Protein AF-0000000084975239 (afdb_homodimer)

Sequence (608 aa):
MELRQLEYFLMLCEEMQFTRAAERLNIAQPTLSQQIKVLENEVNTPLFHRIGKKITLTEAGQILYRQAQTIFKTLHTTKIQMQQLASLEKGILRIGALPGELTNIVSDLVLKFMHKFPHIQVTVTSGEDIHTLLKNNKIDIGFSFSPLIENYDEQFVEIPLYTEQFCYVESKDSAAQHEPVQLRDILNEPLVLFPNAHLCRRILNAAAKSDKLSIEPKFETSSIPAIFQFVEQGLGGTIVAKTLFDLHVSDKLHAHIIQHPLLERETLLIYQKERLQSPAFKAFLDLLEPALTNYQLSFSANSLMELRQLEYFLMLCEEMQFTRAAERLNIAQPTLSQQIKVLENEVNTPLFHRIGKKITLTEAGQILYRQAQTIFKTLHTTKIQMQQLASLEKGILRIGALPGELTNIVSDLVLKFMHKFPHIQVTVTSGEDIHTLLKNNKIDIGFSFSPLIENYDEQFVEIPLYTEQFCYVESKDSAAQHEPVQLRDILNEPLVLFPNAHLCRRILNAAAKSDKLSIEPKFETSSIPAIFQFVEQGLGGTIVAKTLFDLHVSDKLHAHIIQHPLLERETLLIYQKERLQSPAFKAFLDLLEPALTNYQLSFSANSL

Solvent-accessible surface area (backbone atoms only — not comparable to full-atom values): 32674 Å² total; per-residue (Å²): 138,49,71,66,48,49,51,52,50,51,41,28,66,72,56,39,27,64,60,60,23,14,58,74,67,71,47,57,43,69,56,48,54,49,46,49,50,51,50,21,58,73,68,70,43,66,35,57,44,73,62,86,83,44,48,44,71,28,73,59,22,48,52,47,49,54,48,43,52,48,48,53,42,47,49,49,47,44,49,45,41,56,48,33,68,42,62,87,57,42,42,78,45,34,35,30,15,30,72,66,61,52,30,36,55,50,46,55,52,47,52,58,48,33,74,77,31,71,46,39,47,54,36,35,41,62,36,90,53,51,64,57,34,45,73,67,59,70,27,60,34,27,37,44,61,52,87,54,76,82,71,80,50,86,61,48,46,74,41,69,40,27,72,44,45,27,19,40,33,32,24,62,87,44,84,78,75,67,86,75,44,47,67,73,65,53,52,73,40,49,22,39,35,54,38,72,86,37,67,71,31,43,40,49,49,52,41,32,51,76,68,73,47,71,85,68,65,71,35,29,33,61,27,66,70,46,45,53,50,41,18,59,71,63,70,25,26,32,76,42,47,45,67,56,52,68,70,51,86,60,93,50,52,42,75,39,62,42,74,48,91,54,40,52,40,30,37,28,40,34,33,46,63,82,53,69,73,36,61,68,51,49,54,48,50,63,55,45,57,61,53,40,43,68,71,69,21,59,56,68,70,79,77,116,137,50,71,66,48,45,50,52,49,51,42,28,65,73,55,37,26,63,62,61,24,14,56,74,68,71,47,55,44,68,57,49,53,49,44,49,49,50,49,22,57,74,68,68,42,65,36,57,43,74,61,85,85,44,48,43,73,28,73,59,22,50,52,46,48,55,48,41,50,40,46,53,41,44,48,50,46,44,52,46,44,60,61,27,58,68,55,90,58,46,39,78,46,35,34,31,15,29,72,67,61,52,30,36,54,50,47,55,52,46,53,57,47,32,72,78,34,72,48,40,48,53,37,35,42,61,37,89,55,50,64,57,34,45,73,56,57,70,27,59,35,26,37,46,60,53,84,55,78,80,71,81,49,86,59,48,44,74,43,69,40,28,71,47,46,28,20,41,34,31,24,62,86,44,83,80,73,68,88,76,42,49,67,74,66,54,52,73,42,49,22,38,35,54,37,73,86,36,67,72,32,42,39,50,50,52,42,32,49,76,69,74,48,73,85,68,64,71,35,30,34,60,29,64,69,46,45,54,51,41,19,59,70,61,70,24,26,30,74,44,48,46,67,56,53,68,70,52,84,59,93,50,53,44,78,40,61,42,75,48,92,54,41,53,41,31,36,28,40,35,33,48,63,85,52,70,74,39,64,66,52,49,55,49,52,64,54,45,60,62,50,40,44,68,72,68,28,57,55,63,67,81,75,117

Organism: NCBI:txid1224748

Radius of gyration: 25.64 Å; Cα contacts (8 Å, |Δi|>4): 1020; chains: 2; bounding box: 66×68×72 Å

Structure (mmCIF, N/CA/C/O backbone):
data_AF-0000000084975239-model_v1
#
loop_
_entity.id
_entity.type
_entity.pdbx_description
1 polymer 'Cyn operon transcriptional activator'
#
loop_
_atom_site.group_PDB
_atom_site.id
_atom_site.type_symbol
_atom_site.label_atom_id
_atom_site.label_alt_id
_atom_site.label_comp_id
_atom_site.label_asym_id
_atom_site.label_entity_id
_atom_site.label_seq_id
_atom_site.pdbx_PDB_ins_code
_atom_site.Cartn_x
_atom_site.Cartn_y
_atom_site.Cartn_z
_atom_site.occupancy
_atom_site.B_iso_or_equiv
_atom_site.auth_seq_id
_atom_site.auth_comp_id
_atom_site.auth_asym_id
_atom_site.auth_atom_id
_atom_site.pdbx_PDB_model_num
ATOM 1 N N . MET A 1 1 ? -18.484 -11.305 -32.406 1 59.66 1 MET A N 1
ATOM 2 C CA . MET A 1 1 ? -17.625 -10.75 -31.359 1 59.66 1 MET A CA 1
ATOM 3 C C . MET A 1 1 ? -16.688 -11.82 -30.797 1 59.66 1 MET A C 1
ATOM 5 O O . MET A 1 1 ? -17.156 -12.898 -30.406 1 59.66 1 MET A O 1
ATOM 9 N N . GLU A 1 2 ? -15.469 -11.633 -31.062 1 68.88 2 GLU A N 1
ATOM 10 C CA . GLU A 1 2 ? -14.461 -12.602 -30.641 1 68.88 2 GLU A CA 1
ATOM 11 C C . GLU A 1 2 ? -13.773 -12.172 -29.359 1 68.88 2 GLU A C 1
ATOM 13 O O . GLU A 1 2 ? -13.688 -10.977 -29.062 1 68.88 2 GLU A O 1
ATOM 18 N N . LEU A 1 3 ? -13.422 -13.164 -28.594 1 71.19 3 LEU A N 1
ATOM 19 C CA . LEU A 1 3 ? -12.766 -12.914 -27.312 1 71.19 3 LEU A CA 1
ATOM 20 C C . LEU A 1 3 ? -11.57 -11.984 -27.484 1 71.19 3 LEU A C 1
ATOM 22 O O . LEU A 1 3 ? -11.328 -11.117 -26.641 1 71.19 3 LEU A O 1
ATOM 26 N N . ARG A 1 4 ? -10.938 -12.172 -28.578 1 74.25 4 ARG A N 1
ATOM 27 C CA . ARG A 1 4 ? -9.766 -11.344 -28.844 1 74.25 4 ARG A CA 1
ATOM 28 C C . ARG A 1 4 ? -10.156 -9.883 -29.016 1 74.25 4 ARG A C 1
ATOM 30 O O . ARG A 1 4 ? -9.438 -8.984 -28.562 1 74.25 4 ARG A O 1
ATOM 37 N N . GLN A 1 5 ? -11.258 -9.68 -29.688 1 78.25 5 GLN A N 1
ATOM 38 C CA . GLN A 1 5 ? -11.742 -8.312 -29.875 1 78.25 5 GLN A CA 1
ATOM 39 C C . GLN A 1 5 ? -12.109 -7.668 -28.547 1 78.25 5 GLN A C 1
ATOM 41 O O . GLN A 1 5 ? -11.836 -6.488 -28.328 1 78.25 5 GLN A O 1
ATOM 46 N N . LEU A 1 6 ? -12.719 -8.438 -27.703 1 80.25 6 LEU A N 1
ATOM 47 C CA . LEU A 1 6 ? -13.078 -7.93 -26.391 1 80.25 6 LEU A CA 1
ATOM 48 C C . LEU A 1 6 ? -11.836 -7.617 -25.562 1 80.25 6 LEU A C 1
ATOM 50 O O . LEU A 1 6 ? -11.82 -6.652 -24.797 1 80.25 6 LEU A O 1
ATOM 54 N N . GLU A 1 7 ? -10.867 -8.414 -25.719 1 81.12 7 GLU A N 1
ATOM 55 C CA . GLU A 1 7 ? -9.586 -8.141 -25.078 1 81.12 7 GLU A CA 1
ATOM 56 C C . GLU A 1 7 ? -9 -6.816 -25.547 1 81.12 7 GLU A C 1
ATOM 58 O O . GLU A 1 7 ? -8.516 -6.023 -24.734 1 81.12 7 GLU A O 1
ATOM 63 N N . TYR A 1 8 ? -9.031 -6.629 -26.875 1 84.06 8 TYR A N 1
ATOM 64 C CA . TYR A 1 8 ? -8.555 -5.383 -27.469 1 84.06 8 TYR A CA 1
ATOM 65 C C . TYR A 1 8 ? -9.328 -4.191 -26.906 1 84.06 8 TYR A C 1
ATOM 67 O O . TYR A 1 8 ? -8.734 -3.166 -26.562 1 84.06 8 TYR A O 1
ATOM 75 N N . PHE A 1 9 ? -10.648 -4.379 -26.812 1 86.69 9 PHE A N 1
ATOM 76 C CA . PHE A 1 9 ? -11.555 -3.355 -26.312 1 86.69 9 PHE A CA 1
ATOM 77 C C . PHE A 1 9 ? -11.219 -3 -24.875 1 86.69 9 PHE A C 1
ATOM 79 O O . PHE A 1 9 ? -11.102 -1.822 -24.516 1 86.69 9 PHE A O 1
ATOM 86 N N . LEU A 1 10 ? -11.008 -3.965 -24.094 1 84.94 10 LEU A N 1
ATOM 87 C CA . LEU A 1 10 ? -10.711 -3.738 -22.688 1 84.94 10 LEU A CA 1
ATOM 88 C C . LEU A 1 10 ? -9.383 -3.016 -22.516 1 84.94 10 LEU A C 1
ATOM 90 O O . LEU A 1 10 ? -9.266 -2.096 -21.703 1 84.94 10 LEU A O 1
ATOM 94 N N . MET A 1 11 ? -8.422 -3.438 -23.312 1 82.94 11 MET A N 1
ATOM 95 C CA . MET A 1 11 ? -7.109 -2.793 -23.266 1 82.94 11 MET A CA 1
ATOM 96 C C . MET A 1 11 ? -7.211 -1.33 -23.672 1 82.94 11 MET A C 1
ATOM 98 O O . MET A 1 11 ? -6.59 -0.46 -23.062 1 82.94 11 MET A O 1
ATOM 102 N N . LEU A 1 12 ? -7.977 -1.122 -24.609 1 87.12 12 LEU A N 1
ATOM 103 C CA . LEU A 1 12 ? -8.172 0.248 -25.078 1 87.12 12 LEU A CA 1
ATOM 104 C C . LEU A 1 12 ? -8.891 1.08 -24.016 1 87.12 12 LEU A C 1
ATOM 106 O O . LEU A 1 12 ? -8.578 2.26 -23.844 1 87.12 12 LEU A O 1
ATOM 110 N N . CYS A 1 13 ? -9.797 0.523 -23.312 1 84.06 13 CYS A N 1
ATOM 111 C CA . CYS A 1 13 ? -10.516 1.206 -22.234 1 84.06 13 CYS A CA 1
ATOM 112 C C . CYS A 1 13 ? -9.57 1.581 -21.109 1 84.06 13 CYS A C 1
ATOM 114 O O . CYS A 1 13 ? -9.75 2.613 -20.453 1 84.06 13 CYS A O 1
ATOM 116 N N . GLU A 1 14 ? -8.742 0.678 -20.938 1 79.06 14 GLU A N 1
ATOM 117 C CA . GLU A 1 14 ? -7.766 0.895 -19.875 1 79.06 14 GLU A CA 1
ATOM 118 C C . GLU A 1 14 ? -6.789 2.01 -20.234 1 79.06 14 GLU A C 1
ATOM 120 O O . GLU A 1 14 ? -6.477 2.863 -19.391 1 79.06 14 GLU A O 1
ATOM 125 N N . GLU A 1 15 ? -6.328 2.039 -21.469 1 77.75 15 GLU A N 1
ATOM 126 C CA . GLU A 1 15 ? -5.285 2.965 -21.906 1 77.75 15 GLU A CA 1
ATOM 127 C C . GLU A 1 15 ? -5.891 4.25 -22.453 1 77.75 15 GLU A C 1
ATOM 129 O O . GLU A 1 15 ? -5.238 5.297 -22.453 1 77.75 15 GLU A O 1
ATOM 134 N N . MET A 1 16 ? -7.023 4.211 -22.953 1 80.88 16 MET A N 1
ATOM 135 C CA . MET A 1 16 ? -7.781 5.297 -23.562 1 80.88 16 MET A CA 1
ATOM 136 C C . MET A 1 16 ? -6.977 5.945 -24.688 1 80.88 16 MET A C 1
ATOM 138 O O . MET A 1 16 ? -7.137 7.137 -24.969 1 80.88 16 MET A O 1
ATOM 142 N N . GLN A 1 17 ? -5.945 5.254 -25.172 1 84.81 17 GLN A N 1
ATOM 143 C CA . GLN A 1 17 ? -5.141 5.629 -26.344 1 84.81 17 GLN A CA 1
ATOM 144 C C . GLN A 1 17 ? -4.855 4.422 -27.219 1 84.81 17 GLN A C 1
ATOM 146 O O . GLN A 1 17 ? -4.375 3.393 -26.75 1 84.81 17 GLN A O 1
ATOM 151 N N . PHE A 1 18 ? -5.133 4.582 -28.516 1 87.06 18 PHE A N 1
ATOM 152 C CA . PHE A 1 18 ? -5.004 3.467 -29.438 1 87.06 18 PHE A CA 1
ATOM 153 C C . PHE A 1 18 ? -3.553 3.016 -29.547 1 87.06 18 PHE A C 1
ATOM 155 O O . PHE A 1 18 ? -3.268 1.816 -29.547 1 87.06 18 PHE A O 1
ATOM 162 N N . THR A 1 19 ? -2.697 4.004 -29.531 1 85.44 19 THR A N 1
ATOM 163 C CA . THR A 1 19 ? -1.289 3.672 -29.719 1 85.44 19 THR A CA 1
ATOM 164 C C . THR A 1 19 ? -0.748 2.928 -28.5 1 85.44 19 THR A C 1
ATOM 166 O O . THR A 1 19 ? -0.086 1.896 -28.641 1 85.44 19 THR A O 1
ATOM 169 N N . ARG A 1 20 ? -1.084 3.41 -27.438 1 83.56 20 ARG A N 1
ATOM 170 C CA . ARG A 1 20 ? -0.603 2.801 -26.203 1 83.56 20 ARG A CA 1
ATOM 171 C C . ARG A 1 20 ? -1.222 1.424 -25.984 1 83.56 20 ARG A C 1
ATOM 173 O O . ARG A 1 20 ? -0.542 0.49 -25.562 1 83.56 20 ARG A O 1
ATOM 180 N N . ALA A 1 21 ? -2.463 1.364 -26.266 1 86.5 21 ALA A N 1
ATOM 181 C CA . ALA A 1 21 ? -3.164 0.09 -26.125 1 86.5 21 ALA A CA 1
ATOM 182 C C . ALA A 1 21 ? -2.57 -0.96 -27.062 1 86.5 21 ALA A C 1
ATOM 184 O O . ALA A 1 21 ? -2.363 -2.109 -26.672 1 86.5 21 ALA A O 1
ATOM 185 N N . ALA A 1 22 ? -2.23 -0.562 -28.188 1 88.31 22 ALA A N 1
ATOM 186 C CA . ALA A 1 22 ? -1.658 -1.477 -29.172 1 88.31 22 ALA A CA 1
ATOM 187 C C . ALA A 1 22 ? -0.282 -1.966 -28.734 1 88.31 22 ALA A C 1
ATOM 189 O O . ALA A 1 22 ? 0.042 -3.146 -28.891 1 88.31 22 ALA A O 1
ATOM 190 N N . GLU A 1 23 ? 0.403 -1.067 -28.203 1 82.31 23 GLU A N 1
ATOM 191 C CA . GLU A 1 23 ? 1.731 -1.406 -27.688 1 82.31 23 GLU A CA 1
ATOM 192 C C . GLU A 1 23 ? 1.649 -2.436 -26.562 1 82.31 23 GLU A C 1
ATOM 194 O O . GLU A 1 23 ? 2.406 -3.408 -26.547 1 82.31 23 GLU A O 1
ATOM 199 N N . ARG A 1 24 ? 0.695 -2.234 -25.797 1 79.75 24 ARG A N 1
ATOM 200 C CA . ARG A 1 24 ? 0.52 -3.137 -24.672 1 79.75 24 ARG A CA 1
ATOM 201 C C . ARG A 1 24 ? 0.053 -4.512 -25.125 1 79.75 24 ARG A C 1
ATOM 203 O O . ARG A 1 24 ? 0.394 -5.527 -24.516 1 79.75 24 ARG A O 1
ATOM 210 N N . LEU A 1 25 ? -0.599 -4.516 -26.172 1 79.81 25 LEU A N 1
ATOM 211 C CA . LEU A 1 25 ? -1.146 -5.742 -26.75 1 79.81 25 LEU A CA 1
ATOM 212 C C . LEU A 1 25 ? -0.159 -6.383 -27.719 1 79.81 25 LEU A C 1
ATOM 214 O O . LEU A 1 25 ? -0.388 -7.492 -28.203 1 79.81 25 LEU A O 1
ATOM 218 N N . ASN A 1 26 ? 0.977 -5.605 -27.984 1 80.44 26 ASN A N 1
ATOM 219 C CA . ASN A 1 26 ? 1.991 -6.059 -28.922 1 80.44 26 ASN A CA 1
ATOM 220 C C . ASN A 1 26 ? 1.404 -6.273 -30.312 1 80.44 26 ASN A C 1
ATOM 222 O O . ASN A 1 26 ? 1.642 -7.309 -30.938 1 80.44 26 ASN A O 1
ATOM 226 N N . ILE A 1 27 ? 0.57 -5.387 -30.719 1 82.25 27 ILE A N 1
ATOM 227 C CA . ILE A 1 27 ? 0.016 -5.398 -32.062 1 82.25 27 ILE A CA 1
ATOM 228 C C . ILE A 1 27 ? 0.15 -4.012 -32.688 1 82.25 27 ILE A C 1
ATOM 230 O O . ILE A 1 27 ? 0.505 -3.047 -32.031 1 82.25 27 ILE A O 1
ATOM 234 N N . ALA A 1 28 ? 0.041 -3.979 -34.031 1 85.19 28 ALA A N 1
ATOM 235 C CA . ALA A 1 28 ? 0.084 -2.703 -34.75 1 85.19 28 ALA A CA 1
ATOM 236 C C . ALA A 1 28 ? -1.164 -1.873 -34.438 1 85.19 28 ALA A C 1
ATOM 238 O O . ALA A 1 28 ? -2.264 -2.416 -34.344 1 85.19 28 ALA A O 1
ATOM 239 N N . GLN A 1 29 ? -0.956 -0.574 -34.281 1 88.69 29 GLN A N 1
ATOM 240 C CA . GLN A 1 29 ? -2.049 0.341 -33.969 1 88.69 29 GLN A CA 1
ATOM 241 C C . GLN A 1 29 ? -3.156 0.25 -35.031 1 88.69 29 GLN A C 1
ATOM 243 O O . GLN A 1 29 ? -4.34 0.211 -34.688 1 88.69 29 GLN A O 1
ATOM 248 N N . PRO A 1 30 ? -2.84 0.157 -36.344 1 88.56 30 PRO A N 1
ATOM 249 C CA . PRO A 1 30 ? -3.938 0.037 -37.312 1 88.56 30 PRO A CA 1
ATOM 250 C C . PRO A 1 30 ? -4.758 -1.235 -37.125 1 88.56 30 PRO A C 1
ATOM 252 O O . PRO A 1 30 ? -5.969 -1.239 -37.375 1 88.56 30 PRO A O 1
ATOM 255 N N . THR A 1 31 ? -4.105 -2.248 -36.719 1 84.5 31 THR A N 1
ATOM 256 C CA . THR A 1 31 ? -4.789 -3.508 -36.438 1 84.5 31 THR A CA 1
ATOM 257 C C . THR A 1 31 ? -5.777 -3.34 -35.281 1 84.5 31 THR A C 1
ATOM 259 O O . THR A 1 31 ? -6.926 -3.787 -35.375 1 84.5 31 THR A O 1
ATOM 262 N N . LEU A 1 32 ? -5.32 -2.746 -34.281 1 89.69 32 LEU A N 1
ATOM 263 C CA . LEU A 1 32 ? -6.203 -2.486 -33.156 1 89.69 32 LEU A CA 1
ATOM 264 C C . LEU A 1 32 ? -7.391 -1.629 -33.562 1 89.69 32 LEU A C 1
ATOM 266 O O . LEU A 1 32 ? -8.531 -1.933 -33.219 1 89.69 32 LEU A O 1
ATOM 270 N N . SER A 1 33 ? -7.102 -0.547 -34.312 1 89.69 33 SER A N 1
ATOM 271 C CA . SER A 1 33 ? -8.148 0.358 -34.781 1 89.69 33 SER A CA 1
ATOM 272 C C . SER A 1 33 ? -9.18 -0.378 -35.625 1 89.69 33 SER A C 1
ATOM 274 O O . SER A 1 33 ? -10.391 -0.192 -35.438 1 89.69 33 SER A O 1
ATOM 276 N N . GLN A 1 34 ? -8.734 -1.206 -36.469 1 88.06 34 GLN A N 1
ATOM 277 C CA . GLN A 1 34 ? -9.617 -1.98 -37.344 1 88.06 34 GLN A CA 1
ATOM 278 C C . GLN A 1 34 ? -10.484 -2.938 -36.531 1 88.06 34 GLN A C 1
ATOM 280 O O . GLN A 1 34 ? -11.68 -3.07 -36.781 1 88.06 34 GLN A O 1
ATOM 285 N N . GLN A 1 35 ? -9.844 -3.578 -35.625 1 87 35 GLN A N 1
ATOM 286 C CA . GLN A 1 35 ? -10.57 -4.551 -34.812 1 87 35 GLN A CA 1
ATOM 287 C C . GLN A 1 35 ? -11.648 -3.867 -33.969 1 87 35 GLN A C 1
ATOM 289 O O . GLN A 1 35 ? -12.734 -4.414 -33.781 1 87 35 GLN A O 1
ATOM 294 N N . ILE A 1 36 ? -11.312 -2.703 -33.5 1 89.81 36 ILE A N 1
ATOM 295 C CA . ILE A 1 36 ? -12.289 -1.939 -32.719 1 89.81 36 ILE A CA 1
ATOM 296 C C . ILE A 1 36 ? -13.43 -1.501 -33.625 1 89.81 36 ILE A C 1
ATOM 298 O O . ILE A 1 36 ? -14.602 -1.55 -33.25 1 89.81 36 ILE A O 1
ATOM 302 N N . LYS A 1 37 ? -13.109 -1.097 -34.781 1 88.38 37 LYS A N 1
ATOM 303 C CA . LYS A 1 37 ? -14.125 -0.732 -35.781 1 88.38 37 LYS A CA 1
ATOM 304 C C . LYS A 1 37 ? -15.023 -1.92 -36.094 1 88.38 37 LYS A C 1
ATOM 306 O O . LYS A 1 37 ? -16.25 -1.768 -36.219 1 88.38 37 LYS A O 1
ATOM 311 N N . VAL A 1 38 ? -14.438 -3.018 -36.312 1 82.62 38 VAL A N 1
ATOM 312 C CA . VAL A 1 38 ? -15.188 -4.238 -36.562 1 82.62 38 VAL A CA 1
ATOM 313 C C . VAL A 1 38 ? -16.141 -4.52 -35.406 1 82.62 38 VAL A C 1
ATOM 315 O O . VAL A 1 38 ? -17.312 -4.863 -35.625 1 82.62 38 VAL A O 1
ATOM 318 N N . LEU A 1 39 ? -15.633 -4.398 -34.219 1 83.44 39 LEU A N 1
ATOM 319 C CA . LEU A 1 39 ? -16.438 -4.602 -33 1 83.44 39 LEU A CA 1
ATOM 320 C C . LEU A 1 39 ? -17.594 -3.611 -32.969 1 83.44 39 LEU A C 1
ATOM 322 O O . LEU A 1 39 ? -18.734 -3.99 -32.656 1 83.44 39 LEU A O 1
ATOM 326 N N . GLU A 1 40 ? -17.312 -2.355 -33.25 1 87.19 40 GLU A N 1
ATOM 327 C CA . GLU A 1 40 ? -18.344 -1.322 -33.281 1 87.19 40 GLU A CA 1
ATOM 328 C C . GLU A 1 40 ? -19.406 -1.621 -34.344 1 87.19 40 GLU A C 1
ATOM 330 O O . GLU A 1 40 ? -20.594 -1.421 -34.125 1 87.19 40 GLU A O 1
ATOM 335 N N . ASN A 1 41 ? -18.969 -2.092 -35.438 1 81.12 41 ASN A N 1
ATOM 336 C CA . ASN A 1 41 ? -19.875 -2.473 -36.5 1 81.12 41 ASN A CA 1
ATOM 337 C C . ASN A 1 41 ? -20.75 -3.65 -36.125 1 81.12 41 ASN A C 1
ATOM 339 O O . ASN A 1 41 ? -21.953 -3.678 -36.438 1 81.12 41 ASN A O 1
ATOM 343 N N . GLU A 1 42 ? -20.141 -4.555 -35.469 1 78.06 42 GLU A N 1
ATOM 344 C CA . GLU A 1 42 ? -20.891 -5.738 -35.062 1 78.06 42 GLU A CA 1
ATOM 345 C C . GLU A 1 42 ? -22 -5.367 -34.062 1 78.06 42 GLU A C 1
ATOM 347 O O . GLU A 1 42 ? -23.078 -5.949 -34.094 1 78.06 42 GLU A O 1
ATOM 352 N N . VAL A 1 43 ? -21.656 -4.387 -33.219 1 77.69 43 VAL A N 1
ATOM 353 C CA . VAL A 1 43 ? -22.641 -3.998 -32.188 1 77.69 43 VAL A CA 1
ATOM 354 C C . VAL A 1 43 ? -23.469 -2.826 -32.719 1 77.69 43 VAL A C 1
ATOM 356 O O . VAL A 1 43 ? -24.375 -2.344 -32.031 1 77.69 43 VAL A O 1
ATOM 359 N N . ASN A 1 44 ? -23.172 -2.424 -33.844 1 77.69 44 ASN A N 1
ATOM 360 C CA . ASN A 1 44 ? -23.875 -1.402 -34.625 1 77.69 44 ASN A CA 1
ATOM 361 C C . ASN A 1 44 ? -23.938 -0.075 -33.844 1 77.69 44 ASN A C 1
ATOM 363 O O . ASN A 1 44 ? -24.938 0.641 -33.906 1 77.69 44 ASN A O 1
ATOM 367 N N . THR A 1 45 ? -23.016 0.156 -33.031 1 79.56 45 THR A N 1
ATOM 368 C CA . THR A 1 45 ? -22.906 1.413 -32.281 1 79.56 45 THR A CA 1
ATOM 369 C C . THR A 1 45 ? -21.453 1.735 -31.969 1 79.56 45 THR A C 1
ATOM 371 O O . THR A 1 45 ? -20.656 0.834 -31.688 1 79.56 45 THR A O 1
ATOM 374 N N . PRO A 1 46 ? -21.141 3.014 -32 1 86.56 46 PRO A N 1
ATOM 375 C CA . PRO A 1 46 ? -19.797 3.379 -31.594 1 86.56 46 PRO A CA 1
ATOM 376 C C . PRO A 1 46 ? -19.547 3.127 -30.109 1 86.56 46 PRO A C 1
ATOM 378 O O . PRO A 1 46 ? -20.438 3.33 -29.281 1 86.56 46 PRO A O 1
ATOM 381 N N . LEU A 1 47 ? -18.391 2.607 -29.906 1 87.5 47 LEU A N 1
ATOM 382 C CA . LEU A 1 47 ? -18.047 2.289 -28.531 1 87.5 47 LEU A CA 1
ATOM 383 C C . LEU A 1 47 ? -17.203 3.4 -27.906 1 87.5 47 LEU A C 1
ATOM 385 O O . LEU A 1 47 ? -17.109 3.506 -26.688 1 87.5 47 LEU A O 1
ATOM 389 N N . PHE A 1 48 ? -16.547 4.172 -28.828 1 88.88 48 PHE A N 1
ATOM 390 C CA . PHE A 1 48 ? -15.695 5.258 -28.359 1 88.88 48 PHE A CA 1
ATOM 391 C C . PHE A 1 48 ? -16.062 6.566 -29.047 1 88.88 48 PHE A C 1
ATOM 393 O O . PHE A 1 48 ? -16.438 6.578 -30.219 1 88.88 48 PHE A O 1
ATOM 400 N N . HIS A 1 49 ? -16.125 7.656 -28.172 1 84.31 49 HIS A N 1
ATOM 401 C CA . HIS A 1 49 ? -16.078 8.992 -28.75 1 84.31 49 HIS A CA 1
ATOM 402 C C . HIS A 1 49 ? -14.656 9.406 -29.109 1 84.31 49 HIS A C 1
ATOM 404 O O . HIS A 1 49 ? -13.742 9.227 -28.297 1 84.31 49 HIS A O 1
ATOM 410 N N . ARG A 1 50 ? -14.477 9.648 -30.359 1 76.25 50 ARG A N 1
ATOM 411 C CA . ARG A 1 50 ? -13.148 10.078 -30.797 1 76.25 50 ARG A CA 1
ATOM 412 C C . ARG A 1 50 ? -13.094 11.594 -30.953 1 76.25 50 ARG A C 1
ATOM 414 O O . ARG A 1 50 ? -13.82 12.164 -31.766 1 76.25 50 ARG A O 1
ATOM 421 N N . ILE A 1 51 ? -12.695 12.273 -30.031 1 69.69 51 ILE A N 1
ATOM 422 C CA . ILE A 1 51 ? -12.492 13.711 -30.172 1 69.69 51 ILE A CA 1
ATOM 423 C C . ILE A 1 51 ? -11.008 14.008 -30.359 1 69.69 51 ILE A C 1
ATOM 425 O O . ILE A 1 51 ? -10.258 14.086 -29.375 1 69.69 51 ILE A O 1
ATOM 429 N N . GLY A 1 52 ? -10.484 14.141 -31.531 1 63.66 52 GLY A N 1
ATOM 430 C CA . GLY A 1 52 ? -9.07 14.312 -31.828 1 63.66 52 GLY A CA 1
ATOM 431 C C . GLY A 1 52 ? -8.242 13.078 -31.516 1 63.66 52 GLY A C 1
ATOM 432 O O . GLY A 1 52 ? -8.516 11.992 -32.031 1 63.66 52 GLY A O 1
ATOM 433 N N . LYS A 1 53 ? -7.27 13.219 -30.594 1 63.44 53 LYS A N 1
ATOM 434 C CA . LYS A 1 53 ? -6.383 12.117 -30.234 1 63.44 53 LYS A CA 1
ATOM 435 C C . LYS A 1 53 ? -6.859 11.422 -28.969 1 63.44 53 LYS A C 1
ATOM 437 O O . LYS A 1 53 ? -6.312 10.391 -28.562 1 63.44 53 LYS A O 1
ATOM 442 N N . LYS A 1 54 ? -7.816 11.898 -28.406 1 72.06 54 LYS A N 1
ATOM 443 C CA . LYS A 1 54 ? -8.305 11.32 -27.156 1 72.06 54 LYS A CA 1
ATOM 444 C C . LYS A 1 54 ? -9.586 10.523 -27.375 1 72.06 54 LYS A C 1
ATOM 446 O O . LYS A 1 54 ? -10.406 10.875 -28.234 1 72.06 54 LYS A O 1
ATOM 451 N N . ILE A 1 55 ? -9.672 9.305 -26.734 1 81.25 55 ILE A N 1
ATOM 452 C CA . ILE A 1 55 ? -10.883 8.492 -26.875 1 81.25 55 ILE A CA 1
ATOM 453 C C . ILE A 1 55 ? -11.555 8.336 -25.516 1 81.25 55 ILE A C 1
ATOM 455 O O . ILE A 1 55 ? -10.883 8.281 -24.484 1 81.25 55 ILE A O 1
ATOM 459 N N . THR A 1 56 ? -12.875 8.539 -25.531 1 81.75 56 THR A N 1
ATOM 460 C CA . THR A 1 56 ? -13.688 8.258 -24.359 1 81.75 56 THR A CA 1
ATOM 461 C C . THR A 1 56 ? -14.773 7.234 -24.688 1 81.75 56 THR A C 1
ATOM 463 O O . THR A 1 56 ? -15.172 7.098 -25.844 1 81.75 56 THR A O 1
ATOM 466 N N . LEU A 1 57 ? -15.242 6.594 -23.641 1 84.31 57 LEU A N 1
ATOM 467 C CA . LEU A 1 57 ? -16.25 5.559 -23.828 1 84.31 57 LEU A CA 1
ATOM 468 C C . LEU A 1 57 ? -17.625 6.176 -24.078 1 84.31 57 LEU A C 1
ATOM 470 O O . LEU A 1 57 ? -17.984 7.164 -23.438 1 84.31 57 LEU A O 1
ATOM 474 N N . THR A 1 58 ? -18.375 5.645 -25.094 1 79.81 58 THR A N 1
ATOM 475 C CA . THR A 1 58 ? -19.797 5.926 -25.234 1 79.81 58 THR A CA 1
ATOM 476 C C . THR A 1 58 ? -20.609 5.16 -24.203 1 79.81 58 THR A C 1
ATOM 478 O O . THR A 1 58 ? -20.047 4.383 -23.422 1 79.81 58 THR A O 1
ATOM 481 N N . GLU A 1 59 ? -21.891 5.422 -24.141 1 73.94 59 GLU A N 1
ATOM 482 C CA . GLU A 1 59 ? -22.766 4.637 -23.266 1 73.94 59 GLU A CA 1
ATOM 483 C C . GLU A 1 59 ? -22.688 3.152 -23.609 1 73.94 59 GLU A C 1
ATOM 485 O O . GLU A 1 59 ? -22.625 2.303 -22.719 1 73.94 59 GLU A O 1
ATOM 490 N N . ALA A 1 60 ? -22.719 2.984 -24.875 1 77.5 60 ALA A N 1
ATOM 491 C CA . ALA A 1 60 ? -22.594 1.609 -25.344 1 77.5 60 ALA A CA 1
ATOM 492 C C . ALA A 1 60 ? -21.234 1.019 -24.953 1 77.5 60 ALA A C 1
ATOM 494 O O . ALA A 1 60 ? -21.156 -0.154 -24.594 1 77.5 60 ALA A O 1
ATOM 495 N N . GLY A 1 61 ? -20.25 1.849 -25.047 1 81.5 61 GLY A N 1
ATOM 496 C CA . GLY A 1 61 ? -18.922 1.428 -24.641 1 81.5 61 GLY A CA 1
ATOM 497 C C . GLY A 1 61 ? -18.844 1.053 -23.172 1 81.5 61 GLY A C 1
ATOM 498 O O . GLY A 1 61 ? -18.203 0.064 -22.812 1 81.5 61 GLY A O 1
ATOM 499 N N . GLN A 1 62 ? -19.547 1.725 -22.422 1 77.62 62 GLN A N 1
ATOM 500 C CA . GLN A 1 62 ? -19.562 1.458 -20.984 1 77.62 62 GLN A CA 1
ATOM 501 C C . GLN A 1 62 ? -20.25 0.134 -20.672 1 77.62 62 GLN A C 1
ATOM 503 O O . GLN A 1 62 ? -19.797 -0.636 -19.828 1 77.62 62 GLN A O 1
ATOM 508 N N . ILE A 1 63 ? -21.328 -0.047 -21.344 1 72.19 63 ILE A N 1
ATOM 509 C CA . ILE A 1 63 ? -22.078 -1.294 -21.172 1 72.19 63 ILE A CA 1
ATOM 510 C C . ILE A 1 63 ? -21.203 -2.475 -21.578 1 72.19 63 ILE A C 1
ATOM 512 O O . ILE A 1 63 ? -21.078 -3.457 -20.844 1 72.19 63 ILE A O 1
ATOM 516 N N . LEU A 1 64 ? -20.562 -2.334 -22.719 1 78.5 64 LEU A N 1
ATOM 517 C CA . LEU A 1 64 ? -19.703 -3.418 -23.203 1 78.5 64 LEU A CA 1
ATOM 518 C C . LEU A 1 64 ? -18.531 -3.635 -22.266 1 78.5 64 LEU A C 1
ATOM 520 O O . LEU A 1 64 ? -18.094 -4.77 -22.047 1 78.5 64 LEU A O 1
ATOM 524 N N . TYR A 1 65 ? -18.078 -2.527 -21.812 1 81.06 65 TYR A N 1
ATOM 525 C CA . TYR A 1 65 ? -16.953 -2.617 -20.891 1 81.06 65 TYR A CA 1
ATOM 526 C C . TYR A 1 65 ? -17.312 -3.477 -19.672 1 81.06 65 TYR A C 1
ATOM 528 O O . TYR A 1 65 ? -16.562 -4.398 -19.328 1 81.06 65 TYR A O 1
ATOM 536 N N . ARG A 1 66 ? -18.422 -3.271 -19.141 1 70.25 66 ARG A N 1
ATOM 537 C CA . ARG A 1 66 ? -18.875 -4.035 -17.984 1 70.25 66 ARG A CA 1
ATOM 538 C C . ARG A 1 66 ? -19.094 -5.5 -18.359 1 70.25 66 ARG A C 1
ATOM 540 O O . ARG A 1 66 ? -18.688 -6.402 -17.625 1 70.25 66 ARG A O 1
ATOM 547 N N . GLN A 1 67 ? -19.734 -5.637 -19.469 1 68.44 67 GLN A N 1
ATOM 548 C CA . GLN A 1 67 ? -20.047 -6.992 -19.906 1 68.44 67 GLN A CA 1
ATOM 549 C C . GLN A 1 67 ? -18.781 -7.762 -20.266 1 68.44 67 GLN A C 1
ATOM 551 O O . GLN A 1 67 ? -18.656 -8.945 -19.953 1 68.44 67 GLN A O 1
ATOM 556 N N . ALA A 1 68 ? -17.875 -7.047 -20.953 1 75.44 68 ALA A N 1
ATOM 557 C CA . ALA A 1 68 ? -16.625 -7.684 -21.328 1 75.44 68 ALA A CA 1
ATOM 558 C C . ALA A 1 68 ? -15.812 -8.086 -20.109 1 75.44 68 ALA A C 1
ATOM 560 O O . ALA A 1 68 ? -15.234 -9.172 -20.062 1 75.44 68 ALA A O 1
ATOM 561 N N . GLN A 1 69 ? -15.852 -7.211 -19.219 1 71.25 69 GLN A N 1
ATOM 562 C CA . GLN A 1 69 ? -15.18 -7.539 -17.969 1 71.25 69 GLN A CA 1
ATOM 563 C C . GLN A 1 69 ? -15.758 -8.812 -17.359 1 71.25 69 GLN A C 1
ATOM 565 O O . GLN A 1 69 ? -15.016 -9.688 -16.906 1 71.25 69 GLN A O 1
ATOM 570 N N . THR A 1 70 ? -17.047 -8.883 -17.422 1 63.28 70 THR A N 1
ATOM 571 C CA . THR A 1 70 ? -17.734 -10.055 -16.891 1 63.28 70 THR A CA 1
ATOM 572 C C . THR A 1 70 ? -17.391 -11.305 -17.688 1 63.28 70 THR A C 1
ATOM 574 O O . THR A 1 70 ? -17.156 -12.367 -17.125 1 63.28 70 THR A O 1
ATOM 577 N N . ILE A 1 71 ? -17.359 -11.133 -18.969 1 62.81 71 ILE A N 1
ATOM 578 C CA . ILE A 1 71 ? -17.062 -12.258 -19.844 1 62.81 71 ILE A CA 1
ATOM 579 C C . ILE A 1 71 ? -15.664 -12.789 -19.562 1 62.81 71 ILE A C 1
ATOM 581 O O . ILE A 1 71 ? -15.469 -13.992 -19.391 1 62.81 71 ILE A O 1
ATOM 585 N N . PHE A 1 72 ? -14.805 -11.906 -19.547 1 63.94 72 PHE A N 1
ATOM 586 C CA . PHE A 1 72 ? -13.438 -12.383 -19.359 1 63.94 72 PHE A CA 1
ATOM 587 C C . PHE A 1 72 ? -13.25 -12.906 -17.938 1 63.94 72 PHE A C 1
ATOM 589 O O . PHE A 1 72 ? -12.5 -13.859 -17.719 1 63.94 72 PHE A O 1
ATOM 596 N N . LYS A 1 73 ? -14.062 -12.328 -17.203 1 59.59 73 LYS A N 1
ATOM 597 C CA . LYS A 1 73 ? -14.102 -12.852 -15.844 1 59.59 73 LYS A CA 1
ATOM 598 C C . LYS A 1 73 ? -14.625 -14.289 -15.828 1 59.59 73 LYS A C 1
ATOM 600 O O . LYS A 1 73 ? -14.062 -15.148 -15.148 1 59.59 73 LYS A O 1
ATOM 605 N N . THR A 1 74 ? -15.648 -14.406 -16.469 1 55.31 74 THR A N 1
ATOM 606 C CA . THR A 1 74 ? -16.266 -15.719 -16.547 1 55.31 74 THR A CA 1
ATOM 607 C C . THR A 1 74 ? -15.344 -16.703 -17.25 1 55.31 74 THR A C 1
ATOM 609 O O . THR A 1 74 ? -15.203 -17.859 -16.828 1 55.31 74 THR A O 1
ATOM 612 N N . LEU A 1 75 ? -14.773 -16.234 -18.266 1 57.06 75 LEU A N 1
ATOM 613 C CA . LEU A 1 75 ? -13.852 -17.109 -18.984 1 57.06 75 LEU A CA 1
ATOM 614 C C . LEU A 1 75 ? -12.68 -17.516 -18.094 1 57.06 75 LEU A C 1
ATOM 616 O O . LEU A 1 75 ? -12.289 -18.688 -18.078 1 57.06 75 LEU A O 1
ATOM 620 N N . HIS A 1 76 ? -12.227 -16.547 -17.5 1 56.84 76 HIS A N 1
ATOM 621 C CA . HIS A 1 76 ? -11.125 -16.812 -16.594 1 56.84 76 HIS A CA 1
ATOM 622 C C . HIS A 1 76 ? -11.547 -17.766 -15.477 1 56.84 76 HIS A C 1
ATOM 624 O O . HIS A 1 76 ? -10.844 -18.734 -15.188 1 56.84 76 HIS A O 1
ATOM 630 N N . THR A 1 77 ? -12.625 -17.406 -14.961 1 53.53 77 THR A N 1
ATOM 631 C CA . THR A 1 77 ? -13.164 -18.266 -13.914 1 53.53 77 THR A CA 1
ATOM 632 C C . THR A 1 77 ? -13.43 -19.672 -14.445 1 53.53 77 THR A C 1
ATOM 634 O O . THR A 1 77 ? -13.188 -20.672 -13.758 1 53.53 77 THR A O 1
ATOM 637 N N . THR A 1 78 ? -13.969 -19.688 -15.594 1 51.12 78 THR A N 1
ATOM 638 C CA . THR A 1 78 ? -14.25 -20.969 -16.203 1 51.12 78 THR A CA 1
ATOM 639 C C . THR A 1 78 ? -12.953 -21.75 -16.422 1 51.12 78 THR A C 1
ATOM 641 O O . THR A 1 78 ? -12.891 -22.953 -16.141 1 51.12 78 THR A O 1
ATOM 644 N N . LYS A 1 79 ? -12.102 -21.078 -16.969 1 51.72 79 LYS A N 1
ATOM 645 C CA . LYS A 1 79 ? -10.812 -21.734 -17.188 1 51.72 79 LYS A CA 1
ATOM 646 C C . LYS A 1 79 ? -10.242 -22.25 -15.859 1 51.72 79 LYS A C 1
ATOM 648 O O . LYS A 1 79 ? -9.758 -23.375 -15.789 1 51.72 79 LYS A O 1
ATOM 653 N N . ILE A 1 80 ? -10.375 -21.406 -14.984 1 49.78 80 ILE A N 1
ATOM 654 C CA . ILE A 1 80 ? -9.891 -21.781 -13.656 1 49.78 80 ILE A CA 1
ATOM 655 C C . ILE A 1 80 ? -10.703 -22.953 -13.117 1 49.78 80 ILE A C 1
ATOM 657 O O . ILE A 1 80 ? -10.141 -23.906 -12.57 1 49.78 80 ILE A O 1
ATOM 661 N N . GLN A 1 81 ? -11.945 -22.75 -13.25 1 48.53 81 GLN A N 1
ATOM 662 C CA . GLN A 1 81 ? -12.828 -23.828 -12.805 1 48.53 81 GLN A CA 1
ATOM 663 C C . GLN A 1 81 ? -12.539 -25.125 -13.555 1 48.53 81 GLN A C 1
ATOM 665 O O . GLN A 1 81 ? -12.547 -26.203 -12.969 1 48.53 81 GLN A O 1
ATOM 670 N N . MET A 1 82 ? -12.469 -24.969 -14.812 1 48.03 82 MET A N 1
ATOM 671 C CA . MET A 1 82 ? -12.164 -26.156 -15.594 1 48.03 82 MET A CA 1
ATOM 672 C C . MET A 1 82 ? -10.828 -26.766 -15.164 1 48.03 82 MET A C 1
ATOM 674 O O . MET A 1 82 ? -10.68 -27.984 -15.109 1 48.03 82 MET A O 1
ATOM 678 N N . GLN A 1 83 ? -9.969 -25.875 -14.977 1 48.19 83 GLN A N 1
ATOM 679 C CA . GLN A 1 83 ? -8.672 -26.344 -14.5 1 48.19 83 GLN A CA 1
ATOM 680 C C . GLN A 1 83 ? -8.773 -26.953 -13.102 1 48.19 83 GLN A C 1
ATOM 682 O O . GLN A 1 83 ? -8.047 -27.891 -12.766 1 48.19 83 GLN A O 1
ATOM 687 N N . GLN A 1 84 ? -9.641 -26.203 -12.414 1 46.53 84 GLN A N 1
ATOM 688 C CA . GLN A 1 84 ? -9.898 -26.672 -11.055 1 46.53 84 GLN A CA 1
ATOM 689 C C . GLN A 1 84 ? -10.656 -28 -11.062 1 46.53 84 GLN A C 1
ATOM 691 O O . GLN A 1 84 ? -10.578 -28.766 -10.102 1 46.53 84 GLN A O 1
ATOM 696 N N . LEU A 1 85 ? -11.617 -28.078 -11.914 1 45.06 85 LEU A N 1
ATOM 697 C CA . LEU A 1 85 ? -12.297 -29.359 -11.961 1 45.06 85 LEU A CA 1
ATOM 698 C C . LEU A 1 85 ? -11.289 -30.5 -11.969 1 45.06 85 LEU A C 1
ATOM 700 O O . LEU A 1 85 ? -11.617 -31.625 -11.578 1 45.06 85 LEU A O 1
ATOM 704 N N . ALA A 1 86 ? -10.258 -30.375 -12.633 1 44.81 86 ALA A N 1
ATOM 705 C CA . ALA A 1 86 ? -9.367 -31.484 -12.312 1 44.81 86 ALA A CA 1
ATOM 706 C C . ALA A 1 86 ? -8.969 -31.469 -10.844 1 44.81 86 ALA A C 1
ATOM 708 O O . ALA A 1 86 ? -9.031 -30.422 -10.188 1 44.81 86 ALA A O 1
ATOM 709 N N . SER A 1 87 ? -8.516 -32.531 -10.094 1 49.03 87 SER A N 1
ATOM 710 C CA . SER A 1 87 ? -8.047 -32.75 -8.727 1 49.03 87 SER A CA 1
ATOM 711 C C . SER A 1 87 ? -7.324 -31.531 -8.18 1 49.03 87 SER A C 1
ATOM 713 O O . SER A 1 87 ? -6.859 -30.688 -8.953 1 49.03 87 SER A O 1
ATOM 715 N N . LEU A 1 88 ? -7.629 -31.109 -6.699 1 55.81 88 LEU A N 1
ATOM 716 C CA . LEU A 1 88 ? -6.785 -30.203 -5.926 1 55.81 88 LEU A CA 1
ATOM 717 C C . LEU A 1 88 ? -5.352 -30.219 -6.445 1 55.81 88 LEU A C 1
ATOM 719 O O . LEU A 1 88 ? -4.445 -29.688 -5.797 1 55.81 88 LEU A O 1
ATOM 723 N N . GLU A 1 89 ? -5.152 -30.875 -7.598 1 55.84 89 GLU A N 1
ATOM 724 C CA . GLU A 1 89 ? -3.762 -31.078 -8 1 55.84 89 GLU A CA 1
ATOM 725 C C . GLU A 1 89 ? -3.182 -29.812 -8.633 1 55.84 89 GLU A C 1
ATOM 727 O O . GLU A 1 89 ? -1.985 -29.547 -8.508 1 55.84 89 GLU A O 1
ATOM 732 N N . LYS A 1 90 ? -4.039 -28.938 -9.461 1 62.66 90 LYS A N 1
ATOM 733 C CA . LYS A 1 90 ? -3.471 -27.719 -10.039 1 62.66 90 LYS A CA 1
ATOM 734 C C . LYS A 1 90 ? -4.461 -26.562 -9.969 1 62.66 90 LYS A C 1
ATOM 736 O O . LYS A 1 90 ? -5.672 -26.766 -10 1 62.66 90 LYS A O 1
ATOM 741 N N . GLY A 1 91 ? -4.215 -25.406 -9.383 1 72.81 91 GLY A N 1
ATOM 742 C CA . GLY A 1 91 ? -5.082 -24.234 -9.344 1 72.81 91 GLY A CA 1
ATOM 743 C C . GLY A 1 91 ? -4.344 -22.969 -8.984 1 72.81 91 GLY A C 1
ATOM 744 O O . GLY A 1 91 ? -3.15 -23 -8.68 1 72.81 91 GLY A O 1
ATOM 745 N N . ILE A 1 92 ? -5.109 -21.828 -9.352 1 77.19 92 ILE A N 1
ATOM 746 C CA . ILE A 1 92 ? -4.586 -20.516 -9.023 1 77.19 92 ILE A CA 1
ATOM 747 C C . ILE A 1 92 ? -5.508 -19.828 -8.016 1 77.19 92 ILE A C 1
ATOM 749 O O . ILE A 1 92 ? -6.73 -19.875 -8.148 1 77.19 92 ILE A O 1
ATOM 753 N N . LEU A 1 93 ? -4.969 -19.391 -7.004 1 84.56 93 LEU A N 1
ATOM 754 C CA . LEU A 1 93 ? -5.699 -18.641 -5.984 1 84.56 93 LEU A CA 1
ATOM 755 C C . LEU A 1 93 ? -5.07 -17.266 -5.762 1 84.56 93 LEU A C 1
ATOM 757 O O . LEU A 1 93 ? -3.896 -17.172 -5.395 1 84.56 93 LEU A O 1
ATOM 761 N N . ARG A 1 94 ? -5.805 -16.297 -6.07 1 91.62 94 ARG A N 1
ATOM 762 C CA . ARG A 1 94 ? -5.336 -14.922 -5.902 1 91.62 94 ARG A CA 1
ATOM 763 C C . ARG A 1 94 ? -5.961 -14.273 -4.668 1 91.62 94 ARG A C 1
ATOM 765 O O . ARG A 1 94 ? -7.18 -14.102 -4.605 1 91.62 94 ARG A O 1
ATOM 772 N N . ILE A 1 95 ? -5.105 -13.828 -3.742 1 92.44 95 ILE A N 1
ATOM 773 C CA . ILE A 1 95 ? -5.578 -13.281 -2.477 1 92.44 95 ILE A CA 1
ATOM 774 C C . ILE A 1 95 ? -5.156 -11.82 -2.355 1 92.44 95 ILE A C 1
ATOM 776 O O . ILE A 1 95 ? -4.023 -11.461 -2.684 1 92.44 95 ILE A O 1
ATOM 780 N N . GLY A 1 96 ? -6.105 -10.984 -1.99 1 94.25 96 GLY A N 1
ATOM 781 C CA . GLY A 1 96 ? -5.824 -9.586 -1.709 1 94.25 96 GLY A CA 1
ATOM 782 C C . GLY A 1 96 ? -5.996 -9.227 -0.246 1 94.25 96 GLY A C 1
ATOM 783 O O . GLY A 1 96 ? -6.895 -9.742 0.424 1 94.25 96 GLY A O 1
ATOM 784 N N . ALA A 1 97 ? -5.082 -8.352 0.204 1 92.94 97 ALA A N 1
ATOM 785 C CA . ALA A 1 97 ? -5.176 -7.871 1.58 1 92.94 97 ALA A CA 1
ATOM 786 C C . ALA A 1 97 ? -4.809 -6.395 1.673 1 92.94 97 ALA A C 1
ATOM 788 O O . ALA A 1 97 ? -4.027 -5.891 0.862 1 92.94 97 ALA A O 1
ATOM 789 N N . LEU A 1 98 ? -5.414 -5.754 2.629 1 89.5 98 LEU A N 1
ATOM 790 C CA . LEU A 1 98 ? -5.016 -4.375 2.893 1 89.5 98 LEU A CA 1
ATOM 791 C C . LEU A 1 98 ? -3.539 -4.293 3.254 1 89.5 98 LEU A C 1
ATOM 793 O O . LEU A 1 98 ? -3.002 -5.195 3.9 1 89.5 98 LEU A O 1
ATOM 797 N N . PRO A 1 99 ? -2.975 -3.166 2.854 1 84.94 99 PRO A N 1
ATOM 798 C CA . PRO A 1 99 ? -1.552 -3.025 3.174 1 84.94 99 PRO A CA 1
ATOM 799 C C . PRO A 1 99 ? -1.279 -3.059 4.676 1 84.94 99 PRO A C 1
ATOM 801 O O . PRO A 1 99 ? -2.096 -2.58 5.465 1 84.94 99 PRO A O 1
ATOM 804 N N . GLY A 1 100 ? -0.042 -3.572 4.949 1 84.25 100 GLY A N 1
ATOM 805 C CA . GLY A 1 100 ? 0.361 -3.625 6.348 1 84.25 100 GLY A CA 1
ATOM 806 C C . GLY A 1 100 ? 0.402 -5.035 6.902 1 84.25 100 GLY A C 1
ATOM 807 O O . GLY A 1 100 ? 0.933 -5.945 6.266 1 84.25 100 GLY A O 1
ATOM 808 N N . GLU A 1 101 ? -0.169 -5.195 8.094 1 85.19 101 GLU A N 1
ATOM 809 C CA . GLU A 1 101 ? -0.025 -6.461 8.805 1 85.19 101 GLU A CA 1
ATOM 810 C C . GLU A 1 101 ? -0.876 -7.555 8.164 1 85.19 101 GLU A C 1
ATOM 812 O O . GLU A 1 101 ? -0.526 -8.734 8.219 1 85.19 101 GLU A O 1
ATOM 817 N N . LEU A 1 102 ? -1.93 -7.172 7.555 1 88.62 102 LEU A N 1
ATOM 818 C CA . LEU A 1 102 ? -2.814 -8.18 6.988 1 88.62 102 LEU A CA 1
ATOM 819 C C . LEU A 1 102 ? -2.121 -8.938 5.859 1 88.62 102 LEU A C 1
ATOM 821 O O . LEU A 1 102 ? -2.295 -10.156 5.723 1 88.62 102 LEU A O 1
ATOM 825 N N . THR A 1 103 ? -1.459 -8.234 5.07 1 89.38 103 THR A N 1
ATOM 826 C CA . THR A 1 103 ? -0.739 -8.898 3.99 1 89.38 103 THR A CA 1
ATOM 827 C C . THR A 1 103 ? 0.29 -9.875 4.547 1 89.38 103 THR A C 1
ATOM 829 O O . THR A 1 103 ? 0.484 -10.961 3.994 1 89.38 103 THR A O 1
ATOM 832 N N . ASN A 1 104 ? 0.902 -9.547 5.621 1 87.12 104 ASN A N 1
ATOM 833 C CA . ASN A 1 104 ? 1.864 -10.43 6.27 1 87.12 104 ASN A CA 1
ATOM 834 C C . ASN A 1 104 ? 1.193 -11.695 6.805 1 87.12 104 ASN A C 1
ATOM 836 O O . ASN A 1 104 ? 1.646 -12.805 6.531 1 87.12 104 ASN A O 1
ATOM 840 N N . ILE A 1 105 ? 0.155 -11.477 7.484 1 86.56 105 ILE A N 1
ATOM 841 C CA . ILE A 1 105 ? -0.565 -12.578 8.125 1 86.56 105 ILE A CA 1
ATOM 842 C C . ILE A 1 105 ? -1.088 -13.539 7.062 1 86.56 105 ILE A C 1
ATOM 844 O O . ILE A 1 105 ? -0.931 -14.758 7.188 1 86.56 105 ILE A O 1
ATOM 848 N N . VAL A 1 106 ? -1.632 -12.953 6.047 1 90.56 106 VAL A N 1
ATOM 849 C CA . VAL A 1 106 ? -2.205 -13.766 4.984 1 90.56 106 VAL A CA 1
ATOM 850 C C . VAL A 1 106 ? -1.096 -14.531 4.262 1 90.56 106 VAL A C 1
ATOM 852 O O . VAL A 1 106 ? -1.269 -15.695 3.904 1 90.56 106 VAL A O 1
ATOM 855 N N . SER A 1 107 ? -0.002 -13.906 4.062 1 91.12 107 SER A N 1
ATOM 856 C CA . SER A 1 107 ? 1.123 -14.578 3.414 1 91.12 107 SER A CA 1
ATOM 857 C C . SER A 1 107 ? 1.587 -15.781 4.223 1 91.12 107 SER A C 1
ATOM 859 O O . SER A 1 107 ? 1.857 -16.844 3.658 1 91.12 107 SER A O 1
ATOM 861 N N . ASP A 1 108 ? 1.661 -15.641 5.492 1 86.88 108 ASP A N 1
ATOM 862 C CA . ASP A 1 108 ? 2.049 -16.75 6.363 1 86.88 108 ASP A CA 1
ATOM 863 C C . ASP A 1 108 ? 1.047 -17.891 6.27 1 86.88 108 ASP A C 1
ATOM 865 O O . ASP A 1 108 ? 1.437 -19.062 6.238 1 86.88 108 ASP A O 1
ATOM 869 N N . LEU A 1 109 ? -0.153 -17.516 6.242 1 84.94 109 LEU A N 1
ATOM 870 C CA . LEU A 1 109 ? -1.213 -18.516 6.133 1 84.94 109 LEU A CA 1
ATOM 871 C C . LEU A 1 109 ? -1.127 -19.25 4.805 1 84.94 109 LEU A C 1
ATOM 873 O O . LEU A 1 109 ? -1.33 -20.469 4.75 1 84.94 109 LEU A O 1
ATOM 877 N N . VAL A 1 110 ? -0.863 -18.5 3.793 1 88.62 110 VAL A N 1
ATOM 878 C CA . VAL A 1 110 ? -0.798 -19.062 2.449 1 88.62 110 VAL A CA 1
ATOM 879 C C . VAL A 1 110 ? 0.391 -20.016 2.348 1 88.62 110 VAL A C 1
ATOM 881 O O . VAL A 1 110 ? 0.314 -21.047 1.67 1 88.62 110 VAL A O 1
ATOM 884 N N . LEU A 1 111 ? 1.467 -19.656 3.016 1 87.06 111 LEU A N 1
ATOM 885 C CA . LEU A 1 111 ? 2.613 -20.562 3.01 1 87.06 111 LEU A CA 1
ATOM 886 C C . LEU A 1 111 ? 2.23 -21.938 3.559 1 87.06 111 LEU A C 1
ATOM 888 O O . LEU A 1 111 ? 2.592 -22.969 2.98 1 87.06 111 LEU A O 1
ATOM 892 N N . LYS A 1 112 ? 1.504 -21.938 4.613 1 83.06 112 LYS A N 1
ATOM 893 C CA . LYS A 1 112 ? 1.023 -23.188 5.203 1 83.06 112 LYS A CA 1
ATOM 894 C C . LYS A 1 112 ? 0.11 -23.938 4.234 1 83.06 112 LYS A C 1
ATOM 896 O O . LYS A 1 112 ? 0.173 -25.156 4.133 1 83.06 112 LYS A O 1
ATOM 901 N N . PHE A 1 113 ? -0.707 -23.203 3.559 1 84.06 113 PHE A N 1
ATOM 902 C CA . PHE A 1 113 ? -1.612 -23.766 2.562 1 84.06 113 PHE A CA 1
ATOM 903 C C . PHE A 1 113 ? -0.833 -24.438 1.434 1 84.06 113 PHE A C 1
ATOM 905 O O . PHE A 1 113 ? -1.183 -25.531 0.99 1 84.06 113 PHE A O 1
ATOM 912 N N . MET A 1 114 ? 0.183 -23.797 1.037 1 84.38 114 MET A N 1
ATOM 913 C CA . MET A 1 114 ? 0.968 -24.281 -0.093 1 84.38 114 MET A CA 1
ATOM 914 C C . MET A 1 114 ? 1.71 -25.562 0.274 1 84.38 114 MET A C 1
ATOM 916 O O . MET A 1 114 ? 1.996 -26.391 -0.593 1 84.38 114 MET A O 1
ATOM 920 N N . HIS A 1 115 ? 2.066 -25.719 1.483 1 83.25 115 HIS A N 1
ATOM 921 C CA . HIS A 1 115 ? 2.686 -26.953 1.941 1 83.25 115 HIS A CA 1
ATOM 922 C C . HIS A 1 115 ? 1.728 -28.141 1.804 1 83.25 115 HIS A C 1
ATOM 924 O O . HIS A 1 115 ? 2.146 -29.25 1.466 1 83.25 115 HIS A O 1
ATOM 930 N N . LYS A 1 116 ? 0.489 -27.875 2.033 1 80.5 116 LYS A N 1
ATOM 931 C CA . LYS A 1 116 ? -0.539 -28.922 1.944 1 80.5 116 LYS A CA 1
ATOM 932 C C . LYS A 1 116 ? -0.972 -29.141 0.499 1 80.5 116 LYS A C 1
ATOM 934 O O . LYS A 1 116 ? -1.289 -30.266 0.106 1 80.5 116 LYS A O 1
ATOM 939 N N . PHE A 1 117 ? -0.955 -28.047 -0.189 1 82.94 117 PHE A N 1
ATOM 940 C CA . PHE A 1 117 ? -1.366 -28.094 -1.587 1 82.94 117 PHE A CA 1
ATOM 941 C C . PHE A 1 117 ? -0.287 -27.516 -2.492 1 82.94 117 PHE A C 1
ATOM 943 O O . PHE A 1 117 ? -0.463 -26.438 -3.061 1 82.94 117 PHE A O 1
ATOM 950 N N . PRO A 1 118 ? 0.73 -28.219 -2.807 1 80.06 118 PRO A N 1
ATOM 951 C CA . PRO A 1 118 ? 1.919 -27.688 -3.482 1 80.06 118 PRO A CA 1
ATOM 952 C C . PRO A 1 118 ? 1.662 -27.344 -4.949 1 80.06 118 PRO A C 1
ATOM 954 O O . PRO A 1 118 ? 2.451 -26.625 -5.562 1 80.06 118 PRO A O 1
ATOM 957 N N . HIS A 1 119 ? 0.583 -27.828 -5.445 1 77.62 119 HIS A N 1
ATOM 958 C CA . HIS A 1 119 ? 0.361 -27.609 -6.871 1 77.62 119 HIS A CA 1
ATOM 959 C C . HIS A 1 119 ? -0.556 -26.422 -7.117 1 77.62 119 HIS A C 1
ATOM 961 O O . HIS A 1 119 ? -0.841 -26.078 -8.266 1 77.62 119 HIS A O 1
ATOM 967 N N . ILE A 1 120 ? -0.98 -25.812 -6.078 1 77.25 120 ILE A N 1
ATOM 968 C CA . ILE A 1 120 ? -1.784 -24.594 -6.207 1 77.25 120 ILE A CA 1
ATOM 969 C C . ILE A 1 120 ? -0.879 -23.375 -6.16 1 77.25 120 ILE A C 1
ATOM 971 O O . ILE A 1 120 ? -0.066 -23.219 -5.246 1 77.25 120 ILE A O 1
ATOM 975 N N . GLN A 1 121 ? -1 -22.578 -7.176 1 80.81 121 GLN A N 1
ATOM 976 C CA . GLN A 1 121 ? -0.263 -21.328 -7.195 1 80.81 121 GLN A CA 1
ATOM 977 C C . GLN A 1 121 ? -1.038 -20.219 -6.48 1 80.81 121 GLN A C 1
ATOM 979 O O . GLN A 1 121 ? -2.189 -19.938 -6.824 1 80.81 121 GLN A O 1
ATOM 984 N N . VAL A 1 122 ? -0.449 -19.656 -5.508 1 85.56 122 VAL A N 1
ATOM 985 C CA . VAL A 1 122 ? -1.134 -18.625 -4.738 1 85.56 122 VAL A CA 1
ATOM 986 C C . VAL A 1 122 ? -0.361 -17.312 -4.832 1 85.56 122 VAL A C 1
ATOM 988 O O . VAL A 1 122 ? 0.87 -17.312 -4.754 1 85.56 122 VAL A O 1
ATOM 991 N N . THR A 1 123 ? -1.059 -16.25 -5.059 1 90.81 123 THR A N 1
ATOM 992 C CA . THR A 1 123 ? -0.495 -14.898 -5.035 1 90.81 123 THR A CA 1
ATOM 993 C C . THR A 1 123 ? -1.177 -14.047 -3.971 1 90.81 123 THR A C 1
ATOM 995 O O . THR A 1 123 ? -2.398 -14.102 -3.807 1 90.81 123 THR A O 1
ATOM 998 N N . VAL A 1 124 ? -0.337 -13.336 -3.234 1 93.56 124 VAL A N 1
ATOM 999 C CA . VAL A 1 124 ? -0.858 -12.398 -2.246 1 93.56 124 VAL A CA 1
ATOM 1000 C C . VAL A 1 124 ? -0.512 -10.969 -2.658 1 93.56 124 VAL A C 1
ATOM 1002 O O . VAL A 1 124 ? 0.665 -10.609 -2.736 1 93.56 124 VAL A O 1
ATOM 1005 N N . THR A 1 125 ? -1.557 -10.188 -2.873 1 92.44 125 THR A N 1
ATOM 1006 C CA . THR A 1 125 ? -1.338 -8.812 -3.301 1 92.44 125 THR A CA 1
ATOM 1007 C C . THR A 1 125 ? -1.905 -7.828 -2.277 1 92.44 125 THR A C 1
ATOM 1009 O O . THR A 1 125 ? -2.934 -8.102 -1.654 1 92.44 125 THR A O 1
ATOM 1012 N N . SER A 1 126 ? -1.169 -6.738 -2.178 1 90.25 126 SER A N 1
ATOM 1013 C CA . SER A 1 126 ? -1.663 -5.656 -1.333 1 90.25 126 SER A CA 1
ATOM 1014 C C . SER A 1 126 ? -2.469 -4.648 -2.145 1 90.25 126 SER A C 1
ATOM 1016 O O . SER A 1 126 ? -2.1 -4.312 -3.271 1 90.25 126 SER A O 1
ATOM 1018 N N . GLY A 1 127 ? -3.611 -4.258 -1.552 1 85.62 127 GLY A N 1
ATOM 1019 C CA . GLY A 1 127 ? -4.438 -3.254 -2.203 1 85.62 127 GLY A CA 1
ATOM 1020 C C . GLY A 1 127 ? -5.289 -2.457 -1.23 1 85.62 127 GLY A C 1
ATOM 1021 O O . GLY A 1 127 ? -5.77 -2.998 -0.231 1 85.62 127 GLY A O 1
ATOM 1022 N N . GLU A 1 128 ? -5.461 -1.229 -1.636 1 78.62 128 GLU A N 1
ATOM 1023 C CA . GLU A 1 128 ? -6.227 -0.356 -0.753 1 78.62 128 GLU A CA 1
ATOM 1024 C C . GLU A 1 128 ? -7.727 -0.565 -0.938 1 78.62 128 GLU A C 1
ATOM 1026 O O . GLU A 1 128 ? -8.508 -0.357 -0.008 1 78.62 128 GLU A O 1
ATOM 1031 N N . ASP A 1 129 ? -8.117 -0.934 -2.08 1 82 129 ASP A N 1
ATOM 1032 C CA . ASP A 1 129 ? -9.531 -1.145 -2.373 1 82 129 ASP A CA 1
ATOM 1033 C C . ASP A 1 129 ? -9.805 -2.604 -2.73 1 82 129 ASP A C 1
ATOM 1035 O O . ASP A 1 129 ? -9.875 -2.957 -3.91 1 82 129 ASP A O 1
ATOM 1039 N N . ILE A 1 130 ? -10.07 -3.344 -1.766 1 87.88 130 ILE A N 1
ATOM 1040 C CA . ILE A 1 130 ? -10.242 -4.785 -1.899 1 87.88 130 ILE A CA 1
ATOM 1041 C C . ILE A 1 130 ? -11.516 -5.086 -2.691 1 87.88 130 ILE A C 1
ATOM 1043 O O . ILE A 1 130 ? -11.531 -5.992 -3.529 1 87.88 130 ILE A O 1
ATOM 1047 N N . HIS A 1 131 ? -12.5 -4.277 -2.512 1 85.62 131 HIS A N 1
ATOM 1048 C CA . HIS A 1 131 ? -13.758 -4.504 -3.215 1 85.62 131 HIS A CA 1
ATOM 1049 C C . HIS A 1 131 ? -13.594 -4.301 -4.719 1 85.62 131 HIS A C 1
ATOM 1051 O O . HIS A 1 131 ? -14.117 -5.082 -5.516 1 85.62 131 HIS A O 1
ATOM 1057 N N . THR A 1 132 ? -12.898 -3.33 -4.984 1 83.44 132 THR A N 1
ATOM 1058 C CA . THR A 1 132 ? -12.656 -3.057 -6.398 1 83.44 132 THR A CA 1
ATOM 1059 C C . THR A 1 132 ? -11.828 -4.172 -7.031 1 83.44 132 THR A C 1
ATOM 1061 O O . THR A 1 132 ? -12.094 -4.582 -8.164 1 83.44 132 THR A O 1
ATOM 1064 N N . LEU A 1 133 ? -10.914 -4.652 -6.32 1 86.62 133 LEU A N 1
ATOM 1065 C CA . LEU A 1 133 ? -10.094 -5.75 -6.824 1 86.62 133 LEU A CA 1
ATOM 1066 C C . LEU A 1 133 ? -10.938 -7.004 -7.043 1 86.62 133 LEU A C 1
ATOM 1068 O O . LEU A 1 133 ? -10.734 -7.727 -8.023 1 86.62 133 LEU A O 1
ATOM 1072 N N . LEU A 1 134 ? -11.836 -7.203 -6.203 1 86.81 134 LEU A N 1
ATOM 1073 C CA . LEU A 1 134 ? -12.742 -8.344 -6.328 1 86.81 134 LEU A CA 1
ATOM 1074 C C . LEU A 1 134 ? -13.695 -8.156 -7.5 1 86.81 134 LEU A C 1
ATOM 1076 O O . LEU A 1 134 ? -13.891 -9.07 -8.297 1 86.81 134 LEU A O 1
ATOM 1080 N N . LYS A 1 135 ? -14.18 -6.93 -7.574 1 81.56 135 LYS A N 1
ATOM 1081 C CA . LYS A 1 135 ? -15.133 -6.609 -8.641 1 81.56 135 LYS A CA 1
ATOM 1082 C C . LYS A 1 135 ? -14.5 -6.781 -10.016 1 81.56 135 LYS A C 1
ATOM 1084 O O . LYS A 1 135 ? -15.148 -7.242 -10.953 1 81.56 135 LYS A O 1
ATOM 1089 N N . ASN A 1 136 ? -13.281 -6.457 -10.016 1 79.31 136 ASN A N 1
ATOM 1090 C CA . ASN A 1 136 ? -12.555 -6.527 -11.281 1 79.31 136 ASN A CA 1
ATOM 1091 C C . ASN A 1 136 ? -11.883 -7.887 -11.469 1 79.31 136 ASN A C 1
ATOM 1093 O O . ASN A 1 136 ? -11.078 -8.062 -12.383 1 79.31 136 ASN A O 1
ATOM 1097 N N . ASN A 1 137 ? -12.102 -8.719 -10.578 1 79.31 137 ASN A N 1
ATOM 1098 C CA . ASN A 1 137 ? -11.609 -10.094 -10.625 1 79.31 137 ASN A CA 1
ATOM 1099 C C . ASN A 1 137 ? -10.086 -10.141 -10.617 1 79.31 137 ASN A C 1
ATOM 1101 O O . ASN A 1 137 ? -9.484 -10.977 -11.297 1 79.31 137 ASN A O 1
ATOM 1105 N N . LYS A 1 138 ? -9.57 -9.211 -10.008 1 85 138 LYS A N 1
ATOM 1106 C CA . LYS A 1 138 ? -8.117 -9.203 -9.867 1 85 138 LYS A CA 1
ATOM 1107 C C . LYS A 1 138 ? -7.676 -10.117 -8.727 1 85 138 LYS A C 1
ATOM 1109 O O . LYS A 1 138 ? -6.523 -10.562 -8.695 1 85 138 LYS A O 1
ATOM 1114 N N . ILE A 1 139 ? -8.602 -10.312 -7.836 1 89.44 139 ILE A N 1
ATOM 1115 C CA . ILE A 1 139 ? -8.375 -11.25 -6.742 1 89.44 139 ILE A CA 1
ATOM 1116 C C . ILE A 1 139 ? -9.609 -12.133 -6.559 1 89.44 139 ILE A C 1
ATOM 1118 O O . ILE A 1 139 ? -10.695 -11.805 -7.043 1 89.44 139 ILE A O 1
ATOM 1122 N N . ASP A 1 140 ? -9.359 -13.281 -5.875 1 87.38 140 ASP A N 1
ATOM 1123 C CA . ASP A 1 140 ? -10.43 -14.234 -5.613 1 87.38 140 ASP A CA 1
ATOM 1124 C C . ASP A 1 140 ? -10.969 -14.078 -4.191 1 87.38 140 ASP A C 1
ATOM 1126 O O . ASP A 1 140 ? -12.156 -14.305 -3.943 1 87.38 140 ASP A O 1
ATOM 1130 N N . ILE A 1 141 ? -10.062 -13.766 -3.314 1 90.19 141 ILE A N 1
ATOM 1131 C CA . ILE A 1 141 ? -10.367 -13.594 -1.898 1 90.19 141 ILE A CA 1
ATOM 1132 C C . ILE A 1 141 ? -9.727 -12.305 -1.387 1 90.19 141 ILE A C 1
ATOM 1134 O O . ILE A 1 141 ? -8.602 -11.969 -1.758 1 90.19 141 ILE A O 1
ATOM 1138 N N . GLY A 1 142 ? -10.508 -11.594 -0.635 1 92.44 142 GLY A N 1
ATOM 1139 C CA . GLY A 1 142 ? -9.992 -10.359 -0.055 1 92.44 142 GLY A CA 1
ATOM 1140 C C . GLY A 1 142 ? -10.039 -10.352 1.461 1 92.44 142 GLY A C 1
ATOM 1141 O O . GLY A 1 142 ? -10.953 -10.914 2.064 1 92.44 142 GLY A O 1
ATOM 1142 N N . PHE A 1 143 ? -9.031 -9.75 2.039 1 91.12 143 PHE A N 1
ATOM 1143 C CA . PHE A 1 143 ? -9 -9.492 3.473 1 91.12 143 PHE A CA 1
ATOM 1144 C C . PHE A 1 143 ? -9.016 -7.996 3.758 1 91.12 143 PHE A C 1
ATOM 1146 O O . PHE A 1 143 ? -8.227 -7.242 3.184 1 91.12 143 PHE A O 1
ATOM 1153 N N . SER A 1 144 ? -9.906 -7.629 4.559 1 90.31 144 SER A N 1
ATOM 1154 C CA . SER A 1 144 ? -10.055 -6.215 4.887 1 90.31 144 SER A CA 1
ATOM 1155 C C . SER A 1 144 ? -10.531 -6.031 6.324 1 90.31 144 SER A C 1
ATOM 1157 O O . SER A 1 144 ? -10.578 -6.988 7.098 1 90.31 144 SER A O 1
ATOM 1159 N N . PHE A 1 145 ? -10.719 -4.738 6.715 1 87.62 145 PHE A N 1
ATOM 1160 C CA . PHE A 1 145 ? -11.266 -4.402 8.023 1 87.62 145 PHE A CA 1
ATOM 1161 C C . PHE A 1 145 ? -12.664 -3.809 7.891 1 87.62 145 PHE A C 1
ATOM 1163 O O . PHE A 1 145 ? -12.977 -3.174 6.883 1 87.62 145 PHE A O 1
ATOM 1170 N N . SER A 1 146 ? -13.492 -4.129 8.922 1 76.19 146 SER A N 1
ATOM 1171 C CA . SER A 1 146 ? -14.773 -3.439 9.062 1 76.19 146 SER A CA 1
ATOM 1172 C C . SER A 1 146 ? -14.594 -2.061 9.688 1 76.19 146 SER A C 1
ATOM 1174 O O . SER A 1 146 ? -13.609 -1.814 10.391 1 76.19 146 SER A O 1
ATOM 1176 N N . PRO A 1 147 ? -15.836 -0.916 9.641 1 56.75 147 PRO A N 1
ATOM 1177 C CA . PRO A 1 147 ? -16.969 -0.894 8.703 1 56.75 147 PRO A CA 1
ATOM 1178 C C . PRO A 1 147 ? -16.562 -0.426 7.309 1 56.75 147 PRO A C 1
ATOM 1180 O O . PRO A 1 147 ? -15.844 0.564 7.168 1 56.75 147 PRO A O 1
ATOM 1183 N N . LEU A 1 148 ? -16.266 -1.313 6.441 1 52.59 148 LEU A N 1
ATOM 1184 C CA . LEU A 1 148 ? -16.266 -0.845 5.059 1 52.59 148 LEU A CA 1
ATOM 1185 C C . LEU A 1 148 ? -17.484 0.035 4.781 1 52.59 148 LEU A C 1
ATOM 1187 O O . LEU A 1 148 ? -18.5 -0.069 5.465 1 52.59 148 LEU A O 1
ATOM 1191 N N . ILE A 1 149 ? -17.312 1.09 4.109 1 47.66 149 ILE A N 1
ATOM 1192 C CA . ILE A 1 149 ? -18.484 1.858 3.709 1 47.66 149 ILE A CA 1
ATOM 1193 C C . ILE A 1 149 ? -19.656 0.917 3.475 1 47.66 149 ILE A C 1
ATOM 1195 O O . ILE A 1 149 ? -19.484 -0.225 3.045 1 47.66 149 ILE A O 1
ATOM 1199 N N . GLU A 1 150 ? -20.781 1.215 4.055 1 47.44 150 GLU A N 1
ATOM 1200 C CA . GLU A 1 150 ? -22.156 0.728 4.012 1 47.44 150 GLU A CA 1
ATOM 1201 C C . GLU A 1 150 ? -22.5 0.16 2.637 1 47.44 150 GLU A C 1
ATOM 1203 O O . GLU A 1 150 ? -23.656 -0.157 2.359 1 47.44 150 GLU A O 1
ATOM 1208 N N . ASN A 1 151 ? -21.672 0.25 1.686 1 51.41 151 ASN A N 1
ATOM 1209 C CA . ASN A 1 151 ? -22.344 -0.201 0.472 1 51.41 151 ASN A CA 1
ATOM 1210 C C . ASN A 1 151 ? -22.328 -1.723 0.356 1 51.41 151 ASN A C 1
ATOM 1212 O O . ASN A 1 151 ? -21.406 -2.299 -0.209 1 51.41 151 ASN A O 1
ATOM 1216 N N . TYR A 1 152 ? -23.234 -2.232 1.088 1 56.38 152 TYR A N 1
ATOM 1217 C CA . TYR A 1 152 ? -23.531 -3.654 0.934 1 56.38 152 TYR A CA 1
ATOM 1218 C C . TYR A 1 152 ? -23.766 -4.008 -0.528 1 56.38 152 TYR A C 1
ATOM 1220 O O . TYR A 1 152 ? -24.656 -3.434 -1.17 1 56.38 152 TYR A O 1
ATOM 1228 N N . ASP A 1 153 ? -22.781 -4.5 -1.139 1 67.44 153 ASP A N 1
ATOM 1229 C CA . ASP A 1 153 ? -22.969 -5.098 -2.457 1 67.44 153 ASP A CA 1
ATOM 1230 C C . ASP A 1 153 ? -23.297 -6.582 -2.348 1 67.44 153 ASP A C 1
ATOM 1232 O O . ASP A 1 153 ? -22.484 -7.371 -1.861 1 67.44 153 ASP A O 1
ATOM 1236 N N . GLU A 1 154 ? -24.5 -6.91 -2.66 1 73.12 154 GLU A N 1
ATOM 1237 C CA . GLU A 1 154 ? -25.047 -8.258 -2.523 1 73.12 154 GLU A CA 1
ATOM 1238 C C . GLU A 1 154 ? -24.188 -9.289 -3.24 1 73.12 154 GLU A C 1
ATOM 1240 O O . GLU A 1 154 ? -24.281 -10.484 -2.969 1 73.12 154 GLU A O 1
ATOM 1245 N N . GLN A 1 155 ? -23.375 -8.781 -4.008 1 81.31 155 GLN A N 1
ATOM 1246 C CA . GLN A 1 155 ? -22.562 -9.711 -4.781 1 81.31 155 GLN A CA 1
ATOM 1247 C C . GLN A 1 155 ? -21.422 -10.281 -3.934 1 81.31 155 GLN A C 1
ATOM 1249 O O . GLN A 1 155 ? -20.844 -11.305 -4.289 1 81.31 155 GLN A O 1
ATOM 1254 N N . PHE A 1 156 ? -21.25 -9.656 -2.811 1 84.94 156 PHE A N 1
ATOM 1255 C CA . PHE A 1 156 ? -20.094 -10.062 -2.008 1 84.94 156 PHE A CA 1
ATOM 1256 C C . PHE A 1 156 ? -20.547 -10.672 -0.687 1 84.94 156 PHE A C 1
ATOM 1258 O O . PHE A 1 156 ? -21.578 -10.266 -0.126 1 84.94 156 PHE A O 1
ATOM 1265 N N . VAL A 1 157 ? -19.844 -11.734 -0.328 1 83.38 157 VAL A N 1
ATOM 1266 C CA . VAL A 1 157 ? -20 -12.312 1.002 1 83.38 157 VAL A CA 1
ATOM 1267 C C . VAL A 1 157 ? -18.875 -11.828 1.911 1 83.38 157 VAL A C 1
ATOM 1269 O O . VAL A 1 157 ? -17.719 -11.828 1.513 1 83.38 157 VAL A O 1
ATOM 1272 N N . GLU A 1 158 ? -19.219 -11.352 3.012 1 84.81 158 GLU A N 1
ATOM 1273 C CA . GLU A 1 158 ? -18.25 -10.914 4.02 1 84.81 158 GLU A CA 1
ATOM 1274 C C . GLU A 1 158 ? -18.328 -11.797 5.266 1 84.81 158 GLU A C 1
ATOM 1276 O O . GLU A 1 158 ? -19.391 -11.938 5.871 1 84.81 158 GLU A O 1
ATOM 1281 N N . ILE A 1 159 ? -17.219 -12.375 5.652 1 81.94 159 ILE A N 1
ATOM 1282 C CA . ILE A 1 159 ? -17.141 -13.234 6.828 1 81.94 159 ILE A CA 1
ATOM 1283 C C . ILE A 1 159 ? -16.266 -12.578 7.887 1 81.94 159 ILE A C 1
ATOM 1285 O O . ILE A 1 159 ? -15.062 -12.375 7.668 1 81.94 159 ILE A O 1
ATOM 1289 N N . PRO A 1 160 ? -16.906 -12.242 8.992 1 83.88 160 PRO A N 1
ATOM 1290 C CA . PRO A 1 160 ? -16.062 -11.742 10.086 1 83.88 160 PRO A CA 1
ATOM 1291 C C . PRO A 1 160 ? -15.133 -12.812 10.641 1 83.88 160 PRO A C 1
ATOM 1293 O O . PRO A 1 160 ? -15.57 -13.938 10.914 1 83.88 160 PRO A O 1
ATOM 1296 N N . LEU A 1 161 ? -13.875 -12.438 10.75 1 83.94 161 LEU A N 1
ATOM 1297 C CA . LEU A 1 161 ? -12.891 -13.406 11.227 1 83.94 161 LEU A CA 1
ATOM 1298 C C . LEU A 1 161 ? -12.578 -13.172 12.703 1 83.94 161 LEU A C 1
ATOM 1300 O O . LEU A 1 161 ? -12.656 -14.102 13.508 1 83.94 161 LEU A O 1
ATOM 1304 N N . TYR A 1 162 ? -12.164 -12.016 13.07 1 81.25 162 TYR A N 1
ATOM 1305 C CA . TYR A 1 162 ? -11.875 -11.68 14.461 1 81.25 162 TYR A CA 1
ATOM 1306 C C . TYR A 1 162 ? -11.945 -10.172 14.688 1 81.25 162 TYR A C 1
ATOM 1308 O O . TYR A 1 162 ? -11.891 -9.391 13.734 1 81.25 162 TYR A O 1
ATOM 1316 N N . THR A 1 163 ? -12.164 -9.867 15.961 1 86.5 163 THR A N 1
ATOM 1317 C CA . THR A 1 163 ? -12.18 -8.477 16.391 1 86.5 163 THR A CA 1
ATOM 1318 C C . THR A 1 163 ? -10.969 -8.172 17.281 1 86.5 163 THR A C 1
ATOM 1320 O O . THR A 1 163 ? -10.539 -9.016 18.062 1 86.5 163 THR A O 1
ATOM 1323 N N . GLU A 1 164 ? -10.445 -7.023 17.047 1 88.5 164 GLU A N 1
ATOM 1324 C CA . GLU A 1 164 ? -9.32 -6.633 17.891 1 88.5 164 GLU A CA 1
ATOM 1325 C C . GLU A 1 164 ? -9.461 -5.188 18.359 1 88.5 164 GLU A C 1
ATOM 1327 O O . GLU A 1 164 ? -10.141 -4.383 17.719 1 88.5 164 GLU A O 1
ATOM 1332 N N . GLN A 1 165 ? -8.773 -4.957 19.484 1 91.69 165 GLN A N 1
ATOM 1333 C CA . GLN A 1 165 ? -8.758 -3.621 20.062 1 91.69 165 GLN A CA 1
ATOM 1334 C C . GLN A 1 165 ? -7.496 -2.859 19.672 1 91.69 165 GLN A C 1
ATOM 1336 O O . GLN A 1 165 ? -6.52 -3.459 19.219 1 91.69 165 GLN A O 1
ATOM 1341 N N . PHE A 1 166 ? -7.656 -1.559 19.812 1 94.38 166 PHE A N 1
ATOM 1342 C CA . PHE A 1 166 ? -6.477 -0.726 19.625 1 94.38 166 PHE A CA 1
ATOM 1343 C C . PHE A 1 166 ? -5.719 -0.55 20.938 1 94.38 166 PHE A C 1
ATOM 1345 O O . PHE A 1 166 ? -6.305 -0.651 22.016 1 94.38 166 PHE A O 1
ATOM 1352 N N . CYS A 1 167 ? -4.453 -0.313 20.844 1 94.12 167 CYS A N 1
ATOM 1353 C CA . CYS A 1 167 ? -3.609 -0.109 22.016 1 94.12 167 CYS A CA 1
ATOM 1354 C C . CYS A 1 167 ? -2.734 1.127 21.844 1 94.12 167 CYS A C 1
ATOM 1356 O O . CYS A 1 167 ? -2.457 1.551 20.719 1 94.12 167 CYS A O 1
ATOM 1358 N N . TYR A 1 168 ? -2.426 1.697 22.906 1 95.31 168 TYR A N 1
ATOM 1359 C CA . TYR A 1 168 ? -1.431 2.76 22.984 1 95.31 168 TYR A CA 1
ATOM 1360 C C . TYR A 1 168 ? -0.037 2.186 23.203 1 95.31 168 TYR A C 1
ATOM 1362 O O . TYR A 1 168 ? 0.19 1.436 24.156 1 95.31 168 TYR A O 1
ATOM 1370 N N . VAL A 1 169 ? 0.894 2.498 22.312 1 95.38 169 VAL A N 1
ATOM 1371 C CA . VAL A 1 169 ? 2.248 1.958 22.359 1 95.38 169 VAL A CA 1
ATOM 1372 C C . VAL A 1 169 ? 3.234 3.07 22.719 1 95.38 169 VAL A C 1
ATOM 1374 O O . VAL A 1 169 ? 3.209 4.145 22.109 1 95.38 169 VAL A O 1
ATOM 1377 N N . GLU A 1 170 ? 4.02 2.82 23.656 1 93.75 170 GLU A N 1
ATOM 1378 C CA . GLU A 1 170 ? 5.039 3.783 24.062 1 93.75 170 GLU A CA 1
ATOM 1379 C C . GLU A 1 170 ? 6.34 3.082 24.453 1 93.75 170 GLU A C 1
ATOM 1381 O O . GLU A 1 170 ? 6.363 1.863 24.625 1 93.75 170 GLU A O 1
ATOM 1386 N N . SER A 1 171 ? 7.375 3.869 24.484 1 93.81 171 SER A N 1
ATOM 1387 C CA . SER A 1 171 ? 8.664 3.338 24.906 1 93.81 171 SER A CA 1
ATOM 1388 C C . SER A 1 171 ? 8.633 2.951 26.391 1 93.81 171 SER A C 1
ATOM 1390 O O . SER A 1 171 ? 8.008 3.631 27.203 1 93.81 171 SER A O 1
ATOM 1392 N N . LYS A 1 172 ? 9.273 1.864 26.703 1 90.12 172 LYS A N 1
ATOM 1393 C CA . LYS A 1 172 ? 9.367 1.431 28.094 1 90.12 172 LYS A CA 1
ATOM 1394 C C . LYS A 1 172 ? 10.109 2.459 28.953 1 90.12 172 LYS A C 1
ATOM 1396 O O . LYS A 1 172 ? 9.984 2.471 30.172 1 90.12 172 LYS A O 1
ATOM 1401 N N . ASP A 1 173 ? 10.859 3.271 28.312 1 83.75 173 ASP A N 1
ATOM 1402 C CA . ASP A 1 173 ? 11.609 4.309 29.031 1 83.75 173 ASP A CA 1
ATOM 1403 C C . ASP A 1 173 ? 10.703 5.48 29.391 1 83.75 173 ASP A C 1
ATOM 1405 O O . ASP A 1 173 ? 11.086 6.34 30.188 1 83.75 173 ASP A O 1
ATOM 1409 N N . SER A 1 174 ? 9.602 5.469 28.766 1 75.94 174 SER A N 1
ATOM 1410 C CA . SER A 1 174 ? 8.664 6.547 29.047 1 75.94 174 SER A CA 1
ATOM 1411 C C . SER A 1 174 ? 7.871 6.273 30.328 1 75.94 174 SER A C 1
ATOM 1413 O O . SER A 1 174 ? 7.777 5.125 30.766 1 75.94 174 SER A O 1
ATOM 1415 N N . ALA A 1 175 ? 7.496 7.328 31.109 1 63.12 175 ALA A N 1
ATOM 1416 C CA . ALA A 1 175 ? 6.773 7.191 32.375 1 63.12 175 ALA A CA 1
ATOM 1417 C C . ALA A 1 175 ? 5.496 6.383 32.188 1 63.12 175 ALA A C 1
ATOM 1419 O O . ALA A 1 175 ? 4.77 6.574 31.203 1 63.12 175 ALA A O 1
ATOM 1420 N N . ALA A 1 176 ? 5.465 5.199 32.781 1 58.75 176 ALA A N 1
ATOM 1421 C CA . ALA A 1 176 ? 4.395 4.207 32.688 1 58.75 176 ALA A CA 1
ATOM 1422 C C . ALA A 1 176 ? 3.041 4.832 33.031 1 58.75 176 ALA A C 1
ATOM 1424 O O . ALA A 1 176 ? 2.9 5.539 34.031 1 58.75 176 ALA A O 1
ATOM 1425 N N . GLN A 1 177 ? 2.342 5.191 31.922 1 59.69 177 GLN A N 1
ATOM 1426 C CA . GLN A 1 177 ? 0.979 5.586 32.281 1 59.69 177 GLN A CA 1
ATOM 1427 C C . GLN A 1 177 ? 0.225 4.438 32.938 1 59.69 177 GLN A C 1
ATOM 1429 O O . GLN A 1 177 ? 0.529 3.268 32.688 1 59.69 177 GLN A O 1
ATOM 1434 N N . HIS A 1 178 ? -0.52 4.746 34 1 59.03 178 HIS A N 1
ATOM 1435 C CA . HIS A 1 178 ? -1.389 3.879 34.781 1 59.03 178 HIS A CA 1
ATOM 1436 C C . HIS A 1 178 ? -2.438 3.203 33.906 1 59.03 178 HIS A C 1
ATOM 1438 O O . HIS A 1 178 ? -2.916 3.793 32.938 1 59.03 178 HIS A O 1
ATOM 1444 N N . GLU A 1 179 ? -2.645 1.837 33.844 1 65.81 179 GLU A N 1
ATOM 1445 C CA . GLU A 1 179 ? -3.723 1.03 33.281 1 65.81 179 GLU A CA 1
ATOM 1446 C C . GLU A 1 179 ? -5.043 1.296 34 1 65.81 179 GLU A C 1
ATOM 1448 O O . GLU A 1 179 ? -5.062 1.504 35.219 1 65.81 179 GLU A O 1
ATOM 1453 N N . PRO A 1 180 ? -6.203 1.411 33.219 1 68.31 180 PRO A N 1
ATOM 1454 C CA . PRO A 1 180 ? -6.402 1.543 31.781 1 68.31 180 PRO A CA 1
ATOM 1455 C C . PRO A 1 180 ? -6.203 2.975 31.281 1 68.31 180 PRO A C 1
ATOM 1457 O O . PRO A 1 180 ? -6.492 3.928 32 1 68.31 180 PRO A O 1
ATOM 1460 N N . VAL A 1 181 ? -5.688 3.135 30.125 1 82.56 181 VAL A N 1
ATOM 1461 C CA . VAL A 1 181 ? -5.406 4.465 29.594 1 82.56 181 VAL A CA 1
ATOM 1462 C C . VAL A 1 181 ? -6.625 4.988 28.844 1 82.56 181 VAL A C 1
ATOM 1464 O O . VAL A 1 181 ? -7.277 4.242 28.109 1 82.56 181 VAL A O 1
ATOM 1467 N N . GLN A 1 182 ? -7.043 6.176 29.188 1 88.31 182 GLN A N 1
ATOM 1468 C CA . GLN A 1 182 ? -8.141 6.852 28.5 1 88.31 182 GLN A CA 1
ATOM 1469 C C . GLN A 1 182 ? -7.645 7.613 27.281 1 88.31 182 GLN A C 1
ATOM 1471 O O . GLN A 1 182 ? -6.551 8.172 27.297 1 88.31 182 GLN A O 1
ATOM 1476 N N . LEU A 1 183 ? -8.516 7.648 26.297 1 93.31 183 LEU A N 1
ATOM 1477 C CA . LEU A 1 183 ? -8.18 8.281 25.016 1 93.31 183 LEU A CA 1
ATOM 1478 C C . LEU A 1 183 ? -7.793 9.742 25.234 1 93.31 183 LEU A C 1
ATOM 1480 O O . LEU A 1 183 ? -6.84 10.234 24.609 1 93.31 183 LEU A O 1
ATOM 1484 N N . ARG A 1 184 ? -8.477 10.359 26.125 1 91.62 184 ARG A N 1
ATOM 1485 C CA . ARG A 1 184 ? -8.242 11.781 26.391 1 91.62 184 ARG A CA 1
ATOM 1486 C C . ARG A 1 184 ? -6.82 12.016 26.891 1 91.62 184 ARG A C 1
ATOM 1488 O O . ARG A 1 184 ? -6.184 13 26.516 1 91.62 184 ARG A O 1
ATOM 1495 N N . ASP A 1 185 ? -6.395 11.148 27.734 1 89.62 185 ASP A N 1
ATOM 1496 C CA . ASP A 1 185 ? -5.051 11.281 28.281 1 89.62 185 ASP A CA 1
ATOM 1497 C C . ASP A 1 185 ? -3.986 11.008 27.234 1 89.62 185 ASP A C 1
ATOM 1499 O O . ASP A 1 185 ? -2.955 11.688 27.188 1 89.62 185 ASP A O 1
ATOM 1503 N N . ILE A 1 186 ? -4.273 10.125 26.375 1 92.38 186 ILE A N 1
ATOM 1504 C CA . ILE A 1 186 ? -3.332 9.711 25.328 1 92.38 186 ILE A CA 1
ATOM 1505 C C . ILE A 1 186 ? -3.164 10.836 24.312 1 92.38 186 ILE A C 1
ATOM 1507 O O . ILE A 1 186 ? -2.049 11.125 23.875 1 92.38 186 ILE A O 1
ATOM 1511 N N . LEU A 1 187 ? -4.25 11.461 24 1 93.56 187 LEU A N 1
ATOM 1512 C CA . LEU A 1 187 ? -4.246 12.438 22.906 1 93.56 187 LEU A CA 1
ATOM 1513 C C . LEU A 1 187 ? -3.545 13.719 23.344 1 93.56 187 LEU A C 1
ATOM 1515 O O . LEU A 1 187 ? -3.252 14.578 22.5 1 93.56 187 LEU A O 1
ATOM 1519 N N . ASN A 1 188 ? -3.201 13.773 24.578 1 89.88 188 ASN A N 1
ATOM 1520 C CA . ASN A 1 188 ? -2.447 14.914 25.078 1 89.88 188 ASN A CA 1
ATOM 1521 C C . ASN A 1 188 ? -0.943 14.688 24.969 1 89.88 188 ASN A C 1
ATOM 1523 O O . ASN A 1 188 ? -0.154 15.609 25.172 1 89.88 188 ASN A O 1
ATOM 1527 N N . GLU A 1 189 ? -0.594 13.492 24.625 1 89.5 189 GLU A N 1
ATOM 1528 C CA . GLU A 1 189 ? 0.812 13.141 24.453 1 89.5 189 GLU A CA 1
ATOM 1529 C C . GLU A 1 189 ? 1.245 13.289 23 1 89.5 189 GLU A C 1
ATOM 1531 O O . GLU A 1 189 ? 0.412 13.242 22.094 1 89.5 189 GLU A O 1
ATOM 1536 N N . PRO A 1 190 ? 2.6 13.484 22.812 1 91.75 190 PRO A N 1
ATOM 1537 C CA . PRO A 1 190 ? 3.066 13.406 21.422 1 91.75 190 PRO A CA 1
ATOM 1538 C C . PRO A 1 190 ? 2.801 12.047 20.781 1 91.75 190 PRO A C 1
ATOM 1540 O O . PRO A 1 190 ? 3.018 11.008 21.422 1 91.75 190 PRO A O 1
ATOM 1543 N N . LEU A 1 191 ? 2.285 12.164 19.578 1 95.31 191 LEU A N 1
ATOM 1544 C CA . LEU A 1 191 ? 1.899 10.906 18.938 1 95.31 191 LEU A CA 1
ATOM 1545 C C . LEU A 1 191 ? 2.484 10.812 17.531 1 95.31 191 LEU A C 1
ATOM 1547 O O . LEU A 1 191 ? 2.516 11.805 16.797 1 95.31 191 LEU A O 1
ATOM 1551 N N . VAL A 1 192 ? 2.998 9.672 17.25 1 95.69 192 VAL A N 1
ATOM 1552 C CA . VAL A 1 192 ? 3.348 9.281 15.883 1 95.69 192 VAL A CA 1
ATOM 1553 C C . VAL A 1 192 ? 2.23 8.43 15.289 1 95.69 192 VAL A C 1
ATOM 1555 O O . VAL A 1 192 ? 1.997 7.305 15.727 1 95.69 192 VAL A O 1
ATOM 1558 N N . LEU A 1 193 ? 1.569 9.016 14.25 1 97.06 193 LEU A N 1
ATOM 1559 C CA . LEU A 1 193 ? 0.352 8.367 13.781 1 97.06 193 LEU A CA 1
ATOM 1560 C C . LEU A 1 193 ? 0.402 8.141 12.273 1 97.06 193 LEU A C 1
ATOM 1562 O O . LEU A 1 193 ? 1.251 8.703 11.586 1 97.06 193 LEU A O 1
ATOM 1566 N N . PHE A 1 194 ? -0.487 7.234 11.852 1 94.69 194 PHE A N 1
ATOM 1567 C CA . PHE A 1 194 ? -0.756 7.121 10.422 1 94.69 194 PHE A CA 1
ATOM 1568 C C . PHE A 1 194 ? -1.412 8.391 9.891 1 94.69 194 PHE A C 1
ATOM 1570 O O . PHE A 1 194 ? -2.086 9.102 10.641 1 94.69 194 PHE A O 1
ATOM 1577 N N . PRO A 1 195 ? -1.265 8.562 8.57 1 91.25 195 PRO A N 1
ATOM 1578 C CA . PRO A 1 195 ? -1.96 9.703 7.969 1 91.25 195 PRO A CA 1
ATOM 1579 C C . PRO A 1 195 ? -3.477 9.523 7.941 1 91.25 195 PRO A C 1
ATOM 1581 O O . PRO A 1 195 ? -3.971 8.406 8.109 1 91.25 195 PRO A O 1
ATOM 1584 N N . ASN A 1 196 ? -4.172 10.531 7.641 1 85.81 196 ASN A N 1
ATOM 1585 C CA . ASN A 1 196 ? -5.625 10.578 7.73 1 85.81 196 ASN A CA 1
ATOM 1586 C C . ASN A 1 196 ? -6.281 9.594 6.77 1 85.81 196 ASN A C 1
ATOM 1588 O O . ASN A 1 196 ? -7.348 9.055 7.059 1 85.81 196 ASN A O 1
ATOM 1592 N N . ALA A 1 197 ? -5.629 9.352 5.75 1 77.25 197 ALA A N 1
ATOM 1593 C CA . ALA A 1 197 ? -6.234 8.508 4.723 1 77.25 197 ALA A CA 1
ATOM 1594 C C . ALA A 1 197 ? -6.188 7.035 5.129 1 77.25 197 ALA A C 1
ATOM 1596 O O . ALA A 1 197 ? -6.906 6.207 4.562 1 77.25 197 ALA A O 1
ATOM 1597 N N . HIS A 1 198 ? -5.414 6.746 6.051 1 85.19 198 HIS A N 1
ATOM 1598 C CA . HIS A 1 198 ? -5.262 5.359 6.488 1 85.19 198 HIS A CA 1
ATOM 1599 C C . HIS A 1 198 ? -6.465 4.906 7.312 1 85.19 198 HIS A C 1
ATOM 1601 O O . HIS A 1 198 ? -6.984 5.668 8.133 1 85.19 198 HIS A O 1
ATOM 1607 N N . LEU A 1 199 ? -6.816 3.723 7.141 1 83.94 199 LEU A N 1
ATOM 1608 C CA . LEU A 1 199 ? -8.016 3.197 7.793 1 83.94 199 LEU A CA 1
ATOM 1609 C C . LEU A 1 199 ? -7.863 3.23 9.312 1 83.94 199 LEU A C 1
ATOM 1611 O O . LEU A 1 199 ? -8.797 3.611 10.023 1 83.94 199 LEU A O 1
ATOM 1615 N N . CYS A 1 200 ? -6.758 2.832 9.812 1 88 200 CYS A N 1
ATOM 1616 C CA . CYS A 1 200 ? -6.527 2.85 11.25 1 88 200 CYS A CA 1
ATOM 1617 C C . CYS A 1 200 ? -6.68 4.258 11.805 1 88 200 CYS A C 1
ATOM 1619 O O . CYS A 1 200 ? -7.219 4.445 12.898 1 88 200 CYS A O 1
ATOM 1621 N N . ARG A 1 201 ? -6.211 5.191 11.07 1 91.88 201 ARG A N 1
ATOM 1622 C CA . ARG A 1 201 ? -6.34 6.586 11.484 1 91.88 201 ARG A CA 1
ATOM 1623 C C . ARG A 1 201 ? -7.797 7.027 11.469 1 91.88 201 ARG A C 1
ATOM 1625 O O . ARG A 1 201 ? -8.227 7.777 12.352 1 91.88 201 ARG A O 1
ATOM 1632 N N . ARG A 1 202 ? -8.508 6.594 10.523 1 88.94 202 ARG A N 1
ATOM 1633 C CA . ARG A 1 202 ? -9.914 6.949 10.43 1 88.94 202 ARG A CA 1
ATOM 1634 C C . ARG A 1 202 ? -10.688 6.453 11.648 1 88.94 202 ARG A C 1
ATOM 1636 O O . ARG A 1 202 ? -11.578 7.145 12.156 1 88.94 202 ARG A O 1
ATOM 1643 N N . ILE A 1 203 ? -10.352 5.336 12.078 1 91.62 203 ILE A N 1
ATOM 1644 C CA . ILE A 1 203 ? -10.992 4.773 13.266 1 91.62 203 ILE A CA 1
ATOM 1645 C C . ILE A 1 203 ? -10.664 5.637 14.484 1 91.62 203 ILE A C 1
ATOM 1647 O O . ILE A 1 203 ? -11.547 5.961 15.281 1 91.62 203 ILE A O 1
ATOM 1651 N N . LEU A 1 204 ? -9.453 6.012 14.57 1 94.94 204 LEU A N 1
ATOM 1652 C CA . LEU A 1 204 ? -9.039 6.883 15.664 1 94.94 204 LEU A CA 1
ATOM 1653 C C . LEU A 1 204 ? -9.742 8.234 15.578 1 94.94 204 LEU A C 1
ATOM 1655 O O . LEU A 1 204 ? -10.18 8.773 16.594 1 94.94 204 LEU A O 1
ATOM 1659 N N . ASN A 1 205 ? -9.812 8.719 14.375 1 93.56 205 ASN A N 1
ATOM 1660 C CA . ASN A 1 205 ? -10.492 9.992 14.18 1 93.56 205 ASN A CA 1
ATOM 1661 C C . ASN A 1 205 ? -11.945 9.93 14.633 1 93.56 205 ASN A C 1
ATOM 1663 O O . ASN A 1 205 ? -12.445 10.859 15.273 1 93.56 205 ASN A O 1
ATOM 1667 N N . ALA A 1 206 ? -12.57 8.898 14.305 1 91.94 206 ALA A N 1
ATOM 1668 C CA . ALA A 1 206 ? -13.969 8.719 14.695 1 91.94 206 ALA A CA 1
ATOM 1669 C C . ALA A 1 206 ? -14.109 8.641 16.219 1 91.94 206 ALA A C 1
ATOM 1671 O O . ALA A 1 206 ? -15.023 9.234 16.797 1 91.94 206 ALA A O 1
ATOM 1672 N N . ALA A 1 207 ? -13.234 7.953 16.828 1 94.31 207 ALA A N 1
ATOM 1673 C CA . ALA A 1 207 ? -13.25 7.828 18.297 1 94.31 207 ALA A CA 1
ATOM 1674 C C . ALA A 1 207 ? -13.023 9.18 18.953 1 94.31 207 ALA A C 1
ATOM 1676 O O . ALA A 1 207 ? -13.734 9.547 19.891 1 94.31 207 ALA A O 1
ATOM 1677 N N . ALA A 1 208 ? -12.07 9.875 18.453 1 95.25 208 ALA A N 1
ATOM 1678 C CA . ALA A 1 208 ? -11.766 11.188 19 1 95.25 208 ALA A CA 1
ATOM 1679 C C . ALA A 1 208 ? -12.953 12.141 18.828 1 95.25 208 ALA A C 1
ATOM 1681 O O . ALA A 1 208 ? -13.297 12.883 19.75 1 95.25 208 ALA A O 1
ATOM 1682 N N . LYS A 1 209 ? -13.484 12.039 17.688 1 93 209 LYS A N 1
ATOM 1683 C CA . LYS A 1 209 ? -14.633 12.891 17.391 1 93 209 LYS A CA 1
ATOM 1684 C C . LYS A 1 209 ? -15.797 12.594 18.344 1 93 209 LYS A C 1
ATOM 1686 O O . LYS A 1 209 ? -16.453 13.516 18.828 1 93 209 LYS A O 1
ATOM 1691 N N . SER A 1 210 ? -16.031 11.406 18.562 1 93.31 210 SER A N 1
ATOM 1692 C CA . SER A 1 210 ? -17.109 11 19.469 1 93.31 210 SER A CA 1
ATOM 1693 C C . SER A 1 210 ? -16.906 11.562 20.859 1 93.31 210 SER A C 1
ATOM 1695 O O . SER A 1 210 ? -17.875 11.844 21.578 1 93.31 210 SER A O 1
ATOM 1697 N N . ASP A 1 211 ? -15.672 11.75 21.25 1 94.31 211 ASP A N 1
ATOM 1698 C CA . ASP A 1 211 ? -15.344 12.25 22.578 1 94.31 211 ASP A CA 1
ATOM 1699 C C . ASP A 1 211 ? -15.07 13.758 22.547 1 94.31 211 ASP A C 1
ATOM 1701 O O . ASP A 1 211 ? -14.641 14.336 23.547 1 94.31 211 ASP A O 1
ATOM 1705 N N . LYS A 1 212 ? -15.25 14.336 21.406 1 95.06 212 LYS A N 1
ATOM 1706 C CA . LYS A 1 212 ? -15.023 15.758 21.203 1 95.06 212 LYS A CA 1
ATOM 1707 C C . LYS A 1 212 ? -13.57 16.125 21.5 1 95.06 212 LYS A C 1
ATOM 1709 O O . LYS A 1 212 ? -13.305 17.125 22.188 1 95.06 212 LYS A O 1
ATOM 1714 N N . LEU A 1 213 ? -12.742 15.266 21.109 1 94.25 213 LEU A N 1
ATOM 1715 C CA . LEU A 1 213 ? -11.305 15.484 21.25 1 94.25 213 LEU A CA 1
ATOM 1716 C C . LEU A 1 213 ? -10.664 15.797 19.906 1 94.25 213 LEU A C 1
ATOM 1718 O O . LEU A 1 213 ? -11.219 15.461 18.859 1 94.25 213 LEU A O 1
ATOM 1722 N N . SER A 1 214 ? -9.539 16.422 19.969 1 93.38 214 SER A N 1
ATOM 1723 C CA . SER A 1 214 ? -8.75 16.719 18.766 1 93.38 214 SER A CA 1
ATOM 1724 C C . SER A 1 214 ? -7.465 15.898 18.734 1 93.38 214 SER A C 1
ATOM 1726 O O . SER A 1 214 ? -6.91 15.57 19.781 1 93.38 214 SER A O 1
ATOM 1728 N N . ILE A 1 215 ? -7.074 15.602 17.562 1 92.62 215 ILE A N 1
ATOM 1729 C CA . ILE A 1 215 ? -5.84 14.852 17.359 1 92.62 215 ILE A CA 1
ATOM 1730 C C . ILE A 1 215 ? -4.785 15.758 16.719 1 92.62 215 ILE A C 1
ATOM 1732 O O . ILE A 1 215 ? -5.008 16.312 15.641 1 92.62 215 ILE A O 1
ATOM 1736 N N . GLU A 1 216 ? -3.729 15.914 17.375 1 88.88 216 GLU A N 1
ATOM 1737 C CA . GLU A 1 216 ? -2.594 16.656 16.844 1 88.88 216 GLU A CA 1
ATOM 1738 C C . GLU A 1 216 ? -1.316 15.828 16.875 1 88.88 216 GLU A C 1
ATOM 1740 O O . GLU A 1 216 ? -0.531 15.93 17.828 1 88.88 216 GLU A O 1
ATOM 1745 N N . PRO A 1 217 ? -1.075 15.141 15.859 1 91.75 217 PRO A N 1
ATOM 1746 C CA . PRO A 1 217 ? 0.099 14.266 15.852 1 91.75 217 PRO A CA 1
ATOM 1747 C C . PRO A 1 217 ? 1.412 15.039 15.766 1 91.75 217 PRO A C 1
ATOM 1749 O O . PRO A 1 217 ? 1.473 16.094 15.125 1 91.75 217 PRO A O 1
ATOM 1752 N N . LYS A 1 218 ? 2.369 14.453 16.422 1 89.5 218 LYS A N 1
ATOM 1753 C CA . LYS A 1 218 ? 3.727 14.977 16.297 1 89.5 218 LYS A CA 1
ATOM 1754 C C . LYS A 1 218 ? 4.328 14.617 14.938 1 89.5 218 LYS A C 1
ATOM 1756 O O . LYS A 1 218 ? 5.102 15.398 14.375 1 89.5 218 LYS A O 1
ATOM 1761 N N . PHE A 1 219 ? 3.996 13.438 14.469 1 91.5 219 PHE A N 1
ATOM 1762 C CA . PHE A 1 219 ? 4.492 12.914 13.203 1 91.5 219 PHE A CA 1
ATOM 1763 C C . PHE A 1 219 ? 3.469 11.984 12.562 1 91.5 219 PHE A C 1
ATOM 1765 O O . PHE A 1 219 ? 2.812 11.203 13.25 1 91.5 219 PHE A O 1
ATOM 1772 N N . GLU A 1 220 ? 3.408 12.078 11.227 1 94.25 220 GLU A N 1
ATOM 1773 C CA . GLU A 1 220 ? 2.52 11.188 10.484 1 94.25 220 GLU A CA 1
ATOM 1774 C C . GLU A 1 220 ? 3.266 10.469 9.367 1 94.25 220 GLU A C 1
ATOM 1776 O O . GLU A 1 220 ? 3.965 11.102 8.57 1 94.25 220 GLU A O 1
ATOM 1781 N N . THR A 1 221 ? 3.111 9.164 9.375 1 94.06 221 THR A N 1
ATOM 1782 C CA . THR A 1 221 ? 3.744 8.375 8.328 1 94.06 221 THR A CA 1
ATOM 1783 C C . THR A 1 221 ? 2.984 7.07 8.094 1 94.06 221 THR A C 1
ATOM 1785 O O . THR A 1 221 ? 2.395 6.516 9.023 1 94.06 221 THR A O 1
ATOM 1788 N N . SER A 1 222 ? 3.068 6.637 6.852 1 92.5 222 SER A N 1
ATOM 1789 C CA . SER A 1 222 ? 2.453 5.355 6.523 1 92.5 222 SER A CA 1
ATOM 1790 C C . SER A 1 222 ? 3.426 4.199 6.742 1 92.5 222 SER A C 1
ATOM 1792 O O . SER A 1 222 ? 3.068 3.035 6.562 1 92.5 222 SER A O 1
ATOM 1794 N N . SER A 1 223 ? 4.598 4.492 7.137 1 91.06 223 SER A N 1
ATOM 1795 C CA . SER A 1 223 ? 5.609 3.465 7.371 1 91.06 223 SER A CA 1
ATOM 1796 C C . SER A 1 223 ? 5.461 2.855 8.758 1 91.06 223 SER A C 1
ATOM 1798 O O . SER A 1 223 ? 5.77 3.502 9.766 1 91.06 223 SER A O 1
ATOM 1800 N N . ILE A 1 224 ? 5.125 1.584 8.719 1 91.06 224 ILE A N 1
ATOM 1801 C CA . ILE A 1 224 ? 4.938 0.89 9.984 1 91.06 224 ILE A CA 1
ATOM 1802 C C . ILE A 1 224 ? 6.273 0.779 10.711 1 91.06 224 ILE A C 1
ATOM 1804 O O . ILE A 1 224 ? 6.379 1.144 11.891 1 91.06 224 ILE A O 1
ATOM 1808 N N . PRO A 1 225 ? 7.363 0.418 10.055 1 88.75 225 PRO A N 1
ATOM 1809 C CA . PRO A 1 225 ? 8.656 0.354 10.742 1 88.75 225 PRO A CA 1
ATOM 1810 C C . PRO A 1 225 ? 9.086 1.703 11.312 1 88.75 225 PRO A C 1
ATOM 1812 O O . PRO A 1 225 ? 9.617 1.765 12.43 1 88.75 225 PRO A O 1
ATOM 1815 N N . ALA A 1 226 ? 8.812 2.744 10.586 1 91.19 226 ALA A N 1
ATOM 1816 C CA . ALA A 1 226 ? 9.195 4.07 11.055 1 91.19 226 ALA A CA 1
ATOM 1817 C C . ALA A 1 226 ? 8.422 4.457 12.305 1 91.19 226 ALA A C 1
ATOM 1819 O O . ALA A 1 226 ? 8.984 5.027 13.242 1 91.19 226 ALA A O 1
ATOM 1820 N N . ILE A 1 227 ? 7.16 4.152 12.281 1 95 227 ILE A N 1
ATOM 1821 C CA . ILE A 1 227 ? 6.324 4.484 13.438 1 95 227 ILE A CA 1
ATOM 1822 C C . ILE A 1 227 ? 6.914 3.863 14.695 1 95 227 ILE A C 1
ATOM 1824 O O . ILE A 1 227 ? 7.168 4.562 15.68 1 95 227 ILE A O 1
ATOM 1828 N N . PHE A 1 228 ? 7.203 2.637 14.633 1 94.25 228 PHE A N 1
ATOM 1829 C CA . PHE A 1 228 ? 7.691 1.945 15.82 1 94.25 228 PHE A CA 1
ATOM 1830 C C . PHE A 1 228 ? 9.102 2.408 16.172 1 94.25 228 PHE A C 1
ATOM 1832 O O . PHE A 1 228 ? 9.43 2.555 17.359 1 94.25 228 PHE A O 1
ATOM 1839 N N . GLN A 1 229 ? 9.867 2.619 15.203 1 91.31 229 GLN A N 1
ATOM 1840 C CA . GLN A 1 229 ? 11.219 3.105 15.445 1 91.31 229 GLN A CA 1
ATOM 1841 C C . GLN A 1 229 ? 11.195 4.461 16.156 1 91.31 229 GLN A C 1
ATOM 1843 O O . GLN A 1 229 ? 11.953 4.684 17.094 1 91.31 229 GLN A O 1
ATOM 1848 N N . PHE A 1 230 ? 10.359 5.312 15.68 1 93.56 230 PHE A N 1
ATOM 1849 C CA . PHE A 1 230 ? 10.273 6.652 16.25 1 93.56 230 PHE A CA 1
ATOM 1850 C C . PHE A 1 230 ? 9.75 6.605 17.672 1 93.56 230 PHE A C 1
ATOM 1852 O O . PHE A 1 230 ? 10.203 7.359 18.531 1 93.56 230 PHE A O 1
ATOM 1859 N N . VAL A 1 231 ? 8.828 5.719 17.922 1 94.44 231 VAL A N 1
ATOM 1860 C CA . VAL A 1 231 ? 8.312 5.531 19.266 1 94.44 231 VAL A CA 1
ATOM 1861 C C . VAL A 1 231 ? 9.422 5.004 20.172 1 94.44 231 VAL A C 1
ATOM 1863 O O . VAL A 1 231 ? 9.594 5.48 21.297 1 94.44 231 VAL A O 1
ATOM 1866 N N . GLU A 1 232 ? 10.172 4.086 19.672 1 93.38 232 GLU A N 1
ATOM 1867 C CA . GLU A 1 232 ? 11.289 3.531 20.422 1 93.38 232 GLU A CA 1
ATOM 1868 C C . GLU A 1 232 ? 12.32 4.609 20.75 1 93.38 232 GLU A C 1
ATOM 1870 O O . GLU A 1 232 ? 12.945 4.566 21.812 1 93.38 232 GLU A O 1
ATOM 1875 N N . GLN A 1 233 ? 12.398 5.547 19.906 1 89.06 233 GLN A N 1
ATOM 1876 C CA . GLN A 1 233 ? 13.383 6.613 20.047 1 89.06 233 GLN A CA 1
ATOM 1877 C C . GLN A 1 233 ? 12.859 7.727 20.953 1 89.06 233 GLN A C 1
ATOM 1879 O O . GLN A 1 233 ? 13.547 8.727 21.172 1 89.06 233 GLN A O 1
ATOM 1884 N N . GLY A 1 234 ? 11.648 7.594 21.344 1 88.69 234 GLY A N 1
ATOM 1885 C CA . GLY A 1 234 ? 11.117 8.508 22.344 1 88.69 234 GLY A CA 1
ATOM 1886 C C . GLY A 1 234 ? 10.43 9.719 21.734 1 88.69 234 GLY A C 1
ATOM 1887 O O . GLY A 1 234 ? 10.211 10.727 22.422 1 88.69 234 GLY A O 1
ATOM 1888 N N . LEU A 1 235 ? 10.094 9.672 20.469 1 90.5 235 LEU A N 1
ATOM 1889 C CA . LEU A 1 235 ? 9.43 10.797 19.828 1 90.5 235 LEU A CA 1
ATOM 1890 C C . LEU A 1 235 ? 8.008 10.969 20.359 1 90.5 235 LEU A C 1
ATOM 1892 O O . LEU A 1 235 ? 7.438 12.055 20.281 1 90.5 235 LEU A O 1
ATOM 1896 N N . GLY A 1 236 ? 7.457 9.93 20.844 1 93.31 236 GLY A N 1
ATOM 1897 C CA . GLY A 1 236 ? 6.102 9.859 21.359 1 93.31 236 GLY A CA 1
ATOM 1898 C C . GLY A 1 236 ? 5.539 8.453 21.375 1 93.31 236 GLY A C 1
ATOM 1899 O O . GLY A 1 236 ? 6.285 7.477 21.281 1 93.31 236 GLY A O 1
ATOM 1900 N N . GLY A 1 237 ? 4.27 8.438 21.594 1 94.5 237 GLY A N 1
ATOM 1901 C CA . GLY A 1 237 ? 3.566 7.168 21.5 1 94.5 237 GLY A CA 1
ATOM 1902 C C . GLY A 1 237 ? 2.799 7.012 20.203 1 94.5 237 GLY A C 1
ATOM 1903 O O . GLY A 1 237 ? 2.846 7.891 19.344 1 94.5 237 GLY A O 1
ATOM 1904 N N . THR A 1 238 ? 2.207 5.859 20.031 1 96.62 238 THR A N 1
ATOM 1905 C CA . THR A 1 238 ? 1.343 5.629 18.891 1 96.62 238 THR A CA 1
ATOM 1906 C C . THR A 1 238 ? 0.117 4.812 19.281 1 96.62 238 THR A C 1
ATOM 1908 O O . THR A 1 238 ? 0.045 4.293 20.391 1 96.62 238 THR A O 1
ATOM 1911 N N . ILE A 1 239 ? -0.893 4.867 18.469 1 96.12 239 ILE A N 1
ATOM 1912 C CA . ILE A 1 239 ? -2.111 4.082 18.625 1 96.12 239 ILE A CA 1
ATOM 1913 C C . ILE A 1 239 ? -2.291 3.152 17.422 1 96.12 239 ILE A C 1
ATOM 1915 O O . ILE A 1 239 ? -2.463 3.613 16.297 1 96.12 239 ILE A O 1
ATOM 1919 N N . VAL A 1 240 ? -2.248 1.886 17.703 1 95.81 240 VAL A N 1
ATOM 1920 C CA . VAL A 1 240 ? -2.348 0.898 16.641 1 95.81 240 VAL A CA 1
ATOM 1921 C C . VAL A 1 240 ? -3.189 -0.287 17.109 1 95.81 240 VAL A C 1
ATOM 1923 O O . VAL A 1 240 ? -3.486 -0.416 18.297 1 95.81 240 VAL A O 1
ATOM 1926 N N . ALA A 1 241 ? -3.576 -1.108 16.125 1 92.81 241 ALA A N 1
ATOM 1927 C CA . ALA A 1 241 ? -4.246 -2.359 16.469 1 92.81 241 ALA A CA 1
ATOM 1928 C C . ALA A 1 241 ? -3.307 -3.299 17.219 1 92.81 241 ALA A C 1
ATOM 1930 O O . ALA A 1 241 ? -2.105 -3.342 16.938 1 92.81 241 ALA A O 1
ATOM 1931 N N . LYS A 1 242 ? -3.85 -4.043 18.109 1 91.5 242 LYS A N 1
ATOM 1932 C CA . LYS A 1 242 ? -3.066 -4.934 18.953 1 91.5 242 LYS A CA 1
ATOM 1933 C C . LYS A 1 242 ? -2.268 -5.934 18.125 1 91.5 242 LYS A C 1
ATOM 1935 O O . LYS A 1 242 ? -1.11 -6.223 18.438 1 91.5 242 LYS A O 1
ATOM 1940 N N . THR A 1 243 ? -2.848 -6.422 17.078 1 87.81 243 THR A N 1
ATOM 1941 C CA . THR A 1 243 ? -2.178 -7.398 16.219 1 87.81 243 THR A CA 1
ATOM 1942 C C . THR A 1 243 ? -0.924 -6.797 15.594 1 87.81 243 THR A C 1
ATOM 1944 O O . THR A 1 243 ? 0.099 -7.473 15.469 1 87.81 243 THR A O 1
ATOM 1947 N N . LEU A 1 244 ? -1.072 -5.594 15.164 1 90.19 244 LEU A N 1
ATOM 1948 C CA . LEU A 1 244 ? 0.083 -4.93 14.57 1 90.19 244 LEU A CA 1
ATOM 1949 C C . LEU A 1 244 ? 1.222 -4.816 15.578 1 90.19 244 LEU A C 1
ATOM 1951 O O . LEU A 1 244 ? 2.383 -5.059 15.234 1 90.19 244 LEU A O 1
ATOM 1955 N N . PHE A 1 245 ? 0.936 -4.465 16.797 1 91.88 245 PHE A N 1
ATOM 1956 C CA . PHE A 1 245 ? 1.936 -4.387 17.844 1 91.88 245 PHE A CA 1
ATOM 1957 C C . PHE A 1 245 ? 2.549 -5.758 18.109 1 91.88 245 PHE A C 1
ATOM 1959 O O . PHE A 1 245 ? 3.768 -5.883 18.25 1 91.88 245 PHE A O 1
ATOM 1966 N N . ASP A 1 246 ? 1.713 -6.766 18.172 1 87.81 246 ASP A N 1
ATOM 1967 C CA . ASP A 1 246 ? 2.166 -8.109 18.516 1 87.81 246 ASP A CA 1
ATOM 1968 C C . ASP A 1 246 ? 3.129 -8.648 17.453 1 87.81 246 ASP A C 1
ATOM 1970 O O . ASP A 1 246 ? 4.023 -9.438 17.781 1 87.81 246 ASP A O 1
ATOM 1974 N N . LEU A 1 247 ? 2.938 -8.211 16.281 1 83.56 247 LEU A N 1
ATOM 1975 C CA . LEU A 1 247 ? 3.793 -8.664 15.195 1 83.56 247 LEU A CA 1
ATOM 1976 C C . LEU A 1 247 ? 5.137 -7.945 15.219 1 83.56 247 LEU A C 1
ATOM 1978 O O . LEU A 1 247 ? 6.102 -8.406 14.609 1 83.56 247 LEU A O 1
ATOM 1982 N N . HIS A 1 248 ? 5.051 -6.809 15.797 1 84.62 248 HIS A N 1
ATOM 1983 C CA . HIS A 1 248 ? 6.305 -6.074 15.938 1 84.62 248 HIS A CA 1
ATOM 1984 C C . HIS A 1 248 ? 7.07 -6.52 17.172 1 84.62 248 HIS A C 1
ATOM 1986 O O . HIS A 1 248 ? 6.668 -6.211 18.297 1 84.62 248 HIS A O 1
ATOM 1992 N N . VAL A 1 249 ? 8.039 -7.254 17.062 1 75.88 249 VAL A N 1
ATOM 1993 C CA . VAL A 1 249 ? 8.812 -7.781 18.188 1 75.88 249 VAL A CA 1
ATOM 1994 C C . VAL A 1 249 ? 9.797 -6.723 18.672 1 75.88 249 VAL A C 1
ATOM 1996 O O . VAL A 1 249 ? 10.742 -6.367 17.969 1 75.88 249 VAL A O 1
ATOM 1999 N N . SER A 1 250 ? 9.469 -6.16 19.781 1 86.31 250 SER A N 1
ATOM 2000 C CA . SER A 1 250 ? 10.398 -5.219 20.375 1 86.31 250 SER A CA 1
ATOM 2001 C C . SER A 1 250 ? 10.383 -5.312 21.906 1 86.31 250 SER A C 1
ATOM 2003 O O . SER A 1 250 ? 9.312 -5.441 22.5 1 86.31 250 SER A O 1
ATOM 2005 N N . ASP A 1 251 ? 11.562 -5.277 22.484 1 88.31 251 ASP A N 1
ATOM 2006 C CA . ASP A 1 251 ? 11.672 -5.289 23.938 1 88.31 251 ASP A CA 1
ATOM 2007 C C . ASP A 1 251 ? 11.734 -3.869 24.5 1 88.31 251 ASP A C 1
ATOM 2009 O O . ASP A 1 251 ? 11.828 -3.676 25.719 1 88.31 251 ASP A O 1
ATOM 2013 N N . LYS A 1 252 ? 11.586 -2.943 23.688 1 93 252 LYS A N 1
ATOM 2014 C CA . LYS A 1 252 ? 11.734 -1.557 24.125 1 93 252 LYS A CA 1
ATOM 2015 C C . LYS A 1 252 ? 10.383 -0.853 24.188 1 93 252 LYS A C 1
ATOM 2017 O O . LYS A 1 252 ? 10.305 0.316 24.562 1 93 252 LYS A O 1
ATOM 2022 N N . LEU A 1 253 ? 9.359 -1.615 23.844 1 94.25 253 LEU A N 1
ATOM 2023 C CA . LEU A 1 253 ? 8.039 -1.002 23.766 1 94.25 253 LEU A CA 1
ATOM 2024 C C . LEU A 1 253 ? 7.051 -1.699 24.688 1 94.25 253 LEU A C 1
ATOM 2026 O O . LEU A 1 253 ? 7.223 -2.875 25.016 1 94.25 253 LEU A O 1
ATOM 2030 N N . HIS A 1 254 ? 6.086 -0.963 25.125 1 91.62 254 HIS A N 1
ATOM 2031 C CA . HIS A 1 254 ? 4.949 -1.476 25.875 1 91.62 254 HIS A CA 1
ATOM 2032 C C . HIS A 1 254 ? 3.627 -1.045 25.25 1 91.62 254 HIS A C 1
ATOM 2034 O O . HIS A 1 254 ? 3.533 0.041 24.688 1 91.62 254 HIS A O 1
ATOM 2040 N N . ALA A 1 255 ? 2.682 -1.938 25.359 1 92.75 255 ALA A N 1
ATOM 2041 C CA . ALA A 1 255 ? 1.354 -1.648 24.828 1 92.75 255 ALA A CA 1
ATOM 2042 C C . ALA A 1 255 ? 0.306 -1.635 25.938 1 92.75 255 ALA A C 1
ATOM 2044 O O . ALA A 1 255 ? 0.346 -2.467 26.844 1 92.75 255 ALA A O 1
ATOM 2045 N N . HIS A 1 256 ? -0.567 -0.632 25.844 1 92.31 256 HIS A N 1
ATOM 2046 C CA . HIS A 1 256 ? -1.712 -0.516 26.75 1 92.31 256 HIS A CA 1
ATOM 2047 C C . HIS A 1 256 ? -3.023 -0.544 25.969 1 92.31 256 HIS A C 1
ATOM 2049 O O . HIS A 1 256 ? -3.246 0.286 25.078 1 92.31 256 HIS A O 1
ATOM 2055 N N . ILE A 1 257 ? -3.875 -1.433 26.422 1 91.75 257 ILE A N 1
ATOM 2056 C CA . ILE A 1 257 ? -5.172 -1.504 25.75 1 91.75 257 ILE A CA 1
ATOM 2057 C C . ILE A 1 257 ? -5.973 -0.237 26.047 1 91.75 257 ILE A C 1
ATOM 2059 O O . ILE A 1 257 ? -6.016 0.226 27.188 1 91.75 257 ILE A O 1
ATOM 2063 N N . ILE A 1 258 ? -6.504 0.346 24.984 1 93.25 258 ILE A N 1
ATOM 2064 C CA . ILE A 1 258 ? -7.34 1.529 25.172 1 93.25 258 ILE A CA 1
ATOM 2065 C C . ILE A 1 258 ? -8.797 1.108 25.359 1 93.25 258 ILE A C 1
ATOM 2067 O O . ILE A 1 258 ? -9.359 0.398 24.516 1 93.25 258 ILE A O 1
ATOM 2071 N N . GLN A 1 259 ? -9.297 1.546 26.359 1 89.44 259 GLN A N 1
ATOM 2072 C CA . GLN A 1 259 ? -10.711 1.253 26.594 1 89.44 259 GLN A CA 1
ATOM 2073 C C . GLN A 1 259 ? -11.609 2.279 25.906 1 89.44 259 GLN A C 1
ATOM 2075 O O . GLN A 1 259 ? -11.859 3.355 26.453 1 89.44 259 GLN A O 1
ATOM 2080 N N . HIS A 1 260 ? -12.078 1.928 24.812 1 92.88 260 HIS A N 1
ATOM 2081 C CA . HIS A 1 260 ? -12.977 2.773 24.031 1 92.88 260 HIS A CA 1
ATOM 2082 C C . HIS A 1 260 ? -13.82 1.942 23.078 1 92.88 260 HIS A C 1
ATOM 2084 O O . HIS A 1 260 ? -13.281 1.134 22.312 1 92.88 260 HIS A O 1
ATOM 2090 N N . PRO A 1 261 ? -15.055 2.131 23.047 1 90.25 261 PRO A N 1
ATOM 2091 C CA . PRO A 1 261 ? -15.945 1.278 22.266 1 90.25 261 PRO A CA 1
ATOM 2092 C C . PRO A 1 261 ? -15.695 1.396 20.75 1 90.25 261 PRO A C 1
ATOM 2094 O O . PRO A 1 261 ? -15.961 0.454 20 1 90.25 261 PRO A O 1
ATOM 2097 N N . LEU A 1 262 ? -15.156 2.529 20.312 1 92.62 262 LEU A N 1
ATOM 2098 C CA . LEU A 1 262 ? -14.984 2.738 18.875 1 92.62 262 LEU A CA 1
ATOM 2099 C C . LEU A 1 262 ? -13.578 2.352 18.438 1 92.62 262 LEU A C 1
ATOM 2101 O O . LEU A 1 262 ? -13.281 2.312 17.234 1 92.62 262 LEU A O 1
ATOM 2105 N N . LEU A 1 263 ? -12.734 2.062 19.359 1 93.25 263 LEU A N 1
ATOM 2106 C CA . LEU A 1 263 ? -11.367 1.699 19.016 1 93.25 263 LEU A CA 1
ATOM 2107 C C . LEU A 1 263 ? -11.211 0.185 18.922 1 93.25 263 LEU A C 1
ATOM 2109 O O . LEU A 1 263 ? -10.406 -0.407 19.641 1 93.25 263 LEU A O 1
ATOM 2113 N N . GLU A 1 264 ? -11.977 -0.306 18.016 1 91 264 GLU A N 1
ATOM 2114 C CA . GLU A 1 264 ? -11.984 -1.721 17.656 1 91 264 GLU A CA 1
ATOM 2115 C C . GLU A 1 264 ? -12.188 -1.909 16.156 1 91 264 GLU A C 1
ATOM 2117 O O . GLU A 1 264 ? -12.758 -1.04 15.492 1 91 264 GLU A O 1
ATOM 2122 N N . ARG A 1 265 ? -11.633 -2.945 15.672 1 89.25 265 ARG A N 1
ATOM 2123 C CA . ARG A 1 265 ? -11.875 -3.264 14.273 1 89.25 265 ARG A CA 1
ATOM 2124 C C . ARG A 1 265 ? -12.055 -4.766 14.07 1 89.25 265 ARG A C 1
ATOM 2126 O O . ARG A 1 265 ? -11.609 -5.562 14.898 1 89.25 265 ARG A O 1
ATOM 2133 N N . GLU A 1 266 ? -12.75 -5.031 13.047 1 88.56 266 GLU A N 1
ATOM 2134 C CA . GLU A 1 266 ? -13.016 -6.418 12.688 1 88.56 266 GLU A CA 1
ATOM 2135 C C . GLU A 1 266 ? -12.367 -6.773 11.352 1 88.56 266 GLU A C 1
ATOM 2137 O O . GLU A 1 266 ? -12.492 -6.031 10.375 1 88.56 266 GLU A O 1
ATOM 2142 N N . THR A 1 267 ? -11.633 -7.82 11.406 1 89.06 267 THR A N 1
ATOM 2143 C CA . THR A 1 267 ? -11.055 -8.336 10.164 1 89.06 267 THR A CA 1
ATOM 2144 C C . THR A 1 267 ? -12.086 -9.164 9.398 1 89.06 267 THR A C 1
ATOM 2146 O O . THR A 1 267 ? -12.766 -10.008 9.977 1 89.06 267 THR A O 1
ATOM 2149 N N . LEU A 1 268 ? -12.133 -8.898 8.094 1 88.25 268 LEU A N 1
ATOM 2150 C CA . LEU A 1 268 ? -13.117 -9.562 7.254 1 88.25 268 LEU A CA 1
ATOM 2151 C C . LEU A 1 268 ? -12.445 -10.336 6.133 1 88.25 268 LEU A C 1
ATOM 2153 O O . LEU A 1 268 ? -11.438 -9.891 5.574 1 88.25 268 LEU A O 1
ATOM 2157 N N . LEU A 1 269 ? -13.023 -11.438 5.883 1 89.19 269 LEU A N 1
ATOM 2158 C CA . LEU A 1 269 ? -12.797 -12.148 4.633 1 89.19 269 LEU A CA 1
ATOM 2159 C C . LEU A 1 269 ? -13.914 -11.875 3.637 1 89.19 269 LEU A C 1
ATOM 2161 O O . LEU A 1 269 ? -15.094 -12 3.977 1 89.19 269 LEU A O 1
ATOM 2165 N N . ILE A 1 270 ? -13.539 -11.461 2.471 1 89.38 270 ILE A N 1
ATOM 2166 C CA . ILE A 1 270 ? -14.523 -11.07 1.47 1 89.38 270 ILE A CA 1
ATOM 2167 C C . ILE A 1 270 ? -14.32 -11.883 0.195 1 89.38 270 ILE A C 1
ATOM 2169 O O . ILE A 1 270 ? -13.18 -12.086 -0.244 1 89.38 270 ILE A O 1
ATOM 2173 N N . TYR A 1 271 ? -15.383 -12.344 -0.344 1 86.75 271 TYR A N 1
ATOM 2174 C CA . TYR A 1 271 ? -15.312 -13.031 -1.629 1 86.75 271 TYR A CA 1
ATOM 2175 C C . TYR A 1 271 ? -16.625 -12.883 -2.398 1 86.75 271 TYR A C 1
ATOM 2177 O O . TYR A 1 271 ? -17.641 -12.484 -1.829 1 86.75 271 TYR A O 1
ATOM 2185 N N . GLN A 1 272 ? -16.469 -13.094 -3.672 1 84.31 272 GLN A N 1
ATOM 2186 C CA . GLN A 1 272 ? -17.672 -13.07 -4.504 1 84.31 272 GLN A CA 1
ATOM 2187 C C . GLN A 1 272 ? -18.453 -14.375 -4.371 1 84.31 272 GLN A C 1
ATOM 2189 O O . GLN A 1 272 ? -17.859 -15.461 -4.32 1 84.31 272 GLN A O 1
ATOM 2194 N N . LYS A 1 273 ? -19.75 -14.312 -4.375 1 78.56 273 LYS A N 1
ATOM 2195 C CA . LYS A 1 273 ? -20.625 -15.461 -4.172 1 78.56 273 LYS A CA 1
ATOM 2196 C C . LYS A 1 273 ? -20.391 -16.531 -5.23 1 78.56 273 LYS A C 1
ATOM 2198 O O . LYS A 1 273 ? -20.422 -17.719 -4.934 1 78.56 273 LYS A O 1
ATOM 2203 N N . GLU A 1 274 ? -20.078 -16.109 -6.387 1 70.44 274 GLU A N 1
ATOM 2204 C CA . GLU A 1 274 ? -19.906 -17.031 -7.496 1 70.44 274 GLU A CA 1
ATOM 2205 C C . GLU A 1 274 ? -18.641 -17.859 -7.328 1 70.44 274 GLU A C 1
ATOM 2207 O O . GLU A 1 274 ? -18.516 -18.938 -7.934 1 70.44 274 GLU A O 1
ATOM 2212 N N . ARG A 1 275 ? -17.75 -17.438 -6.488 1 65.81 275 ARG A N 1
ATOM 2213 C CA . ARG A 1 275 ? -16.453 -18.094 -6.363 1 65.81 275 ARG A CA 1
ATOM 2214 C C . ARG A 1 275 ? -16.531 -19.266 -5.402 1 65.81 275 ARG A C 1
ATOM 2216 O O . ARG A 1 275 ? -15.617 -20.109 -5.367 1 65.81 275 ARG A O 1
ATOM 2223 N N . LEU A 1 276 ? -17.516 -19.406 -4.695 1 62.84 276 LEU A N 1
ATOM 2224 C CA . LEU A 1 276 ? -17.641 -20.453 -3.689 1 62.84 276 LEU A CA 1
ATOM 2225 C C . LEU A 1 276 ? -17.484 -21.828 -4.316 1 62.84 276 LEU A C 1
ATOM 2227 O O . LEU A 1 276 ? -17.141 -22.797 -3.631 1 62.84 276 LEU A O 1
ATOM 2231 N N . GLN A 1 277 ? -17.391 -21.859 -5.492 1 62.25 277 GLN A N 1
ATOM 2232 C CA . GLN A 1 277 ? -17.406 -23.172 -6.137 1 62.25 277 GLN A CA 1
ATOM 2233 C C . GLN A 1 277 ? -15.984 -23.625 -6.473 1 62.25 277 GLN A C 1
ATOM 2235 O O . GLN A 1 277 ? -15.773 -24.781 -6.828 1 62.25 277 GLN A O 1
ATOM 2240 N N . SER A 1 278 ? -14.984 -22.875 -6.238 1 69.25 278 SER A N 1
ATOM 2241 C CA . SER A 1 278 ? -13.617 -23.266 -6.566 1 69.25 278 SER A CA 1
ATOM 2242 C C . SER A 1 278 ? -13.023 -24.172 -5.488 1 69.25 278 SER A C 1
ATOM 2244 O O . SER A 1 278 ? -13.086 -23.844 -4.301 1 69.25 278 SER A O 1
ATOM 2246 N N . PRO A 1 279 ? -12.562 -25.406 -5.84 1 71.81 279 PRO A N 1
ATOM 2247 C CA . PRO A 1 279 ? -11.953 -26.312 -4.859 1 71.81 279 PRO A CA 1
ATOM 2248 C C . PRO A 1 279 ? -10.789 -25.672 -4.109 1 71.81 279 PRO A C 1
ATOM 2250 O O . PRO A 1 279 ? -10.641 -25.859 -2.9 1 71.81 279 PRO A O 1
ATOM 2253 N N . ALA A 1 280 ? -10 -24.938 -4.82 1 74.62 280 ALA A N 1
ATOM 2254 C CA . ALA A 1 280 ? -8.875 -24.266 -4.172 1 74.62 280 ALA A CA 1
ATOM 2255 C C . ALA A 1 280 ? -9.375 -23.266 -3.127 1 74.62 280 ALA A C 1
ATOM 2257 O O . ALA A 1 280 ? -8.781 -23.141 -2.047 1 74.62 280 ALA A O 1
ATOM 2258 N N . PHE A 1 281 ? -10.438 -22.672 -3.475 1 77.38 281 PHE A N 1
ATOM 2259 C CA . PHE A 1 281 ? -11.039 -21.719 -2.561 1 77.38 281 PHE A CA 1
ATOM 2260 C C . PHE A 1 281 ? -11.562 -22.406 -1.307 1 77.38 281 PHE A C 1
ATOM 2262 O O . PHE A 1 281 ? -11.289 -21.969 -0.189 1 77.38 281 PHE A O 1
ATOM 2269 N N . LYS A 1 282 ? -12.273 -23.422 -1.497 1 75.81 282 LYS A N 1
ATOM 2270 C CA . LYS A 1 282 ? -12.836 -24.172 -0.373 1 75.81 282 LYS A CA 1
ATOM 2271 C C . LYS A 1 282 ? -11.734 -24.719 0.525 1 75.81 282 LYS A C 1
ATOM 2273 O O . LYS A 1 282 ? -11.844 -24.688 1.752 1 75.81 282 LYS A O 1
ATOM 2278 N N . ALA A 1 283 ? -10.742 -25.234 -0.113 1 77.88 283 ALA A N 1
ATOM 2279 C CA . ALA A 1 283 ? -9.609 -25.766 0.644 1 77.88 283 ALA A CA 1
ATOM 2280 C C . ALA A 1 283 ? -8.945 -24.672 1.479 1 77.88 283 ALA A C 1
ATOM 2282 O O . ALA A 1 283 ? -8.539 -24.922 2.619 1 77.88 283 ALA A O 1
ATOM 2283 N N . PHE A 1 284 ? -8.844 -23.547 0.835 1 82.88 284 PHE A N 1
ATOM 2284 C CA . PHE A 1 284 ? -8.234 -22.438 1.556 1 82.88 284 PHE A CA 1
ATOM 2285 C C . PHE A 1 284 ? -9.094 -22.031 2.748 1 82.88 284 PHE A C 1
ATOM 2287 O O . PHE A 1 284 ? -8.57 -21.766 3.836 1 82.88 284 PHE A O 1
ATOM 2294 N N . LEU A 1 285 ? -10.344 -22.016 2.57 1 78.75 285 LEU A N 1
ATOM 2295 C CA . LEU A 1 285 ? -11.258 -21.641 3.641 1 78.75 285 LEU A CA 1
ATOM 2296 C C . LEU A 1 285 ? -11.188 -22.641 4.793 1 78.75 285 LEU A C 1
ATOM 2298 O O . LEU A 1 285 ? -11.25 -22.25 5.961 1 78.75 285 LEU A O 1
ATOM 2302 N N . ASP A 1 286 ? -11.07 -23.812 4.473 1 75.75 286 ASP A N 1
ATOM 2303 C CA . ASP A 1 286 ? -11 -24.875 5.484 1 75.75 286 ASP A CA 1
ATOM 2304 C C . ASP A 1 286 ? -9.75 -24.719 6.348 1 75.75 286 ASP A C 1
ATOM 2306 O O . ASP A 1 286 ? -9.773 -25.031 7.539 1 75.75 286 ASP A O 1
ATOM 2310 N N . LEU A 1 287 ? -8.664 -24.25 5.742 1 75.44 287 LEU A N 1
ATOM 2311 C CA . LEU A 1 287 ? -7.422 -24.062 6.48 1 75.44 287 LEU A CA 1
ATOM 2312 C C . LEU A 1 287 ? -7.477 -22.797 7.328 1 75.44 287 LEU A C 1
ATOM 2314 O O . LEU A 1 287 ? -6.812 -22.719 8.359 1 75.44 287 LEU A O 1
ATOM 2318 N N . LEU A 1 288 ? -8.156 -21.844 6.805 1 76.19 288 LEU A N 1
ATOM 2319 C CA . LEU A 1 288 ? -8.227 -20.547 7.48 1 76.19 288 LEU A CA 1
ATOM 2320 C C . LEU A 1 288 ? -8.945 -20.672 8.82 1 76.19 288 LEU A C 1
ATOM 2322 O O . LEU A 1 288 ? -8.555 -20.047 9.797 1 76.19 288 LEU A O 1
ATOM 2326 N N . GLU A 1 289 ? -9.93 -21.5 8.852 1 65.94 289 GLU A N 1
ATOM 2327 C CA . GLU A 1 289 ? -10.805 -21.578 10.016 1 65.94 289 GLU A CA 1
ATOM 2328 C C . GLU A 1 289 ? -10.023 -21.953 11.266 1 65.94 289 GLU A C 1
ATOM 2330 O O . GLU A 1 289 ? -10.078 -21.25 12.273 1 65.94 289 GLU A O 1
ATOM 2335 N N . PRO A 1 290 ? -9.188 -22.922 11.227 1 63.03 290 PRO A N 1
ATOM 2336 C CA . PRO A 1 290 ? -8.414 -23.266 12.422 1 63.03 290 PRO A CA 1
ATOM 2337 C C . PRO A 1 290 ? -7.316 -22.25 12.719 1 63.03 290 PRO A C 1
ATOM 2339 O O . PRO A 1 290 ? -6.992 -22 13.891 1 63.03 290 PRO A O 1
ATOM 2342 N N . ALA A 1 291 ? -6.719 -21.656 11.711 1 64.06 291 ALA A N 1
ATOM 2343 C CA . ALA A 1 291 ? -5.598 -20.734 11.883 1 64.06 291 ALA A CA 1
ATOM 2344 C C . ALA A 1 291 ? -6.051 -19.438 12.547 1 64.06 291 ALA A C 1
ATOM 2346 O O . ALA A 1 291 ? -5.309 -18.844 13.328 1 64.06 291 ALA A O 1
ATOM 2347 N N . LEU A 1 292 ? -7.148 -19.109 12.141 1 60.88 292 LEU A N 1
ATOM 2348 C CA . LEU A 1 292 ? -7.672 -17.875 12.695 1 60.88 292 LEU A CA 1
ATOM 2349 C C . LEU A 1 292 ? -8.047 -18.047 14.164 1 60.88 292 LEU A C 1
ATOM 2351 O O . LEU A 1 292 ? -7.953 -17.109 14.953 1 60.88 292 LEU A O 1
ATOM 2355 N N . THR A 1 293 ? -8.547 -19.25 14.523 1 54.53 293 THR A N 1
ATOM 2356 C CA 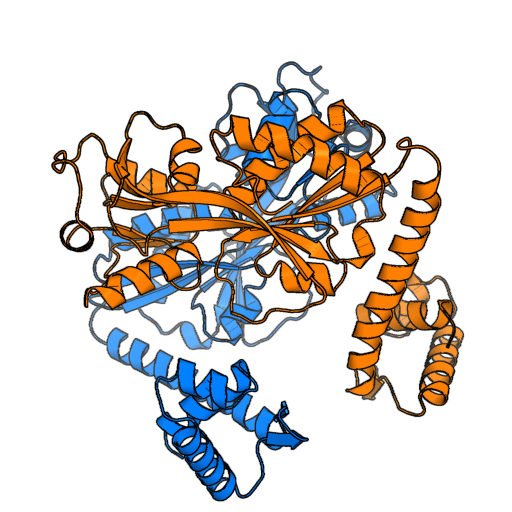. THR A 1 293 ? -8.797 -19.547 15.93 1 54.53 293 THR A CA 1
ATOM 2357 C C . THR A 1 293 ? -7.516 -19.422 16.75 1 54.53 293 THR A C 1
ATOM 2359 O O . THR A 1 293 ? -7.539 -18.969 17.891 1 54.53 293 THR A O 1
ATOM 2362 N N . ASN A 1 294 ? -6.5 -19.922 16.188 1 50.84 294 ASN A N 1
ATOM 2363 C CA . ASN A 1 294 ? -5.234 -19.891 16.906 1 50.84 294 ASN A CA 1
ATOM 2364 C C . ASN A 1 294 ? -4.758 -18.469 17.156 1 50.84 294 ASN A C 1
ATOM 2366 O O . ASN A 1 294 ? -4.055 -18.203 18.125 1 50.84 294 ASN A O 1
ATOM 2370 N N . TYR A 1 295 ? -4.891 -17.766 16.125 1 49.34 295 TYR A N 1
ATOM 2371 C CA . TYR A 1 295 ? -4.52 -16.391 16.406 1 49.34 295 TYR A CA 1
ATOM 2372 C C . TYR A 1 295 ? -5.477 -15.758 17.422 1 49.34 295 TYR A C 1
ATOM 2374 O O . TYR A 1 295 ? -5.43 -14.547 17.656 1 49.34 295 TYR A O 1
ATOM 2382 N N . GLN A 1 296 ? -6.188 -16.703 18.344 1 47.12 296 GLN A N 1
ATOM 2383 C CA . GLN A 1 296 ? -7.152 -16.25 19.328 1 47.12 296 GLN A CA 1
ATOM 2384 C C . GLN A 1 296 ? -8.203 -15.336 18.703 1 47.12 296 GLN A C 1
ATOM 2386 O O . GLN A 1 296 ? -8.727 -14.438 19.375 1 47.12 296 GLN A O 1
ATOM 2391 N N . LEU A 1 297 ? -8.289 -15.344 17.469 1 45.88 297 LEU A N 1
ATOM 2392 C CA . LEU A 1 297 ? -9.281 -14.562 16.734 1 45.88 297 LEU A CA 1
ATOM 2393 C C . LEU A 1 297 ? -10.633 -15.266 16.75 1 45.88 297 LEU A C 1
ATOM 2395 O O . LEU A 1 297 ? -10.734 -16.438 16.406 1 45.88 297 LEU A O 1
ATOM 2399 N N . SER A 1 298 ? -11.414 -15.234 17.75 1 36.88 298 SER A N 1
ATOM 2400 C CA . SER A 1 298 ? -12.695 -15.906 17.938 1 36.88 298 SER A CA 1
ATOM 2401 C C . SER A 1 298 ? -13.586 -15.758 16.703 1 36.88 298 SER A C 1
ATOM 2403 O O . SER A 1 298 ? -13.773 -14.648 16.203 1 36.88 298 SER A O 1
ATOM 2405 N N . PHE A 1 299 ? -13.602 -16.734 15.93 1 37.56 299 PHE A N 1
ATOM 2406 C CA . PHE A 1 299 ? -14.633 -16.812 14.898 1 37.56 299 PHE A CA 1
ATOM 2407 C C . PHE A 1 299 ? -16.016 -16.594 15.492 1 37.56 299 PHE A C 1
ATOM 2409 O O . PHE A 1 299 ? -16.328 -17.125 16.562 1 37.56 299 PHE A O 1
ATOM 2416 N N . SER A 1 300 ? -16.672 -15.547 15.312 1 33.25 300 SER A N 1
ATOM 2417 C CA . SER A 1 300 ? -18.078 -15.609 15.672 1 33.25 300 SER A CA 1
ATOM 2418 C C . SER A 1 300 ? -18.812 -16.688 14.875 1 33.25 300 SER A C 1
ATOM 2420 O O . SER A 1 300 ? -18.781 -16.688 13.648 1 33.25 300 SER A O 1
ATOM 2422 N N . ALA A 1 301 ? -18.953 -17.891 15.344 1 29.88 301 ALA A N 1
ATOM 2423 C CA . ALA A 1 301 ? -19.562 -19.141 14.898 1 29.88 301 ALA A CA 1
ATOM 2424 C C . ALA A 1 301 ? -20.906 -18.891 14.234 1 29.88 301 ALA A C 1
ATOM 2426 O O . ALA A 1 301 ? -21.484 -19.797 13.633 1 29.88 301 ALA A O 1
ATOM 2427 N N . ASN A 1 302 ? -21.625 -17.922 14.586 1 29.08 302 ASN A N 1
ATOM 2428 C CA . ASN A 1 302 ? -23.031 -18.141 14.234 1 29.08 302 ASN A CA 1
ATOM 2429 C C . ASN A 1 302 ? -23.266 -18.016 12.734 1 29.08 302 ASN A C 1
ATOM 2431 O O . ASN A 1 302 ? -24.391 -18.141 12.266 1 29.08 302 ASN A O 1
ATOM 2435 N N . SER A 1 303 ? -22.438 -17.219 12.031 1 27.12 303 SER A N 1
ATOM 2436 C CA . SER A 1 303 ? -23.047 -16.891 10.75 1 27.12 303 SER A CA 1
ATOM 2437 C C . SER A 1 303 ? -22.625 -17.875 9.664 1 27.12 303 SER A C 1
ATOM 2439 O O . SER A 1 303 ? -22.875 -17.656 8.484 1 27.12 303 SER A O 1
ATOM 2441 N N . LEU A 1 304 ? -21.594 -18.703 9.734 1 24.52 304 LEU A N 1
ATOM 2442 C CA . LEU A 1 304 ? -21.594 -19.688 8.656 1 24.52 304 LEU A CA 1
ATOM 2443 C C . LEU A 1 304 ? -22.734 -20.672 8.836 1 24.52 304 LEU A C 1
ATOM 2445 O O . LEU A 1 304 ? -23.031 -21.094 9.961 1 24.52 304 LEU A O 1
ATOM 2449 N N . MET B 1 1 ? -19.094 31.828 -9.5 1 59.44 1 MET B N 1
ATOM 2450 C CA . MET B 1 1 ? -18.812 30.672 -8.664 1 59.44 1 MET B CA 1
ATOM 2451 C C . MET B 1 1 ? -17.953 31.047 -7.465 1 59.44 1 MET B C 1
ATOM 2453 O O . MET B 1 1 ? -16.922 31.703 -7.621 1 59.44 1 MET B O 1
ATOM 2457 N N . GLU B 1 2 ? -18.547 30.938 -6.316 1 68.81 2 GLU B N 1
ATOM 2458 C CA . GLU B 1 2 ? -17.891 31.328 -5.074 1 68.81 2 GLU B CA 1
ATOM 2459 C C . GLU B 1 2 ? -17.297 30.109 -4.352 1 68.81 2 GLU B C 1
ATOM 2461 O O . GLU B 1 2 ? -17.797 29 -4.504 1 68.81 2 GLU B O 1
ATOM 2466 N N . LEU B 1 3 ? -16.234 30.359 -3.641 1 72.06 3 LEU B N 1
ATOM 2467 C CA . LEU B 1 3 ? -15.547 29.312 -2.902 1 72.06 3 LEU B CA 1
ATOM 2468 C C . LEU B 1 3 ? -16.516 28.578 -1.983 1 72.06 3 LEU B C 1
ATOM 2470 O O . LEU B 1 3 ? -16.422 27.359 -1.832 1 72.06 3 LEU B O 1
ATOM 2474 N N . ARG B 1 4 ? -17.375 29.344 -1.426 1 74.25 4 ARG B N 1
ATOM 2475 C CA . ARG B 1 4 ? -18.359 28.75 -0.519 1 74.25 4 ARG B CA 1
ATOM 2476 C C . ARG B 1 4 ? -19.25 27.75 -1.251 1 74.25 4 ARG B C 1
ATOM 2478 O O . ARG B 1 4 ? -19.578 26.703 -0.712 1 74.25 4 ARG B O 1
ATOM 2485 N N . GLN B 1 5 ? -19.609 28.141 -2.447 1 78.94 5 GLN B N 1
ATOM 2486 C CA . GLN B 1 5 ? -20.438 27.25 -3.254 1 78.94 5 GLN B CA 1
ATOM 2487 C C . GLN B 1 5 ? -19.703 25.953 -3.598 1 78.94 5 GLN B C 1
ATOM 2489 O O . GLN B 1 5 ? -20.281 24.875 -3.582 1 78.94 5 GLN B O 1
ATOM 2494 N N . LEU B 1 6 ? -18.453 26.125 -3.922 1 80.31 6 LEU B N 1
ATOM 2495 C CA . LEU B 1 6 ? -17.656 24.953 -4.223 1 80.31 6 LEU B CA 1
ATOM 2496 C C . LEU B 1 6 ? -17.484 24.062 -2.988 1 80.31 6 LEU B C 1
ATOM 2498 O O . LEU B 1 6 ? -17.469 22.844 -3.098 1 80.31 6 LEU B O 1
ATOM 2502 N N . GLU B 1 7 ? -17.375 24.641 -1.871 1 81.19 7 GLU B N 1
ATOM 2503 C CA . GLU B 1 7 ? -17.328 23.891 -0.613 1 81.19 7 GLU B CA 1
ATOM 2504 C C . GLU B 1 7 ? -18.609 23.094 -0.401 1 81.19 7 GLU B C 1
ATOM 2506 O O . GLU B 1 7 ? -18.562 21.938 -0.006 1 81.19 7 GLU B O 1
ATOM 2511 N N . TYR B 1 8 ? -19.719 23.797 -0.627 1 84.75 8 TYR B N 1
ATOM 2512 C CA . TYR B 1 8 ? -21.016 23.141 -0.517 1 84.75 8 TYR B CA 1
ATOM 2513 C C . TYR B 1 8 ? -21.109 21.953 -1.466 1 84.75 8 TYR B C 1
ATOM 2515 O O . TYR B 1 8 ? -21.578 20.875 -1.079 1 84.75 8 TYR B O 1
ATOM 2523 N N . PHE B 1 9 ? -20.625 22.172 -2.643 1 87.81 9 PHE B N 1
ATOM 2524 C CA . PHE B 1 9 ? -20.625 21.156 -3.686 1 87.81 9 PHE B CA 1
ATOM 2525 C C . PHE B 1 9 ? -19.781 19.953 -3.27 1 87.81 9 PHE B C 1
ATOM 2527 O O . PHE B 1 9 ? -20.234 18.812 -3.379 1 87.81 9 PHE B O 1
ATOM 2534 N N . LEU B 1 10 ? -18.688 20.234 -2.83 1 84.56 10 LEU B N 1
ATOM 2535 C CA . LEU B 1 10 ? -17.797 19.156 -2.416 1 84.56 10 LEU B CA 1
ATOM 2536 C C . LEU B 1 10 ? -18.406 18.359 -1.269 1 84.56 10 LEU B C 1
ATOM 2538 O O . LEU B 1 10 ? -18.328 17.125 -1.256 1 84.56 10 LEU B O 1
ATOM 2542 N N . MET B 1 11 ? -19 19.031 -0.294 1 83.38 11 MET B N 1
ATOM 2543 C CA . MET B 1 11 ? -19.641 18.359 0.835 1 83.38 11 MET B CA 1
ATOM 2544 C C . MET B 1 11 ? -20.812 17.5 0.365 1 83.38 11 MET B C 1
ATOM 2546 O O . MET B 1 11 ? -21 16.375 0.852 1 83.38 11 MET B O 1
ATOM 2550 N N . LEU B 1 12 ? -21.453 18 -0.581 1 87.69 12 LEU B N 1
ATOM 2551 C CA . LEU B 1 12 ? -22.578 17.234 -1.127 1 87.69 12 LEU B CA 1
ATOM 2552 C C . LEU B 1 12 ? -22.078 16 -1.871 1 87.69 12 LEU B C 1
ATOM 2554 O O . LEU B 1 12 ? -22.703 14.945 -1.809 1 87.69 12 LEU B O 1
ATOM 2558 N N . CYS B 1 13 ? -21.016 16.172 -2.537 1 83.12 13 CYS B N 1
ATOM 2559 C CA . CYS B 1 13 ? -20.422 15.039 -3.242 1 83.12 13 CYS B CA 1
ATOM 2560 C C . CYS B 1 13 ? -19.984 13.953 -2.264 1 83.12 13 CYS B C 1
ATOM 2562 O O . CYS B 1 13 ? -20.047 12.766 -2.582 1 83.12 13 CYS B O 1
ATOM 2564 N N . GLU B 1 14 ? -19.562 14.422 -1.205 1 78.81 14 GLU B N 1
ATOM 2565 C CA . GLU B 1 14 ? -19.078 13.5 -0.174 1 78.81 14 GLU B CA 1
ATOM 2566 C C . GLU B 1 14 ? -20.25 12.758 0.479 1 78.81 14 GLU B C 1
ATOM 2568 O O . GLU B 1 14 ? -20.172 11.555 0.711 1 78.81 14 GLU B O 1
ATOM 2573 N N . GLU B 1 15 ? -21.312 13.469 0.747 1 78.5 15 GLU B N 1
ATOM 2574 C CA . GLU B 1 15 ? -22.438 12.914 1.501 1 78.5 15 GLU B CA 1
ATOM 2575 C C . GLU B 1 15 ? -23.5 12.328 0.57 1 78.5 15 GLU B C 1
ATOM 2577 O O . GLU B 1 15 ? -24.281 11.461 0.977 1 78.5 15 GLU B O 1
ATOM 2582 N N . MET B 1 16 ? -23.547 12.789 -0.572 1 81.38 16 MET B N 1
ATOM 2583 C CA . MET B 1 16 ? -24.484 12.398 -1.615 1 81.38 16 MET B CA 1
ATOM 2584 C C . MET B 1 16 ? -25.922 12.508 -1.117 1 81.38 16 MET B C 1
ATOM 2586 O O . MET B 1 16 ? -26.797 11.766 -1.567 1 81.38 16 MET B O 1
ATOM 2590 N N . GLN B 1 17 ? -26.109 13.227 -0.057 1 85.88 17 GLN B N 1
ATOM 2591 C CA . GLN B 1 17 ? -27.422 13.57 0.5 1 85.88 17 GLN B CA 1
ATOM 2592 C C . GLN B 1 17 ? -27.469 15.031 0.927 1 85.88 17 GLN B C 1
ATOM 2594 O O . GLN B 1 17 ? -26.609 15.492 1.694 1 85.88 17 GLN B O 1
ATOM 2599 N N . PHE B 1 18 ? -28.469 15.727 0.484 1 87.5 18 PHE B N 1
ATOM 2600 C CA . PHE B 1 18 ? -28.562 17.156 0.734 1 87.5 18 PHE B CA 1
ATOM 2601 C C . PHE B 1 18 ? -28.734 17.438 2.223 1 87.5 18 PHE B C 1
ATOM 2603 O O . PHE B 1 18 ? -28.078 18.344 2.764 1 87.5 18 PHE B O 1
ATOM 2610 N N . THR B 1 19 ? -29.547 16.609 2.852 1 87.06 19 THR B N 1
ATOM 2611 C CA . THR B 1 19 ? -29.812 16.844 4.266 1 87.06 19 THR B CA 1
ATOM 2612 C C . THR B 1 19 ? -28.547 16.625 5.102 1 87.06 19 THR B C 1
ATOM 2614 O O . THR B 1 19 ? -28.203 17.453 5.945 1 87.06 19 THR B O 1
ATOM 2617 N N . ARG B 1 20 ? -27.938 15.602 4.832 1 85.69 20 ARG B N 1
ATOM 2618 C CA . ARG B 1 20 ? -26.734 15.266 5.59 1 85.69 20 ARG B CA 1
ATOM 2619 C C . ARG B 1 20 ? -25.609 16.266 5.305 1 85.69 20 ARG B C 1
ATOM 2621 O O . ARG B 1 20 ? -24.891 16.672 6.219 1 85.69 20 ARG B O 1
ATOM 2628 N N . ALA B 1 21 ? -25.5 16.594 4.098 1 87.19 21 ALA B N 1
ATOM 2629 C CA . ALA B 1 21 ? -24.484 17.578 3.711 1 87.19 21 ALA B CA 1
ATOM 2630 C C . ALA B 1 21 ? -24.734 18.922 4.391 1 87.19 21 ALA B C 1
ATOM 2632 O O . ALA B 1 21 ? -23.797 19.547 4.895 1 87.19 21 ALA B O 1
ATOM 2633 N N . ALA B 1 22 ? -25.922 19.297 4.477 1 88.94 22 ALA B N 1
ATOM 2634 C CA . ALA B 1 22 ? -26.281 20.562 5.102 1 88.94 22 ALA B CA 1
ATOM 2635 C C . ALA B 1 22 ? -25.969 20.547 6.598 1 88.94 22 ALA B C 1
ATOM 2637 O O . ALA B 1 22 ? -25.469 21.531 7.145 1 88.94 22 ALA B O 1
ATOM 2638 N N . GLU B 1 23 ? -26.266 19.469 7.164 1 84 23 GLU B N 1
ATOM 2639 C CA . GLU B 1 23 ? -25.984 19.312 8.586 1 84 23 GLU B CA 1
ATOM 2640 C C . GLU B 1 23 ? -24.484 19.422 8.867 1 84 23 GLU B C 1
ATOM 2642 O O . GLU B 1 23 ? -24.078 20.109 9.805 1 84 23 GLU B O 1
ATOM 2647 N N . ARG B 1 24 ? -23.781 18.875 8.016 1 80.62 24 ARG B N 1
ATOM 2648 C CA . ARG B 1 24 ? -22.328 18.891 8.188 1 80.62 24 ARG B CA 1
ATOM 2649 C C . ARG B 1 24 ? -21.766 20.297 7.965 1 80.62 24 ARG B C 1
ATOM 2651 O O . ARG B 1 24 ? -20.781 20.688 8.594 1 80.62 24 ARG B O 1
ATOM 2658 N N . LEU B 1 25 ? -22.406 20.984 7.184 1 81 25 LEU B N 1
ATOM 2659 C CA . LEU B 1 25 ? -22 22.359 6.852 1 81 25 LEU B CA 1
ATOM 2660 C C . LEU B 1 25 ? -22.609 23.359 7.82 1 81 25 LEU B C 1
ATOM 2662 O O . LEU B 1 25 ? -22.281 24.547 7.785 1 81 25 LEU B O 1
ATOM 2666 N N . ASN B 1 26 ? -23.531 22.797 8.688 1 82.94 26 ASN B N 1
ATOM 2667 C CA . ASN B 1 26 ? -24.234 23.641 9.648 1 82.94 26 ASN B CA 1
ATOM 2668 C C . ASN B 1 26 ? -25.047 24.719 8.953 1 82.94 26 ASN B C 1
ATOM 2670 O O . ASN B 1 26 ? -24.984 25.891 9.328 1 82.94 26 ASN B O 1
ATOM 2674 N N . ILE B 1 27 ? -25.672 24.344 7.902 1 83.69 27 ILE B N 1
ATOM 2675 C CA . ILE B 1 27 ? -26.578 25.25 7.203 1 83.69 27 ILE B CA 1
ATOM 2676 C C . ILE B 1 27 ? -27.922 24.547 6.949 1 83.69 27 ILE B C 1
ATOM 2678 O O . ILE B 1 27 ? -28.031 23.328 7.16 1 83.69 27 ILE B O 1
ATOM 2682 N N . ALA B 1 28 ? -28.922 25.344 6.633 1 85.69 28 ALA B N 1
ATOM 2683 C CA . ALA B 1 28 ? -30.234 24.781 6.309 1 85.69 28 ALA B CA 1
ATOM 2684 C C . ALA B 1 28 ? -30.219 24.094 4.949 1 85.69 28 ALA B C 1
ATOM 2686 O O . ALA B 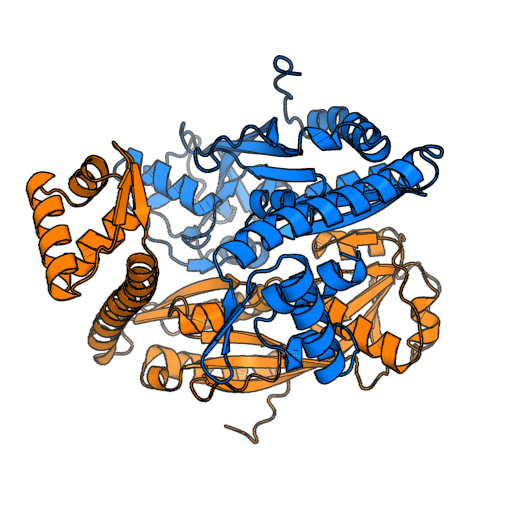1 28 ? -29.547 24.547 4.02 1 85.69 28 ALA B O 1
ATOM 2687 N N . GLN B 1 29 ? -30.891 22.984 4.891 1 89.56 29 GLN B N 1
ATOM 2688 C CA . GLN B 1 29 ? -30.938 22.188 3.676 1 89.56 29 GLN B CA 1
ATOM 2689 C C . GLN B 1 29 ? -31.422 23 2.486 1 89.56 29 GLN B C 1
ATOM 2691 O O . GLN B 1 29 ? -30.859 22.922 1.396 1 89.56 29 GLN B O 1
ATOM 2696 N N . PRO B 1 30 ? -32.438 23.844 2.635 1 88.94 30 PRO B N 1
ATOM 2697 C CA . PRO B 1 30 ? -32.844 24.641 1.476 1 88.94 30 PRO B CA 1
ATOM 2698 C C . PRO B 1 30 ? -31.766 25.578 0.982 1 88.94 30 PRO B C 1
ATOM 2700 O O . PRO B 1 30 ? -31.672 25.859 -0.219 1 88.94 30 PRO B O 1
ATOM 2703 N N . THR B 1 31 ? -31 26.047 1.9 1 84.44 31 THR B N 1
ATOM 2704 C CA . THR B 1 31 ? -29.891 26.922 1.552 1 84.44 31 THR B CA 1
ATOM 2705 C C . THR B 1 31 ? -28.875 26.172 0.692 1 84.44 31 THR B C 1
ATOM 2707 O O . THR B 1 31 ? -28.422 26.688 -0.329 1 84.44 31 THR B O 1
ATOM 2710 N N . LEU B 1 32 ? -28.547 25.047 1.133 1 90.38 32 LEU B N 1
ATOM 2711 C CA . LEU B 1 32 ? -27.609 24.219 0.362 1 90.38 32 LEU B CA 1
ATOM 2712 C C . LEU B 1 32 ? -28.172 23.938 -1.028 1 90.38 32 LEU B C 1
ATOM 2714 O O . LEU B 1 32 ? -27.453 24.078 -2.025 1 90.38 32 LEU B O 1
ATOM 2718 N N . SER B 1 33 ? -29.438 23.531 -1.082 1 90 33 SER B N 1
ATOM 2719 C CA . SER B 1 33 ? -30.078 23.219 -2.35 1 90 33 SER B CA 1
ATOM 2720 C C . SER B 1 33 ? -30.062 24.406 -3.301 1 90 33 SER B C 1
ATOM 2722 O O . SER B 1 33 ? -29.75 24.25 -4.484 1 90 33 SER B O 1
ATOM 2724 N N . GLN B 1 34 ? -30.344 25.531 -2.779 1 88.25 34 GLN B N 1
ATOM 2725 C CA . GLN B 1 34 ? -30.344 26.75 -3.57 1 88.25 34 GLN B CA 1
ATOM 2726 C C . GLN B 1 34 ? -28.953 27.078 -4.105 1 88.25 34 GLN B C 1
ATOM 2728 O O . GLN B 1 34 ? -28.812 27.453 -5.27 1 88.25 34 GLN B O 1
ATOM 2733 N N . GLN B 1 35 ? -28.047 26.969 -3.217 1 87.75 35 GLN B N 1
ATOM 2734 C CA . GLN B 1 35 ? -26.672 27.281 -3.609 1 87.75 35 GLN B CA 1
ATOM 2735 C C . GLN B 1 35 ? -26.172 26.344 -4.699 1 87.75 35 GLN B C 1
ATOM 2737 O O . GLN B 1 35 ? -25.453 26.766 -5.609 1 87.75 35 GLN B O 1
ATOM 2742 N N . ILE B 1 36 ? -26.562 25.109 -4.594 1 90.25 36 ILE B N 1
ATOM 2743 C CA . ILE B 1 36 ? -26.188 24.125 -5.605 1 90.25 36 ILE B CA 1
ATOM 2744 C C . ILE B 1 36 ? -26.875 24.469 -6.926 1 90.25 36 ILE B C 1
ATOM 2746 O O . ILE B 1 36 ? -26.266 24.375 -7.996 1 90.25 36 ILE B O 1
ATOM 2750 N N . LYS B 1 37 ? -28.094 24.859 -6.859 1 88.44 37 LYS B N 1
ATOM 2751 C CA . LYS B 1 37 ? -28.828 25.281 -8.047 1 88.44 37 LYS B CA 1
ATOM 2752 C C . LYS B 1 37 ? -28.172 26.5 -8.695 1 88.44 37 LYS B C 1
ATOM 2754 O O . LYS B 1 37 ? -28.078 26.578 -9.922 1 88.44 37 LYS B O 1
ATOM 2759 N N . VAL B 1 38 ? -27.828 27.422 -7.891 1 82.56 38 VAL B N 1
ATOM 2760 C CA . VAL B 1 38 ? -27.141 28.609 -8.383 1 82.56 38 VAL B CA 1
ATOM 2761 C C . VAL B 1 38 ? -25.844 28.203 -9.102 1 82.56 38 VAL B C 1
ATOM 2763 O O . VAL B 1 38 ? -25.547 28.719 -10.18 1 82.56 38 VAL B O 1
ATOM 2766 N N . LEU B 1 39 ? -25.094 27.328 -8.484 1 83.5 39 LEU B N 1
ATOM 2767 C CA . LEU B 1 39 ? -23.859 26.828 -9.07 1 83.5 39 LEU B CA 1
ATOM 2768 C C . LEU B 1 39 ? -24.141 26.156 -10.406 1 83.5 39 LEU B C 1
ATOM 2770 O O . LEU B 1 39 ? -23.406 26.359 -11.375 1 83.5 39 LEU B O 1
ATOM 2774 N N . GLU B 1 40 ? -25.172 25.328 -10.461 1 87.12 40 GLU B N 1
ATOM 2775 C CA . GLU B 1 40 ? -25.562 24.641 -11.688 1 87.12 40 GLU B CA 1
ATOM 2776 C C . GLU B 1 40 ? -25.953 25.641 -12.773 1 87.12 40 GLU B C 1
ATOM 2778 O O . GLU B 1 40 ? -25.625 25.453 -13.945 1 87.12 40 GLU B O 1
ATOM 2783 N N . ASN B 1 41 ? -26.641 26.641 -12.398 1 81 41 ASN B N 1
ATOM 2784 C CA . ASN B 1 41 ? -27.031 27.703 -13.328 1 81 41 ASN B CA 1
ATOM 2785 C C . ASN B 1 41 ? -25.812 28.453 -13.867 1 81 41 ASN B C 1
ATOM 2787 O O . ASN B 1 41 ? -25.766 28.781 -15.047 1 81 41 ASN B O 1
ATOM 2791 N N . GLU B 1 42 ? -24.969 28.703 -12.969 1 78.19 42 GLU B N 1
ATOM 2792 C CA . GLU B 1 42 ? -23.766 29.422 -13.367 1 78.19 42 GLU B CA 1
ATOM 2793 C C . GLU B 1 42 ? -22.969 28.641 -14.406 1 78.19 42 GLU B C 1
ATOM 2795 O O . GLU B 1 42 ? -22.391 29.219 -15.328 1 78.19 42 GLU B O 1
ATOM 2800 N N . VAL B 1 43 ? -22.938 27.328 -14.188 1 77.31 43 VAL B N 1
ATOM 2801 C CA . VAL B 1 43 ? -22.156 26.5 -15.102 1 77.31 43 VAL B CA 1
ATOM 2802 C C . VAL B 1 43 ? -23.062 25.984 -16.219 1 77.31 43 VAL B C 1
ATOM 2804 O O . VAL B 1 43 ? -22.594 25.266 -17.125 1 77.31 43 VAL B O 1
ATOM 2807 N N . ASN B 1 44 ? -24.25 26.328 -16.156 1 77.56 44 ASN B N 1
ATOM 2808 C CA . ASN B 1 44 ? -25.266 26.078 -17.156 1 77.56 44 ASN B CA 1
ATOM 2809 C C . ASN B 1 44 ? -25.453 24.578 -17.422 1 77.56 44 ASN B C 1
ATOM 2811 O O . ASN B 1 44 ? -25.672 24.172 -18.547 1 77.56 44 ASN B O 1
ATOM 2815 N N . THR B 1 45 ? -25.188 23.797 -16.469 1 79.12 45 THR B N 1
ATOM 2816 C CA . THR B 1 45 ? -25.375 22.344 -16.562 1 79.12 45 THR B CA 1
ATOM 2817 C C . THR B 1 45 ? -25.656 21.75 -15.18 1 79.12 45 THR B C 1
ATOM 2819 O O . THR B 1 45 ? -25.109 22.188 -14.18 1 79.12 45 THR B O 1
ATOM 2822 N N . PRO B 1 46 ? -26.5 20.734 -15.18 1 86.5 46 PRO B N 1
ATOM 2823 C CA . PRO B 1 46 ? -26.703 20.047 -13.906 1 86.5 46 PRO B CA 1
ATOM 2824 C C . PRO B 1 46 ? -25.453 19.297 -13.43 1 86.5 46 PRO B C 1
ATOM 2826 O O . PRO B 1 46 ? -24.734 18.719 -14.25 1 86.5 46 PRO B O 1
ATOM 2829 N N . LEU B 1 47 ? -25.266 19.469 -12.172 1 87.25 47 LEU B N 1
ATOM 2830 C CA . LEU B 1 47 ? -24.094 18.812 -11.594 1 87.25 47 LEU B CA 1
ATOM 2831 C C . LEU B 1 47 ? -24.469 17.484 -10.961 1 87.25 47 LEU B C 1
ATOM 2833 O O . LEU B 1 47 ? -23.609 16.625 -10.758 1 87.25 47 LEU B O 1
ATOM 2837 N N . PHE B 1 48 ? -25.781 17.344 -10.602 1 88.75 48 PHE B N 1
ATOM 2838 C CA . PHE B 1 48 ? -26.25 16.125 -9.961 1 88.75 48 PHE B CA 1
ATOM 2839 C C . PHE B 1 48 ? -27.469 15.578 -10.688 1 88.75 48 PHE B C 1
ATOM 2841 O O . PHE B 1 48 ? -28.312 16.344 -11.18 1 88.75 48 PHE B O 1
ATOM 2848 N N . HIS B 1 49 ? -27.438 14.188 -10.852 1 83.94 49 HIS B N 1
ATOM 2849 C CA . HIS B 1 49 ? -28.688 13.5 -11.172 1 83.94 49 HIS B CA 1
ATOM 2850 C C . HIS B 1 49 ? -29.516 13.242 -9.914 1 83.94 49 HIS B C 1
ATOM 2852 O O . HIS B 1 49 ? -28.984 12.773 -8.898 1 83.94 49 HIS B O 1
ATOM 2858 N N . ARG B 1 50 ? -30.688 13.758 -9.961 1 76.06 50 ARG B N 1
ATOM 2859 C CA . ARG B 1 50 ? -31.578 13.547 -8.828 1 76.06 50 ARG B CA 1
ATOM 2860 C C . ARG B 1 50 ? -32.594 12.453 -9.125 1 76.06 50 ARG B C 1
ATOM 2862 O O . ARG B 1 50 ? -33.406 12.594 -10.047 1 76.06 50 ARG B O 1
ATOM 2869 N N . ILE B 1 51 ? -32.375 11.305 -8.734 1 70.62 51 ILE B N 1
ATOM 2870 C CA . ILE B 1 51 ? -33.344 10.242 -8.852 1 70.62 51 ILE B CA 1
ATOM 2871 C C . ILE B 1 51 ? -34 9.977 -7.492 1 70.62 51 ILE B C 1
ATOM 2873 O O . ILE B 1 51 ? -33.406 9.258 -6.668 1 70.62 51 ILE B O 1
ATOM 2877 N N . GLY B 1 52 ? -35.094 10.484 -7.219 1 64.81 52 GLY B N 1
ATOM 2878 C CA . GLY B 1 52 ? -35.75 10.375 -5.918 1 64.81 52 GLY B CA 1
ATOM 2879 C C . GLY B 1 52 ? -34.969 11.07 -4.809 1 64.81 52 GLY B C 1
ATOM 2880 O O . GLY B 1 52 ? -34.688 12.266 -4.898 1 64.81 52 GLY B O 1
ATOM 2881 N N . LYS B 1 53 ? -34.562 10.328 -3.793 1 64.81 53 LYS B N 1
ATOM 2882 C CA . LYS B 1 53 ? -33.844 10.875 -2.648 1 64.81 53 LYS B CA 1
ATOM 2883 C C . LYS B 1 53 ? -32.344 10.703 -2.82 1 64.81 53 LYS B C 1
ATOM 2885 O O . LYS B 1 53 ? -31.547 11.211 -2.018 1 64.81 53 LYS B O 1
ATOM 2890 N N . LYS B 1 54 ? -32 10.109 -3.812 1 72.69 54 LYS B N 1
ATOM 2891 C CA . LYS B 1 54 ? -30.578 9.844 -4.008 1 72.69 54 LYS B CA 1
ATOM 2892 C C . LYS B 1 54 ? -30 10.734 -5.105 1 72.69 54 LYS B C 1
ATOM 2894 O O . LYS B 1 54 ? -30.688 11.07 -6.07 1 72.69 54 LYS B O 1
ATOM 2899 N N . ILE B 1 55 ? -28.781 11.328 -4.828 1 81.44 55 ILE B N 1
ATOM 2900 C CA . ILE B 1 55 ? -28.141 12.156 -5.844 1 81.44 55 ILE B CA 1
ATOM 2901 C C . ILE B 1 55 ? -26.844 11.516 -6.297 1 81.44 55 ILE B C 1
ATOM 2903 O O . ILE B 1 55 ? -26.156 10.852 -5.508 1 81.44 55 ILE B O 1
ATOM 2907 N N . THR B 1 56 ? -26.672 11.531 -7.617 1 81.19 56 THR B N 1
ATOM 2908 C CA . THR B 1 56 ? -25.406 11.109 -8.203 1 81.19 56 THR B CA 1
ATOM 2909 C C . THR B 1 56 ? -24.812 12.211 -9.062 1 81.19 56 THR B C 1
ATOM 2911 O O . THR B 1 56 ? -25.531 13.078 -9.562 1 81.19 56 THR B O 1
ATOM 2914 N N . LEU B 1 57 ? -23.516 12.141 -9.195 1 82.62 57 LEU B N 1
ATOM 2915 C CA . LEU B 1 57 ? -22.828 13.172 -9.961 1 82.62 57 LEU B CA 1
ATOM 2916 C C . LEU B 1 57 ? -23.062 12.992 -11.461 1 82.62 57 LEU B C 1
ATOM 2918 O O . LEU B 1 57 ? -23.078 11.859 -11.961 1 82.62 57 LEU B O 1
ATOM 2922 N N . THR B 1 58 ? -23.359 14.141 -12.18 1 78.75 58 THR B N 1
ATOM 2923 C CA . THR B 1 58 ? -23.297 14.164 -13.641 1 78.75 58 THR B CA 1
ATOM 2924 C C . THR B 1 58 ? -21.859 14.203 -14.133 1 78.75 58 THR B C 1
ATOM 2926 O O . THR B 1 58 ? -20.922 14.273 -13.328 1 78.75 58 THR B O 1
ATOM 2929 N N . GLU B 1 59 ? -21.703 14.094 -15.414 1 72.06 59 GLU B N 1
ATOM 2930 C CA . GLU B 1 59 ? -20.359 14.25 -15.969 1 72.06 59 GLU B CA 1
ATOM 2931 C C . GLU B 1 59 ? -19.766 15.609 -15.617 1 72.06 59 GLU B C 1
ATOM 2933 O O . GLU B 1 59 ? -18.594 15.711 -15.258 1 72.06 59 GLU B O 1
ATOM 2938 N N . ALA B 1 60 ? -20.641 16.516 -15.773 1 76.12 60 ALA B N 1
ATOM 2939 C CA . ALA B 1 60 ? -20.219 17.875 -15.391 1 76.12 60 ALA B CA 1
ATOM 2940 C C . ALA B 1 60 ? -19.891 17.938 -13.906 1 76.12 60 ALA B C 1
ATOM 2942 O O . ALA B 1 60 ? -18.938 18.609 -13.508 1 76.12 60 ALA B O 1
ATOM 2943 N N . GLY B 1 61 ? -20.672 17.266 -13.141 1 81 61 GLY B N 1
ATOM 2944 C CA . GLY B 1 61 ? -20.422 17.188 -11.711 1 81 61 GLY B CA 1
ATOM 2945 C C . GLY B 1 61 ? -19.078 16.562 -11.375 1 81 61 GLY B C 1
ATOM 2946 O O . GLY B 1 61 ? -18.359 17.047 -10.492 1 81 61 GLY B O 1
ATOM 2947 N N . GLN B 1 62 ? -18.75 15.633 -12.109 1 75.94 62 GLN B N 1
ATOM 2948 C CA . GLN B 1 62 ? -17.484 14.953 -11.898 1 75.94 62 GLN B CA 1
ATOM 2949 C C . GLN B 1 62 ? -16.312 15.867 -12.234 1 75.94 62 GLN B C 1
ATOM 2951 O O . GLN B 1 62 ? -15.312 15.898 -11.508 1 75.94 62 GLN B O 1
ATOM 2956 N N . ILE B 1 63 ? -16.484 16.562 -13.289 1 69.56 63 ILE B N 1
ATOM 2957 C CA . ILE B 1 63 ? -15.453 17.5 -13.703 1 69.56 63 ILE B CA 1
ATOM 2958 C C . ILE B 1 63 ? -15.281 18.578 -12.633 1 69.56 63 ILE B C 1
ATOM 2960 O O . ILE B 1 63 ? -14.164 18.875 -12.211 1 69.56 63 ILE B O 1
ATOM 2964 N N . LEU B 1 64 ? -16.391 19.109 -12.188 1 77.88 64 LEU B N 1
ATOM 2965 C CA . LEU B 1 64 ? -16.328 20.156 -11.18 1 77.88 64 LEU B CA 1
ATOM 2966 C C . LEU B 1 64 ? -15.75 19.609 -9.875 1 77.88 64 LEU B C 1
ATOM 2968 O O . LEU B 1 64 ? -15.008 20.312 -9.18 1 77.88 64 LEU B O 1
ATOM 2972 N N . TYR B 1 65 ? -16.156 18.422 -9.625 1 80.62 65 TYR B N 1
ATOM 2973 C CA . TYR B 1 65 ? -15.656 17.797 -8.406 1 80.62 65 TYR B CA 1
ATOM 2974 C C . TYR B 1 65 ? -14.133 17.75 -8.406 1 80.62 65 TYR B C 1
ATOM 2976 O O . TYR B 1 65 ? -13.484 18.172 -7.445 1 80.62 65 TYR B O 1
ATOM 2984 N N . ARG B 1 66 ? -13.609 17.391 -9.445 1 67.94 66 ARG B N 1
ATOM 2985 C CA . ARG B 1 66 ? -12.164 17.312 -9.57 1 67.94 66 ARG B CA 1
ATOM 2986 C C . ARG B 1 66 ? -11.531 18.688 -9.508 1 67.94 66 ARG B C 1
ATOM 2988 O O . ARG B 1 66 ? -10.531 18.891 -8.82 1 67.94 66 ARG B O 1
ATOM 2995 N N . GLN B 1 67 ? -12.156 19.562 -10.188 1 66.62 67 GLN B N 1
ATOM 2996 C CA . GLN B 1 67 ? -11.633 20.922 -10.234 1 66.62 67 GLN B CA 1
ATOM 2997 C C . GLN B 1 67 ? -11.766 21.594 -8.875 1 66.62 67 GLN B C 1
ATOM 2999 O O . GLN B 1 67 ? -10.852 22.312 -8.445 1 66.62 67 GLN B O 1
ATOM 3004 N N . ALA B 1 68 ? -12.93 21.391 -8.25 1 75.19 68 ALA B N 1
ATOM 3005 C CA . ALA B 1 68 ? -13.156 21.984 -6.934 1 75.19 68 ALA B CA 1
ATOM 3006 C C . ALA B 1 68 ? -12.156 21.438 -5.91 1 75.19 68 ALA B C 1
ATOM 3008 O O . ALA B 1 68 ? -11.633 22.203 -5.09 1 75.19 68 ALA B O 1
ATOM 3009 N N . GLN B 1 69 ? -11.992 20.203 -6.07 1 69.19 69 GLN B N 1
ATOM 3010 C CA . GLN B 1 69 ? -10.977 19.625 -5.195 1 69.19 69 GLN B CA 1
ATOM 3011 C C . GLN B 1 69 ? -9.625 20.297 -5.387 1 69.19 69 GLN B C 1
ATOM 3013 O O . GLN B 1 69 ? -8.953 20.625 -4.414 1 69.19 69 GLN B O 1
ATOM 3018 N N . THR B 1 70 ? -9.367 20.531 -6.559 1 61.06 70 THR B N 1
ATOM 3019 C CA . THR B 1 70 ? -8.109 21.188 -6.902 1 61.06 70 THR B CA 1
ATOM 3020 C C . THR B 1 70 ? -8.086 22.625 -6.371 1 61.06 70 THR B C 1
ATOM 3022 O O . THR B 1 70 ? -7.078 23.062 -5.828 1 61.06 70 THR B O 1
ATOM 3025 N N . ILE B 1 71 ? -9.172 23.234 -6.527 1 61.38 71 ILE B N 1
ATOM 3026 C CA . ILE B 1 71 ? -9.281 24.625 -6.098 1 61.38 71 ILE B CA 1
ATOM 3027 C C . ILE B 1 71 ? -9.086 24.719 -4.586 1 61.38 71 ILE B C 1
ATOM 3029 O O . ILE B 1 71 ? -8.305 25.531 -4.102 1 61.38 71 ILE B O 1
ATOM 3033 N N . PHE B 1 72 ? -9.789 23.953 -3.891 1 63.97 72 PHE B N 1
ATOM 3034 C CA . PHE B 1 72 ? -9.695 24.062 -2.439 1 63.97 72 PHE B CA 1
ATOM 3035 C C . PHE B 1 72 ? -8.336 23.594 -1.947 1 63.97 72 PHE B C 1
ATOM 3037 O O . PHE B 1 72 ? -7.789 24.141 -0.989 1 63.97 72 PHE B O 1
ATOM 3044 N N . LYS B 1 73 ? -7.945 22.719 -2.676 1 58.28 73 LYS B N 1
ATOM 3045 C CA . LYS B 1 73 ? -6.578 22.297 -2.385 1 58.28 73 LYS B CA 1
ATOM 3046 C C . LYS B 1 73 ? -5.59 23.438 -2.619 1 58.28 73 LYS B C 1
ATOM 3048 O O . LYS B 1 73 ? -4.703 23.672 -1.797 1 58.28 73 LYS B O 1
ATOM 3053 N N . THR B 1 74 ? -5.789 24.031 -3.699 1 54 74 THR B N 1
ATOM 3054 C CA . THR B 1 74 ? -4.949 25.172 -4.035 1 54 74 THR B CA 1
ATOM 3055 C C . THR B 1 74 ? -5.137 26.297 -3.018 1 54 74 THR B C 1
ATOM 3057 O O . THR B 1 74 ? -4.16 26.922 -2.588 1 54 74 THR B O 1
ATOM 3060 N N . LEU B 1 75 ? -6.336 26.547 -2.738 1 55 75 LEU B N 1
ATOM 3061 C CA . LEU B 1 75 ? -6.613 27.578 -1.744 1 55 75 LEU B CA 1
ATOM 3062 C C . LEU B 1 75 ? -5.957 27.234 -0.41 1 55 75 LEU B C 1
ATOM 3064 O O . LEU B 1 75 ? -5.352 28.109 0.227 1 55 75 LEU B O 1
ATOM 3068 N N . HIS B 1 76 ? -6.145 26.062 -0.065 1 55.03 76 HIS B N 1
ATOM 3069 C CA . HIS B 1 76 ? -5.527 25.625 1.179 1 55.03 76 HIS B CA 1
ATOM 3070 C C . HIS B 1 76 ? -4.008 25.734 1.113 1 55.03 76 HIS B C 1
ATOM 3072 O O . HIS B 1 76 ? -3.383 26.266 2.039 1 55.03 76 HIS B O 1
ATOM 3078 N N . THR B 1 77 ? -3.596 25.297 0.054 1 51 77 THR B N 1
ATOM 3079 C CA . THR B 1 77 ? -2.152 25.359 -0.152 1 51 77 THR B CA 1
ATOM 3080 C C . THR B 1 77 ? -1.684 26.812 -0.183 1 51 77 THR B C 1
ATOM 3082 O O . THR B 1 77 ? -0.625 27.141 0.36 1 51 77 THR B O 1
ATOM 3085 N N . THR B 1 78 ? -2.438 27.578 -0.849 1 48.88 78 THR B N 1
ATOM 3086 C CA . THR B 1 78 ? -2.111 29 -0.914 1 48.88 78 THR B CA 1
ATOM 3087 C C . THR B 1 78 ? -2.119 29.625 0.48 1 48.88 78 THR B C 1
ATOM 3089 O O . THR B 1 78 ? -1.22 30.391 0.828 1 48.88 78 THR B O 1
ATOM 3092 N N . LYS B 1 79 ? -3.172 29.359 1.144 1 49.72 79 LYS B N 1
ATOM 3093 C CA . LYS B 1 79 ? -3.236 29.875 2.51 1 49.72 79 LYS B CA 1
ATOM 3094 C C . LYS B 1 79 ? -2.027 29.422 3.322 1 49.72 79 LYS B C 1
ATOM 3096 O O . LYS B 1 79 ? -1.428 30.219 4.051 1 49.72 79 LYS B O 1
ATOM 3101 N N . ILE B 1 80 ? -1.754 28.234 3.117 1 48.72 80 ILE B N 1
ATOM 3102 C CA . ILE B 1 80 ? -0.603 27.672 3.824 1 48.72 80 ILE B CA 1
ATOM 3103 C C . ILE B 1 80 ? 0.675 28.359 3.338 1 48.72 80 ILE B C 1
ATOM 3105 O O . ILE B 1 80 ? 1.531 28.734 4.141 1 48.72 80 ILE B O 1
ATOM 3109 N N . GLN B 1 81 ? 0.682 28.438 2.07 1 45.88 81 GLN B N 1
ATOM 3110 C CA . GLN B 1 81 ? 1.833 29.109 1.472 1 45.88 81 GLN B CA 1
ATOM 3111 C C . GLN B 1 81 ? 1.945 30.547 1.954 1 45.88 81 GLN B C 1
ATOM 3113 O O . GLN B 1 81 ? 3.045 31.031 2.23 1 45.88 81 GLN B O 1
ATOM 3118 N N . MET B 1 82 ? 0.858 31.203 1.855 1 45.81 82 MET B N 1
ATOM 3119 C CA . MET B 1 82 ? 0.866 32.594 2.324 1 45.81 82 MET B CA 1
ATOM 3120 C C . MET B 1 82 ? 1.295 32.656 3.785 1 45.81 82 MET B C 1
ATOM 3122 O O . MET B 1 82 ? 2.016 33.594 4.176 1 45.81 82 MET B O 1
ATOM 3126 N N . GLN B 1 83 ? 0.799 31.781 4.492 1 46.38 83 GLN B N 1
ATOM 3127 C CA . GLN B 1 83 ? 1.187 31.75 5.898 1 46.38 83 GLN B CA 1
ATOM 3128 C C . GLN B 1 83 ? 2.662 31.391 6.055 1 46.38 83 GLN B C 1
ATOM 3130 O O . GLN B 1 83 ? 3.322 31.844 6.988 1 46.38 83 GLN B O 1
ATOM 3135 N N . GLN B 1 84 ? 2.988 30.516 5.121 1 45.25 84 GLN B N 1
ATOM 3136 C CA . GLN B 1 84 ? 4.375 30.062 5.141 1 45.25 84 GLN B CA 1
ATOM 3137 C C . GLN B 1 84 ? 5.316 31.156 4.645 1 45.25 84 GLN B C 1
ATOM 3139 O O . GLN B 1 84 ? 6.527 31.094 4.867 1 45.25 84 GLN B O 1
ATOM 3144 N N . LEU B 1 85 ? 4.883 31.891 3.762 1 43.44 85 LEU B N 1
ATOM 3145 C CA . LEU B 1 85 ? 5.781 32.938 3.312 1 43.44 85 LEU B CA 1
ATOM 3146 C C . LEU B 1 85 ? 6.457 33.625 4.5 1 43.44 85 LEU B C 1
ATOM 3148 O O . LEU B 1 85 ? 7.535 34.219 4.355 1 43.44 85 LEU B O 1
ATOM 3152 N N . ALA B 1 86 ? 5.773 34.062 5.52 1 44.34 86 ALA B N 1
ATOM 3153 C CA . ALA B 1 86 ? 6.719 34.781 6.359 1 44.34 86 ALA B CA 1
ATOM 3154 C C . ALA B 1 86 ? 7.891 33.875 6.766 1 44.34 86 ALA B C 1
ATOM 3156 O O . ALA B 1 86 ? 9.047 34.219 6.496 1 44.34 86 ALA B O 1
ATOM 3157 N N . SER B 1 87 ? 8.297 33.594 8.047 1 49.25 87 SER B N 1
ATOM 3158 C CA . SER B 1 87 ? 9.445 32.938 8.664 1 49.25 87 SER B CA 1
ATOM 3159 C C . SER B 1 87 ? 9.273 31.422 8.68 1 49.25 87 SER B C 1
ATOM 3161 O O . SER B 1 87 ? 8.156 30.922 8.625 1 49.25 87 SER B O 1
ATOM 3163 N N . LEU B 1 88 ? 10.391 30.469 8.062 1 54.91 88 LEU B N 1
ATOM 3164 C CA . LEU B 1 88 ? 10.562 29.047 8.328 1 54.91 88 LEU B CA 1
ATOM 3165 C C . LEU B 1 88 ? 9.898 28.656 9.641 1 54.91 88 LEU B C 1
ATOM 3167 O O . LEU B 1 88 ? 10.094 27.531 10.125 1 54.91 88 LEU B O 1
ATOM 3171 N N . GLU B 1 89 ? 9.148 29.547 10.266 1 56.22 89 GLU B N 1
ATOM 3172 C CA . GLU B 1 89 ? 8.695 29.234 11.625 1 56.22 89 GLU B CA 1
ATOM 3173 C C . GLU B 1 89 ? 7.488 28.312 11.602 1 56.22 89 GLU B C 1
ATOM 3175 O O . GLU B 1 89 ? 7.305 27.5 12.516 1 56.22 89 GLU B O 1
ATOM 3180 N N . LYS B 1 90 ? 6.523 28.375 10.523 1 62.44 90 LYS B N 1
ATOM 3181 C CA . LYS B 1 90 ? 5.371 27.484 10.516 1 62.44 90 LYS B CA 1
ATOM 3182 C C . LYS B 1 90 ? 5.051 27.016 9.094 1 62.44 90 LYS B C 1
ATOM 3184 O O . LYS B 1 90 ? 5.289 27.734 8.125 1 62.44 90 LYS B O 1
ATOM 3189 N N . GLY B 1 91 ? 5.055 25.703 8.742 1 72.25 91 GLY B N 1
ATOM 3190 C CA . GLY B 1 91 ? 4.688 25.203 7.426 1 72.25 91 GLY B CA 1
ATOM 3191 C C . GLY B 1 91 ? 4.293 23.734 7.434 1 72.25 91 GLY B C 1
ATOM 3192 O O . GLY B 1 91 ? 4.387 23.062 8.469 1 72.25 91 GLY B O 1
ATOM 3193 N N . ILE B 1 92 ? 3.541 23.391 6.285 1 77.25 92 ILE B N 1
ATOM 3194 C CA . ILE B 1 92 ? 3.133 22.016 6.086 1 77.25 92 ILE B CA 1
ATOM 3195 C C . ILE B 1 92 ? 3.832 21.438 4.852 1 77.25 92 ILE B C 1
ATOM 3197 O O . ILE B 1 92 ? 3.918 22.109 3.818 1 77.25 92 ILE B O 1
ATOM 3201 N N . LEU B 1 93 ? 4.438 20.375 5.02 1 84.25 93 LEU B N 1
ATOM 3202 C CA . LEU B 1 93 ? 5.082 19.672 3.92 1 84.25 93 LEU B CA 1
ATOM 3203 C C . LEU B 1 93 ? 4.543 18.25 3.797 1 84.25 93 LEU B C 1
ATOM 3205 O O . LEU B 1 93 ? 4.656 17.453 4.734 1 84.25 93 LEU B O 1
ATOM 3209 N N . ARG B 1 94 ? 3.902 18 2.729 1 91.25 94 ARG B N 1
ATOM 3210 C CA . ARG B 1 94 ? 3.336 16.688 2.467 1 91.25 94 ARG B CA 1
ATOM 3211 C C . ARG B 1 94 ? 4.199 15.898 1.485 1 91.25 94 ARG B C 1
ATOM 3213 O O . ARG B 1 94 ? 4.355 16.297 0.33 1 91.25 94 ARG B O 1
ATOM 3220 N N . ILE B 1 95 ? 4.66 14.719 1.94 1 92.56 95 ILE B N 1
ATOM 3221 C CA . ILE B 1 95 ? 5.582 13.93 1.133 1 92.56 95 ILE B CA 1
ATOM 3222 C C . ILE B 1 95 ? 4.941 12.586 0.792 1 92.56 95 ILE B C 1
ATOM 3224 O O . ILE B 1 95 ? 4.316 11.953 1.648 1 92.56 95 ILE B O 1
ATOM 3228 N N . GLY B 1 96 ? 5.008 12.227 -0.472 1 94.38 96 GLY B N 1
ATOM 3229 C CA . GLY B 1 96 ? 4.559 10.922 -0.928 1 94.38 96 GLY B CA 1
ATOM 3230 C C . GLY B 1 96 ? 5.695 10.039 -1.402 1 94.38 96 GLY B C 1
ATOM 3231 O O . GLY B 1 96 ? 6.652 10.516 -2.014 1 94.38 96 GLY B O 1
ATOM 3232 N N . ALA B 1 97 ? 5.547 8.75 -1.055 1 93.12 97 ALA B N 1
ATOM 3233 C CA . ALA B 1 97 ? 6.539 7.781 -1.509 1 93.12 97 ALA B CA 1
ATOM 3234 C C . ALA B 1 97 ? 5.883 6.461 -1.899 1 93.12 97 ALA B C 1
ATOM 3236 O O . ALA B 1 97 ? 4.824 6.105 -1.371 1 93.12 97 ALA B O 1
ATOM 3237 N N . LEU B 1 98 ? 6.508 5.809 -2.836 1 89.62 98 LEU B N 1
ATOM 3238 C CA . LEU B 1 98 ? 6.039 4.469 -3.172 1 89.62 98 LEU B CA 1
ATOM 3239 C C . LEU B 1 98 ? 6.102 3.549 -1.956 1 89.62 98 LEU B C 1
ATOM 3241 O O . LEU B 1 98 ? 7.004 3.672 -1.126 1 89.62 98 LEU B O 1
ATOM 3245 N N . PRO B 1 99 ? 5.148 2.623 -1.961 1 85.25 99 PRO B N 1
ATOM 3246 C CA . PRO B 1 99 ? 5.156 1.707 -0.818 1 85.25 99 PRO B CA 1
ATOM 3247 C C . PRO B 1 99 ? 6.445 0.892 -0.725 1 85.25 99 PRO B C 1
ATOM 3249 O O . PRO B 1 99 ? 7.027 0.532 -1.751 1 85.25 99 PRO B O 1
ATOM 3252 N N . GLY B 1 100 ? 6.742 0.57 0.57 1 84.62 100 GLY B N 1
ATOM 3253 C CA . GLY B 1 100 ? 7.926 -0.24 0.8 1 84.62 100 GLY B CA 1
ATOM 3254 C C . GLY B 1 100 ? 9.062 0.533 1.446 1 84.62 100 GLY B C 1
ATOM 3255 O O . GLY B 1 100 ? 8.844 1.273 2.408 1 84.62 100 GLY B O 1
ATOM 3256 N N . GLU B 1 101 ? 10.266 0.361 0.905 1 85.25 101 GLU B N 1
ATOM 3257 C CA . GLU B 1 101 ? 11.453 0.907 1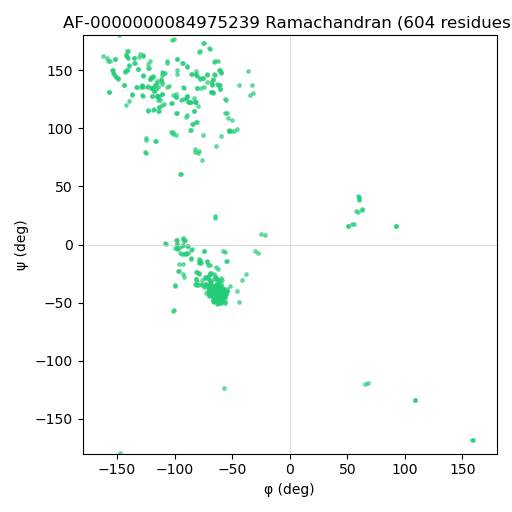.553 1 85.25 101 GLU B CA 1
ATOM 3258 C C . GLU B 1 101 ? 11.516 2.424 1.397 1 85.25 101 GLU B C 1
ATOM 3260 O O . GLU B 1 101 ? 12.055 3.119 2.262 1 85.25 101 GLU B O 1
ATOM 3265 N N . LEU B 1 102 ? 10.953 2.912 0.349 1 88.81 102 LEU B N 1
ATOM 3266 C CA . LEU B 1 102 ? 11.055 4.348 0.115 1 88.81 102 LEU B CA 1
ATOM 3267 C C . LEU B 1 102 ? 10.32 5.129 1.2 1 88.81 102 LEU B C 1
ATOM 3269 O O . LEU B 1 102 ? 10.797 6.18 1.64 1 88.81 102 LEU B O 1
ATOM 3273 N N . THR B 1 103 ? 9.211 4.664 1.536 1 89.44 103 THR B N 1
ATOM 3274 C CA . THR B 1 103 ? 8.469 5.34 2.596 1 89.44 103 THR B CA 1
ATOM 3275 C C . THR B 1 103 ? 9.258 5.328 3.9 1 89.44 103 THR B C 1
ATOM 3277 O O . THR B 1 103 ? 9.25 6.309 4.645 1 89.44 103 THR B O 1
ATOM 3280 N N . ASN B 1 104 ? 9.953 4.297 4.156 1 87.44 104 ASN B N 1
ATOM 3281 C CA . ASN B 1 104 ? 10.789 4.199 5.352 1 87.44 104 ASN B CA 1
ATOM 3282 C C . ASN B 1 104 ? 11.938 5.199 5.305 1 87.44 104 ASN B C 1
ATOM 3284 O O . ASN B 1 104 ? 12.156 5.945 6.262 1 87.44 104 ASN B O 1
ATOM 3288 N N . ILE B 1 105 ? 12.586 5.195 4.23 1 86.69 105 ILE B N 1
ATOM 3289 C CA . ILE B 1 105 ? 13.758 6.043 4.055 1 86.69 105 ILE B CA 1
ATOM 3290 C C . ILE B 1 105 ? 13.359 7.512 4.172 1 86.69 105 ILE B C 1
ATOM 3292 O O . ILE B 1 105 ? 14.008 8.281 4.875 1 86.69 105 ILE B O 1
ATOM 3296 N N . VAL B 1 106 ? 12.281 7.805 3.525 1 90.75 106 VAL B N 1
ATOM 3297 C CA . VAL B 1 106 ? 11.82 9.188 3.527 1 90.75 106 VAL B CA 1
ATOM 3298 C C . VAL B 1 106 ? 11.383 9.586 4.938 1 90.75 106 VAL B C 1
ATOM 3300 O O . VAL B 1 106 ? 11.641 10.711 5.379 1 90.75 106 VAL B O 1
ATOM 3303 N N . SER B 1 107 ? 10.75 8.703 5.609 1 91.12 107 SER B N 1
ATOM 3304 C CA . SER B 1 107 ? 10.336 8.992 6.98 1 91.12 107 SER B CA 1
ATOM 3305 C C . SER B 1 107 ? 11.531 9.289 7.875 1 91.12 107 SER B C 1
ATOM 3307 O O . SER B 1 107 ? 11.5 10.227 8.672 1 91.12 107 SER B O 1
ATOM 3309 N N . ASP B 1 108 ? 12.555 8.539 7.746 1 86.94 108 ASP B N 1
ATOM 3310 C CA . ASP B 1 108 ? 13.773 8.766 8.516 1 86.94 108 ASP B CA 1
ATOM 3311 C C . ASP B 1 108 ? 14.375 10.133 8.203 1 86.94 108 ASP B C 1
ATOM 3313 O O . ASP B 1 108 ? 14.836 10.836 9.102 1 86.94 108 ASP B O 1
ATOM 3317 N N . LEU B 1 109 ? 14.352 10.43 6.977 1 85 109 LEU B N 1
ATOM 3318 C CA . LEU B 1 109 ? 14.875 11.711 6.539 1 85 109 LEU B CA 1
ATOM 3319 C C . LEU B 1 109 ? 14.047 12.859 7.105 1 85 109 LEU B C 1
ATOM 3321 O O . LEU B 1 109 ? 14.602 13.891 7.512 1 85 109 LEU B O 1
ATOM 3325 N N . VAL B 1 110 ? 12.773 12.656 7.082 1 88.69 110 VAL B N 1
ATOM 3326 C CA . VAL B 1 110 ? 11.859 13.688 7.547 1 88.69 110 VAL B CA 1
ATOM 3327 C C . VAL B 1 110 ? 12.039 13.898 9.047 1 88.69 110 VAL B C 1
ATOM 3329 O O . VAL B 1 110 ? 11.93 15.031 9.539 1 88.69 110 VAL B O 1
ATOM 3332 N N . LEU B 1 111 ? 12.289 12.82 9.742 1 87 111 LEU B N 1
ATOM 3333 C CA . LEU B 1 111 ? 12.531 12.961 11.18 1 87 111 LEU B CA 1
ATOM 3334 C C . LEU B 1 111 ? 13.711 13.898 11.438 1 87 111 LEU B C 1
ATOM 3336 O O . LEU B 1 111 ? 13.633 14.773 12.297 1 87 111 LEU B O 1
ATOM 3340 N N . LYS B 1 112 ? 14.742 13.742 10.68 1 83.31 112 LYS B N 1
ATOM 3341 C CA . LYS B 1 112 ? 15.906 14.609 10.789 1 83.31 112 LYS B CA 1
ATOM 3342 C C . LYS B 1 112 ? 15.555 16.047 10.445 1 83.31 112 LYS B C 1
ATOM 3344 O O . LYS B 1 112 ? 16.031 16.984 11.094 1 83.31 112 LYS B O 1
ATOM 3349 N N . PHE B 1 113 ? 14.758 16.219 9.469 1 83.62 113 PHE B N 1
ATOM 3350 C CA . PHE B 1 113 ? 14.289 17.531 9.039 1 83.62 113 PHE B CA 1
ATOM 3351 C C . PHE B 1 113 ? 13.5 18.219 10.156 1 83.62 113 PHE B C 1
ATOM 3353 O O . PHE B 1 113 ? 13.672 19.406 10.414 1 83.62 113 PHE B O 1
ATOM 3360 N N . MET B 1 114 ? 12.703 17.438 10.789 1 84.12 114 MET B N 1
ATOM 3361 C CA . MET B 1 114 ? 11.828 17.984 11.82 1 84.12 114 MET B CA 1
ATOM 3362 C C . MET B 1 114 ? 12.633 18.422 13.039 1 84.12 114 MET B C 1
ATOM 3364 O O . MET B 1 114 ? 12.211 19.312 13.773 1 84.12 114 MET B O 1
ATOM 3368 N N . HIS B 1 115 ? 13.688 17.781 13.32 1 83.06 115 HIS B N 1
ATOM 3369 C CA . HIS B 1 115 ? 14.562 18.219 14.398 1 83.06 115 HIS B CA 1
ATOM 3370 C C . HIS B 1 115 ? 15.141 19.594 14.133 1 83.06 115 HIS B C 1
ATOM 3372 O O . HIS B 1 115 ? 15.297 20.406 15.062 1 83.06 115 HIS B O 1
ATOM 3378 N N . LYS B 1 116 ? 15.414 19.859 12.898 1 80.19 116 LYS B N 1
ATOM 3379 C CA . LYS B 1 116 ? 15.977 21.156 12.5 1 80.19 116 LYS B CA 1
ATOM 3380 C C . LYS B 1 116 ? 14.883 22.203 12.375 1 80.19 116 LYS B C 1
ATOM 3382 O O . LYS B 1 116 ? 15.109 23.391 12.672 1 80.19 116 LYS B O 1
ATOM 3387 N N . PHE B 1 117 ? 13.773 21.734 11.938 1 82.81 117 PHE B N 1
ATOM 3388 C CA . PHE B 1 117 ? 12.641 22.625 11.742 1 82.81 117 PHE B CA 1
ATOM 3389 C C . PHE B 1 117 ? 11.414 22.141 12.508 1 82.81 117 PHE B C 1
ATOM 3391 O O . PHE B 1 117 ? 10.445 21.672 11.898 1 82.81 117 PHE B O 1
ATOM 3398 N N . PRO B 1 118 ? 11.32 22.344 13.758 1 79.81 118 PRO B N 1
ATOM 3399 C CA . PRO B 1 118 ? 10.305 21.719 14.617 1 79.81 118 PRO B CA 1
ATOM 3400 C C . PRO B 1 118 ? 8.906 22.297 14.383 1 79.81 118 PRO B C 1
ATOM 3402 O O . PRO B 1 118 ? 7.914 21.688 14.789 1 79.81 118 PRO B O 1
ATOM 3405 N N . HIS B 1 119 ? 8.867 23.391 13.711 1 77.75 119 HIS B N 1
ATOM 3406 C CA . HIS B 1 119 ? 7.566 24.031 13.562 1 77.75 119 HIS B CA 1
ATOM 3407 C C . HIS B 1 119 ? 6.934 23.672 12.219 1 77.75 119 HIS B C 1
ATOM 3409 O O . HIS B 1 119 ? 5.816 24.109 11.922 1 77.75 119 HIS B O 1
ATOM 3415 N N . ILE B 1 120 ? 7.609 22.891 11.453 1 77.38 120 ILE B N 1
ATOM 3416 C CA . ILE B 1 120 ? 7.055 22.422 10.188 1 77.38 120 ILE B CA 1
ATOM 3417 C C . ILE B 1 120 ? 6.387 21.062 10.391 1 77.38 120 ILE B C 1
ATOM 3419 O O . ILE B 1 120 ? 7 20.141 10.93 1 77.38 120 ILE B O 1
ATOM 3423 N N . GLN B 1 121 ? 5.164 21.016 10.023 1 81 121 GLN B N 1
ATOM 3424 C CA . GLN B 1 121 ? 4.445 19.75 10.07 1 81 121 GLN B CA 1
ATOM 3425 C C . GLN B 1 121 ? 4.672 18.938 8.797 1 81 121 GLN B C 1
ATOM 3427 O O . GLN B 1 121 ? 4.418 19.422 7.695 1 81 121 GLN B O 1
ATOM 3432 N N . VAL B 1 122 ? 5.156 17.766 8.961 1 85.31 122 VAL B N 1
ATOM 3433 C CA . VAL B 1 122 ? 5.453 16.953 7.789 1 85.31 122 VAL B CA 1
ATOM 3434 C C . VAL B 1 122 ? 4.641 15.656 7.848 1 85.31 122 VAL B C 1
ATOM 3436 O O . VAL B 1 122 ? 4.516 15.039 8.914 1 85.31 122 VAL B O 1
ATOM 3439 N N . THR B 1 123 ? 4.043 15.289 6.75 1 90.75 123 THR B N 1
ATOM 3440 C CA . THR B 1 123 ? 3.354 14.008 6.598 1 90.75 123 THR B CA 1
ATOM 3441 C C . THR B 1 123 ? 3.986 13.18 5.484 1 90.75 123 THR B C 1
ATOM 3443 O O . THR B 1 123 ? 4.332 13.719 4.426 1 90.75 123 THR B O 1
ATOM 3446 N N . VAL B 1 124 ? 4.18 11.906 5.809 1 93.69 124 VAL B N 1
ATOM 3447 C CA . VAL B 1 124 ? 4.684 10.977 4.805 1 93.69 124 VAL B CA 1
ATOM 3448 C C . VAL B 1 124 ? 3.609 9.945 4.473 1 93.69 124 VAL B C 1
ATOM 3450 O O . VAL B 1 124 ? 3.205 9.164 5.336 1 93.69 124 VAL B O 1
ATOM 3453 N N . THR B 1 125 ? 3.201 9.938 3.209 1 92.5 125 THR B N 1
ATOM 3454 C CA . THR B 1 125 ? 2.156 9.008 2.793 1 92.5 125 THR B CA 1
ATOM 3455 C C . THR B 1 125 ? 2.68 8.055 1.726 1 92.5 125 THR B C 1
ATOM 3457 O O . THR B 1 125 ? 3.494 8.438 0.884 1 92.5 125 THR B O 1
ATOM 3460 N N . SER B 1 126 ? 2.156 6.836 1.864 1 90.5 126 SER B N 1
ATOM 3461 C CA . SER B 1 126 ? 2.461 5.852 0.833 1 90.5 126 SER B CA 1
ATOM 3462 C C . SER B 1 126 ? 1.404 5.855 -0.266 1 90.5 126 SER B C 1
ATOM 3464 O O . SER B 1 126 ? 0.208 5.957 0.017 1 90.5 126 SER B O 1
ATOM 3466 N N . GLY B 1 127 ? 1.912 5.828 -1.513 1 85.94 127 GLY B N 1
ATOM 3467 C CA . GLY B 1 127 ? 0.999 5.773 -2.643 1 85.94 127 GLY B CA 1
ATOM 3468 C C . GLY B 1 127 ? 1.605 5.117 -3.869 1 85.94 127 GLY B C 1
ATOM 3469 O O . GLY B 1 127 ? 2.795 5.281 -4.141 1 85.94 127 GLY B O 1
ATOM 3470 N N . GLU B 1 128 ? 0.701 4.465 -4.566 1 79.38 128 GLU B N 1
ATOM 3471 C CA . GLU B 1 128 ? 1.178 3.75 -5.746 1 79.38 128 GLU B CA 1
ATOM 3472 C C . GLU B 1 128 ? 1.324 4.691 -6.938 1 79.38 128 GLU B C 1
ATOM 3474 O O . GLU B 1 128 ? 2.15 4.457 -7.82 1 79.38 128 GLU B O 1
ATOM 3479 N N . ASP B 1 129 ? 0.546 5.684 -6.969 1 82.38 129 ASP B N 1
ATOM 3480 C CA . ASP B 1 129 ? 0.588 6.637 -8.07 1 82.38 129 ASP B CA 1
ATOM 3481 C C . ASP B 1 129 ? 0.996 8.023 -7.586 1 82.38 129 ASP B C 1
ATOM 3483 O O . ASP B 1 129 ? 0.141 8.883 -7.352 1 82.38 129 ASP B O 1
ATOM 3487 N N . ILE B 1 130 ? 2.225 8.25 -7.578 1 88.06 130 ILE B N 1
ATOM 3488 C CA . ILE B 1 130 ? 2.805 9.469 -7.031 1 88.06 130 ILE B CA 1
ATOM 3489 C C . ILE B 1 130 ? 2.434 10.656 -7.918 1 88.06 130 ILE B C 1
ATOM 3491 O O . ILE B 1 130 ? 2.131 11.742 -7.418 1 88.06 130 ILE B O 1
ATOM 3495 N N . HIS B 1 131 ? 2.359 10.438 -9.188 1 85.81 131 HIS B N 1
ATOM 3496 C CA . HIS B 1 131 ? 2.029 11.516 -10.102 1 85.81 131 HIS B CA 1
ATOM 3497 C C . HIS B 1 131 ? 0.598 12 -9.891 1 85.81 131 HIS B C 1
ATOM 3499 O O . HIS B 1 131 ? 0.34 13.211 -9.891 1 85.81 131 HIS B O 1
ATOM 3505 N N . THR B 1 132 ? -0.182 11.062 -9.703 1 83.38 132 THR B N 1
ATOM 3506 C CA . THR B 1 132 ? -1.578 11.422 -9.469 1 83.38 132 THR B CA 1
ATOM 3507 C C . THR B 1 132 ? -1.729 12.18 -8.156 1 83.38 132 THR B C 1
ATOM 3509 O O . THR B 1 132 ? -2.488 13.148 -8.078 1 83.38 132 THR B O 1
ATOM 3512 N N . LEU B 1 133 ? -1.022 11.781 -7.203 1 86.62 133 LEU B N 1
ATOM 3513 C CA . LEU B 1 133 ? -1.069 12.461 -5.91 1 86.62 133 LEU B CA 1
ATOM 3514 C C . LEU B 1 133 ? -0.555 13.891 -6.031 1 86.62 133 LEU B C 1
ATOM 3516 O O . LEU B 1 133 ? -1.103 14.805 -5.41 1 86.62 133 LEU B O 1
ATOM 3520 N N . LEU B 1 134 ? 0.402 14.07 -6.82 1 86.88 134 LEU B N 1
ATOM 3521 C CA . LEU B 1 134 ? 0.954 15.398 -7.059 1 86.88 134 LEU B CA 1
ATOM 3522 C C . LEU B 1 134 ? -0.022 16.266 -7.855 1 86.88 134 LEU B C 1
ATOM 3524 O O . LEU B 1 134 ? -0.261 17.422 -7.508 1 86.88 134 LEU B O 1
ATOM 3528 N N . LYS B 1 135 ? -0.59 15.602 -8.852 1 81.56 135 LYS B N 1
ATOM 3529 C CA . LYS B 1 135 ? -1.529 16.312 -9.719 1 81.56 135 LYS B CA 1
ATOM 3530 C C . LYS B 1 135 ? -2.744 16.797 -8.93 1 81.56 135 LYS B C 1
ATOM 3532 O O . LYS B 1 135 ? -3.26 17.891 -9.18 1 81.56 135 LYS B O 1
ATOM 3537 N N . ASN B 1 136 ? -3.061 15.977 -8.031 1 79.25 136 ASN B N 1
ATOM 3538 C CA . ASN B 1 136 ? -4.234 16.297 -7.23 1 79.25 136 ASN B CA 1
ATOM 3539 C C . ASN B 1 136 ? -3.863 17.094 -5.984 1 79.25 136 ASN B C 1
ATOM 3541 O O . ASN B 1 136 ? -4.691 17.281 -5.094 1 79.25 136 ASN B O 1
ATOM 3545 N N . ASN B 1 137 ? -2.668 17.406 -5.898 1 79.44 137 ASN B N 1
ATOM 3546 C CA . ASN B 1 137 ? -2.145 18.25 -4.82 1 79.44 137 ASN B CA 1
ATOM 3547 C C . ASN B 1 137 ? -2.32 17.578 -3.459 1 79.44 137 ASN B C 1
ATOM 3549 O O . ASN B 1 137 ? -2.605 18.25 -2.467 1 79.44 137 ASN B O 1
ATOM 3553 N N . LYS B 1 138 ? -2.289 16.344 -3.492 1 84.69 138 LYS B N 1
ATOM 3554 C CA . LYS B 1 138 ? -2.377 15.594 -2.238 1 84.69 138 LYS B CA 1
ATOM 3555 C C . LYS B 1 138 ? -1.022 15.531 -1.541 1 84.69 138 LYS B C 1
ATOM 3557 O O . LYS B 1 138 ? -0.952 15.32 -0.329 1 84.69 138 LYS B O 1
ATOM 3562 N N . ILE B 1 139 ? -0.032 15.688 -2.342 1 89.38 139 ILE B N 1
ATOM 3563 C CA . ILE B 1 139 ? 1.33 15.758 -1.821 1 89.38 139 ILE B CA 1
ATOM 3564 C C . ILE B 1 139 ? 2.082 16.906 -2.496 1 89.38 139 ILE B C 1
ATOM 3566 O O . ILE B 1 139 ? 1.669 17.391 -3.551 1 89.38 139 ILE B O 1
ATOM 3570 N N . ASP B 1 140 ? 3.174 17.312 -1.792 1 87.38 140 ASP B N 1
ATOM 3571 C CA . ASP B 1 140 ? 4.008 18.406 -2.305 1 87.38 140 ASP B CA 1
ATOM 3572 C C . ASP B 1 140 ? 5.25 17.859 -3.004 1 87.38 140 ASP B C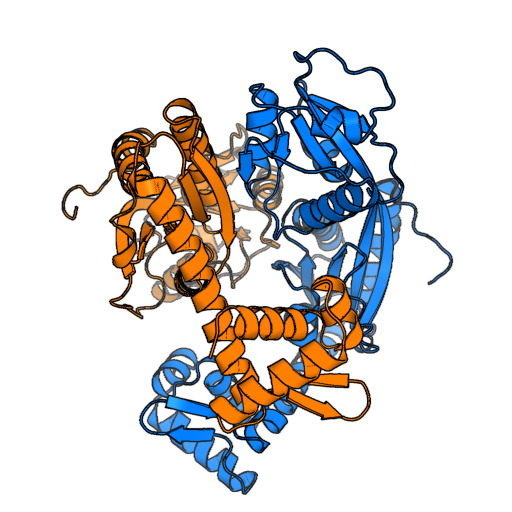 1
ATOM 3574 O O . ASP B 1 140 ? 5.75 18.453 -3.953 1 87.38 140 ASP B O 1
ATOM 3578 N N . ILE B 1 141 ? 5.727 16.781 -2.459 1 90.31 141 ILE B N 1
ATOM 3579 C CA . ILE B 1 141 ? 6.926 16.109 -2.959 1 90.31 141 ILE B CA 1
ATOM 3580 C C . ILE B 1 141 ? 6.676 14.609 -3.07 1 90.31 141 ILE B C 1
ATOM 3582 O O . ILE B 1 141 ? 6.035 14.016 -2.201 1 90.31 141 ILE B O 1
ATOM 3586 N N . GLY B 1 142 ? 7.121 14.078 -4.176 1 92.56 142 GLY B N 1
ATOM 3587 C CA . GLY B 1 142 ? 6.98 12.641 -4.367 1 92.56 142 GLY B CA 1
ATOM 3588 C C . GLY B 1 142 ? 8.305 11.93 -4.574 1 92.56 142 GLY B C 1
ATOM 3589 O O . GLY B 1 142 ? 9.227 12.492 -5.172 1 92.56 142 GLY B O 1
ATOM 3590 N N . PHE B 1 143 ? 8.391 10.734 -4.031 1 91.31 143 PHE B N 1
ATOM 3591 C CA . PHE B 1 143 ? 9.523 9.852 -4.277 1 91.31 143 PHE B CA 1
ATOM 3592 C C . PHE B 1 143 ? 9.078 8.602 -5.027 1 91.31 143 PHE B C 1
ATOM 3594 O O . PHE B 1 143 ? 8.109 7.941 -4.633 1 91.31 143 PHE B O 1
ATOM 3601 N N . SER B 1 144 ? 9.75 8.352 -6.066 1 90.44 144 SER B N 1
ATOM 3602 C CA . SER B 1 144 ? 9.398 7.207 -6.902 1 90.44 144 SER B CA 1
ATOM 3603 C C . SER B 1 144 ? 10.641 6.613 -7.566 1 90.44 144 SER B C 1
ATOM 3605 O O . SER B 1 144 ? 11.766 6.988 -7.238 1 90.44 144 SER B O 1
ATOM 3607 N N . PHE B 1 145 ? 10.438 5.539 -8.367 1 87.81 145 PHE B N 1
ATOM 3608 C CA . PHE B 1 145 ? 11.508 4.922 -9.148 1 87.81 145 PHE B CA 1
ATOM 3609 C C . PHE B 1 145 ? 11.312 5.191 -10.633 1 87.81 145 PHE B C 1
ATOM 3611 O O . PHE B 1 145 ? 10.188 5.328 -11.102 1 87.81 145 PHE B O 1
ATOM 3618 N N . SER B 1 146 ? 12.547 5.301 -11.297 1 75.75 146 SER B N 1
ATOM 3619 C CA . SER B 1 146 ? 12.547 5.367 -12.758 1 75.75 146 SER B CA 1
ATOM 3620 C C . SER B 1 146 ? 12.344 3.984 -13.367 1 75.75 146 SER B C 1
ATOM 3622 O O . SER B 1 146 ? 12.57 2.969 -12.703 1 75.75 146 SER B O 1
ATOM 3624 N N . PRO B 1 147 ? 11.977 3.887 -14.992 1 56.38 147 PRO B N 1
ATOM 3625 C CA . PRO B 1 147 ? 11.25 4.766 -15.914 1 56.38 147 PRO B CA 1
ATOM 3626 C C . PRO B 1 147 ? 9.734 4.691 -15.734 1 56.38 147 PRO B C 1
ATOM 3628 O O . PRO B 1 147 ? 9.148 3.609 -15.836 1 56.38 147 PRO B O 1
ATOM 3631 N N . LEU B 1 148 ? 9.188 5.223 -14.711 1 52.5 148 LEU B N 1
ATOM 3632 C CA . LEU B 1 148 ? 7.746 5.355 -14.898 1 52.5 148 LEU B CA 1
ATOM 3633 C C . LEU B 1 148 ? 7.41 5.699 -16.344 1 52.5 148 LEU B C 1
ATOM 3635 O O . LEU B 1 148 ? 8.266 6.188 -17.094 1 52.5 148 LEU B O 1
ATOM 3639 N N . ILE B 1 149 ? 6.305 5.281 -16.828 1 47.44 149 ILE B N 1
ATOM 3640 C CA . ILE B 1 149 ? 5.836 5.566 -18.172 1 47.44 149 ILE B CA 1
ATOM 3641 C C . ILE B 1 149 ? 6.27 6.973 -18.578 1 47.44 149 ILE B C 1
ATOM 3643 O O . ILE B 1 149 ? 6.363 7.871 -17.75 1 47.44 149 ILE B O 1
ATOM 3647 N N . GLU B 1 150 ? 6.879 7.074 -19.719 1 48.75 150 GLU B N 1
ATOM 3648 C CA . GLU B 1 150 ? 7.289 8.148 -20.625 1 48.75 150 GLU B CA 1
ATOM 3649 C C . GLU B 1 150 ? 6.371 9.359 -20.484 1 48.75 150 GLU B C 1
ATOM 3651 O O . GLU B 1 150 ? 6.445 10.289 -21.297 1 48.75 150 GLU B O 1
ATOM 3656 N N . ASN B 1 151 ? 5.328 9.312 -19.766 1 51.81 151 ASN B N 1
ATOM 3657 C CA . ASN B 1 151 ? 4.566 10.531 -20.016 1 51.81 151 ASN B CA 1
ATOM 3658 C C . ASN B 1 151 ? 5.152 11.719 -19.266 1 51.81 151 ASN B C 1
ATOM 3660 O O . ASN B 1 151 ? 4.789 11.977 -18.109 1 51.81 151 ASN B O 1
ATOM 3664 N N . TYR B 1 152 ? 6.164 12.195 -19.906 1 57.25 152 TYR B N 1
ATOM 3665 C CA . TYR B 1 152 ? 6.73 13.469 -19.453 1 57.25 152 TYR B CA 1
ATOM 3666 C C . TYR B 1 152 ? 5.652 14.539 -19.344 1 57.25 152 TYR B C 1
ATOM 3668 O O . TYR B 1 152 ? 4.953 14.82 -20.328 1 57.25 152 TYR B O 1
ATOM 3676 N N . ASP B 1 153 ? 5.191 14.727 -18.188 1 68.5 153 ASP B N 1
ATOM 3677 C CA . ASP B 1 153 ? 4.344 15.883 -17.938 1 68.5 153 ASP B CA 1
ATOM 3678 C C . ASP B 1 153 ? 5.18 17.094 -17.531 1 68.5 153 ASP B C 1
ATOM 3680 O O . ASP B 1 153 ? 5.859 17.078 -16.5 1 68.5 153 ASP B O 1
ATOM 3684 N N . GLU B 1 154 ? 5.203 18.047 -18.391 1 74.56 154 GLU B N 1
ATOM 3685 C CA . GLU B 1 154 ? 6.023 19.25 -18.25 1 74.56 154 GLU B CA 1
ATOM 3686 C C . GLU B 1 154 ? 5.742 19.953 -16.938 1 74.56 154 GLU B C 1
ATOM 3688 O O . GLU B 1 154 ? 6.547 20.781 -16.484 1 74.56 154 GLU B O 1
ATOM 3693 N N . GLN B 1 155 ? 4.734 19.578 -16.391 1 81.75 155 GLN B N 1
ATOM 3694 C CA . GLN B 1 155 ? 4.367 20.25 -15.156 1 81.75 155 GLN B CA 1
ATOM 3695 C C . GLN B 1 155 ? 5.211 19.75 -13.984 1 81.75 155 GLN B C 1
ATOM 3697 O O . GLN B 1 155 ? 5.285 20.406 -12.938 1 81.75 155 GLN B O 1
ATOM 3702 N N . PHE B 1 156 ? 5.871 18.672 -14.25 1 85.38 156 PHE B N 1
ATOM 3703 C CA . PHE B 1 156 ? 6.598 18.062 -13.141 1 85.38 156 PHE B CA 1
ATOM 3704 C C . PHE B 1 156 ? 8.102 18.109 -13.398 1 85.38 156 PHE B C 1
ATOM 3706 O O . PHE B 1 156 ? 8.547 18 -14.539 1 85.38 156 PHE B O 1
ATOM 3713 N N . VAL B 1 157 ? 8.805 18.375 -12.312 1 83.69 157 VAL B N 1
ATOM 3714 C CA . VAL B 1 157 ? 10.258 18.25 -12.32 1 83.69 157 VAL B CA 1
ATOM 3715 C C . VAL B 1 157 ? 10.664 16.938 -11.648 1 83.69 157 VAL B C 1
ATOM 3717 O O . VAL B 1 157 ? 10.148 16.594 -10.586 1 83.69 157 VAL B O 1
ATOM 3720 N N . GLU B 1 158 ? 11.453 16.203 -12.305 1 85.5 158 GLU B N 1
ATOM 3721 C CA . GLU B 1 158 ? 11.984 14.953 -11.773 1 85.5 158 GLU B CA 1
ATOM 3722 C C . GLU B 1 158 ? 13.492 15.055 -11.547 1 85.5 158 GLU B C 1
ATOM 3724 O O . GLU B 1 158 ? 14.25 15.367 -12.469 1 85.5 158 GLU B O 1
ATOM 3729 N N . ILE B 1 159 ? 13.953 14.789 -10.328 1 82.38 159 ILE B N 1
ATOM 3730 C CA . ILE B 1 159 ? 15.367 14.844 -9.977 1 82.38 159 ILE B CA 1
ATOM 3731 C C . ILE B 1 159 ? 15.859 13.438 -9.617 1 82.38 159 ILE B C 1
ATOM 3733 O O . ILE B 1 159 ? 15.398 12.844 -8.641 1 82.38 159 ILE B O 1
ATOM 3737 N N . PRO B 1 160 ? 16.781 12.953 -10.469 1 84.06 160 PRO B N 1
ATOM 3738 C CA . PRO B 1 160 ? 17.375 11.672 -10.078 1 84.06 160 PRO B CA 1
ATOM 3739 C C . PRO B 1 160 ? 18.219 11.781 -8.812 1 84.06 160 PRO B C 1
ATOM 3741 O O . PRO B 1 160 ? 19.047 12.688 -8.695 1 84.06 160 PRO B O 1
ATOM 3744 N N . LEU B 1 161 ? 17.984 10.883 -7.902 1 83.94 161 LEU B N 1
ATOM 3745 C CA . LEU B 1 161 ? 18.703 10.93 -6.641 1 83.94 161 LEU B CA 1
ATOM 3746 C C . LEU B 1 161 ? 19.844 9.906 -6.625 1 83.94 161 LEU B C 1
ATOM 3748 O O . LEU B 1 161 ? 20.984 10.258 -6.344 1 83.94 161 LEU B O 1
ATOM 3752 N N . TYR B 1 162 ? 19.531 8.664 -6.836 1 81.56 162 TYR B N 1
ATOM 3753 C CA . TYR B 1 162 ? 20.547 7.621 -6.891 1 81.56 162 TYR B CA 1
ATOM 3754 C C . TYR B 1 162 ? 20.062 6.422 -7.691 1 81.56 162 TYR B C 1
ATOM 3756 O O . TYR B 1 162 ? 18.859 6.262 -7.902 1 81.56 162 TYR B O 1
ATOM 3764 N N . THR B 1 163 ? 21.047 5.684 -8.156 1 86.69 163 THR B N 1
ATOM 3765 C CA . THR B 1 163 ? 20.797 4.445 -8.883 1 86.69 163 THR B CA 1
ATOM 3766 C C . THR B 1 163 ? 21.25 3.236 -8.062 1 86.69 163 THR B C 1
ATOM 3768 O O . THR B 1 163 ? 22.266 3.295 -7.379 1 86.69 163 THR B O 1
ATOM 3771 N N . GLU B 1 164 ? 20.422 2.24 -8.117 1 88.44 164 GLU B N 1
ATOM 3772 C CA . GLU B 1 164 ? 20.812 1.025 -7.414 1 88.44 164 GLU B CA 1
ATOM 3773 C C . GLU B 1 164 ? 20.578 -0.214 -8.273 1 88.44 164 GLU B C 1
ATOM 3775 O O . GLU B 1 164 ? 19.75 -0.195 -9.18 1 88.44 164 GLU B O 1
ATOM 3780 N N . GLN B 1 165 ? 21.359 -1.23 -7.91 1 91.56 165 GLN B N 1
ATOM 3781 C CA . GLN B 1 165 ? 21.25 -2.514 -8.594 1 91.56 165 GLN B CA 1
ATOM 3782 C C . GLN B 1 165 ? 20.375 -3.484 -7.816 1 91.56 165 GLN B C 1
ATOM 3784 O O . GLN B 1 165 ? 20.109 -3.273 -6.633 1 91.56 165 GLN B O 1
ATOM 3789 N N . PHE B 1 166 ? 19.906 -4.465 -8.594 1 94.38 166 PHE B N 1
ATOM 3790 C CA . PHE B 1 166 ? 19.172 -5.543 -7.941 1 94.38 166 PHE B CA 1
ATOM 3791 C C . PHE B 1 166 ? 20.125 -6.652 -7.5 1 94.38 166 PHE B C 1
ATOM 3793 O O . PHE B 1 166 ? 21.203 -6.816 -8.07 1 94.38 166 PHE B O 1
ATOM 3800 N N . CYS B 1 167 ? 19.75 -7.367 -6.488 1 94.19 167 CYS B N 1
ATOM 3801 C CA . CYS B 1 167 ? 20.562 -8.469 -5.973 1 94.19 167 CYS B CA 1
ATOM 3802 C C . CYS B 1 167 ? 19.703 -9.719 -5.777 1 94.19 167 CYS B C 1
ATOM 3804 O O . CYS B 1 167 ? 18.484 -9.625 -5.621 1 94.19 167 CYS B O 1
ATOM 3806 N N . TYR B 1 168 ? 20.312 -10.789 -5.895 1 95.44 168 TYR B N 1
ATOM 3807 C CA . TYR B 1 168 ? 19.75 -12.086 -5.535 1 95.44 168 TYR B CA 1
ATOM 3808 C C . TYR B 1 168 ? 20 -12.398 -4.066 1 95.44 168 TYR B C 1
ATOM 3810 O O . TYR B 1 168 ? 21.156 -12.398 -3.607 1 95.44 168 TYR B O 1
ATOM 3818 N N . VAL B 1 169 ? 18.938 -12.633 -3.314 1 95.38 169 VAL B N 1
ATOM 3819 C CA . VAL B 1 169 ? 19.031 -12.883 -1.88 1 95.38 169 VAL B CA 1
ATOM 3820 C C . VAL B 1 169 ? 18.672 -14.344 -1.584 1 95.38 169 VAL B C 1
ATOM 3822 O O . VAL B 1 169 ? 17.656 -14.844 -2.059 1 95.38 169 VAL B O 1
ATOM 3825 N N . GLU B 1 170 ? 19.484 -14.961 -0.87 1 93.81 170 GLU B N 1
ATOM 3826 C CA . GLU B 1 170 ? 19.25 -16.344 -0.48 1 93.81 170 GLU B CA 1
ATOM 3827 C C . GLU B 1 170 ? 19.703 -16.609 0.952 1 93.81 170 GLU B C 1
ATOM 3829 O O . GLU B 1 170 ? 20.422 -15.789 1.537 1 93.81 170 GLU B O 1
ATOM 3834 N N . SER B 1 171 ? 19.219 -17.703 1.475 1 93.81 171 SER B N 1
ATOM 3835 C CA . SER B 1 171 ? 19.641 -18.109 2.809 1 93.81 171 SER B CA 1
ATOM 3836 C C . SER B 1 171 ? 21.125 -18.5 2.82 1 93.81 171 SER B C 1
ATOM 3838 O O . SER B 1 171 ? 21.609 -19.109 1.864 1 93.81 171 SER B O 1
ATOM 3840 N N . LYS B 1 172 ? 21.797 -18.156 3.865 1 90.31 172 LYS B N 1
ATOM 3841 C CA . LYS B 1 172 ? 23.203 -18.531 4.012 1 90.31 172 LYS B CA 1
ATOM 3842 C C . LYS B 1 172 ? 23.359 -20.047 4.09 1 90.31 172 LYS B C 1
ATOM 3844 O O . LYS B 1 172 ? 24.438 -20.578 3.848 1 90.31 172 LYS B O 1
ATOM 3849 N N . ASP B 1 173 ? 22.312 -20.703 4.406 1 84.38 173 ASP B N 1
ATOM 3850 C CA . ASP B 1 173 ? 22.344 -22.156 4.492 1 84.38 173 ASP B CA 1
ATOM 3851 C C . ASP B 1 173 ? 22.266 -22.797 3.105 1 84.38 173 ASP B C 1
ATOM 3853 O O . ASP B 1 173 ? 22.516 -23.984 2.949 1 84.38 173 ASP B O 1
ATOM 3857 N N . SER B 1 174 ? 21.875 -21.969 2.217 1 75.94 174 SER B N 1
ATOM 3858 C CA . SER B 1 174 ? 21.781 -22.484 0.852 1 75.94 174 SER B CA 1
ATOM 3859 C C . SER B 1 174 ? 23.141 -22.5 0.168 1 75.94 174 SER B C 1
ATOM 3861 O O . SER B 1 174 ? 24.078 -21.797 0.6 1 75.94 174 SER B O 1
ATOM 3863 N N . ALA B 1 175 ? 23.391 -23.453 -0.771 1 62.88 175 ALA B N 1
ATOM 3864 C CA . ALA B 1 175 ? 24.672 -23.609 -1.454 1 62.88 175 ALA B CA 1
ATOM 3865 C C . ALA B 1 175 ? 25.078 -22.312 -2.158 1 62.88 175 ALA B C 1
ATOM 3867 O O . ALA B 1 175 ? 24.25 -21.656 -2.803 1 62.88 175 ALA B O 1
ATOM 3868 N N . ALA B 1 176 ? 26.156 -21.703 -1.655 1 58.84 176 ALA B N 1
ATOM 3869 C CA . ALA B 1 176 ? 26.703 -20.422 -2.107 1 58.84 176 ALA B CA 1
ATOM 3870 C C . ALA B 1 176 ? 26.938 -20.438 -3.617 1 58.84 176 ALA B C 1
ATOM 3872 O O . ALA B 1 176 ? 27.5 -21.375 -4.16 1 58.84 176 ALA B O 1
ATOM 3873 N N . GLN B 1 177 ? 25.922 -19.844 -4.316 1 59.84 177 GLN B N 1
ATOM 3874 C CA . GLN B 1 177 ? 26.266 -19.688 -5.727 1 59.84 177 GLN B CA 1
ATOM 3875 C C . GLN B 1 177 ? 27.469 -18.781 -5.902 1 59.84 177 GLN B C 1
ATOM 3877 O O . GLN B 1 177 ? 27.734 -17.922 -5.062 1 59.84 177 GLN B O 1
ATOM 3882 N N . HIS B 1 178 ? 28.391 -19.172 -6.805 1 58.84 178 HIS B N 1
ATOM 3883 C CA . HIS B 1 178 ? 29.594 -18.484 -7.23 1 58.84 178 HIS B CA 1
ATOM 3884 C C . HIS B 1 178 ? 29.297 -17.078 -7.738 1 58.84 178 HIS B C 1
ATOM 3886 O O . HIS B 1 178 ? 28.234 -16.844 -8.328 1 58.84 178 HIS B O 1
ATOM 3892 N N . GLU B 1 179 ? 29.859 -15.914 -7.266 1 66.19 179 GLU B N 1
ATOM 3893 C CA . GLU B 1 179 ? 29.906 -14.539 -7.766 1 66.19 179 GLU B CA 1
ATOM 3894 C C . GLU B 1 179 ? 30.609 -14.469 -9.117 1 66.19 179 GLU B C 1
ATOM 3896 O O . GLU B 1 179 ? 31.578 -15.188 -9.367 1 66.19 179 GLU B O 1
ATOM 3901 N N . PRO B 1 180 ? 30.031 -13.656 -10.102 1 68.75 180 PRO B N 1
ATOM 3902 C CA . PRO B 1 180 ? 28.734 -12.984 -10.188 1 68.75 180 PRO B CA 1
ATOM 3903 C C . PRO B 1 180 ? 27.625 -13.914 -10.648 1 68.75 180 PRO B C 1
ATOM 3905 O O . PRO B 1 180 ? 27.859 -14.836 -11.438 1 68.75 180 PRO B O 1
ATOM 3908 N N . VAL B 1 181 ? 26.469 -13.742 -10.172 1 82.81 181 VAL B N 1
ATOM 3909 C CA . VAL B 1 181 ? 25.344 -14.617 -10.508 1 82.81 181 VAL B CA 1
ATOM 3910 C C . VAL B 1 181 ? 24.625 -14.086 -11.742 1 82.81 181 VAL B C 1
ATOM 3912 O O . VAL B 1 181 ? 24.438 -12.875 -11.883 1 82.81 181 VAL B O 1
ATOM 3915 N N . GLN B 1 182 ? 24.453 -14.953 -12.711 1 88.5 182 GLN B N 1
ATOM 3916 C CA . GLN B 1 182 ? 23.703 -14.633 -13.922 1 88.5 182 GLN B CA 1
ATOM 3917 C C . GLN B 1 182 ? 22.203 -14.852 -13.727 1 88.5 182 GLN B C 1
ATOM 3919 O O . GLN B 1 182 ? 21.797 -15.789 -13.039 1 88.5 182 GLN B O 1
ATOM 3924 N N . LEU B 1 183 ? 21.453 -14.008 -14.406 1 93.5 183 LEU B N 1
ATOM 3925 C CA . LEU B 1 183 ? 20 -14.039 -14.281 1 93.5 183 LEU B CA 1
ATOM 3926 C C . LEU B 1 183 ? 19.453 -15.406 -14.664 1 93.5 183 LEU B C 1
ATOM 3928 O O . LEU B 1 183 ? 18.547 -15.922 -14.008 1 93.5 183 LEU B O 1
ATOM 3932 N N . ARG B 1 184 ? 20.047 -15.984 -15.648 1 91.75 184 ARG B N 1
ATOM 3933 C CA . ARG B 1 184 ? 19.594 -17.281 -16.141 1 91.75 184 ARG B CA 1
ATOM 3934 C C . ARG B 1 184 ? 19.719 -18.359 -15.062 1 91.75 184 ARG B C 1
ATOM 3936 O O . ARG B 1 184 ? 18.828 -19.203 -14.938 1 91.75 184 ARG B O 1
ATOM 3943 N N . ASP B 1 185 ? 20.781 -18.297 -14.359 1 89.62 185 ASP B N 1
ATOM 3944 C CA . ASP B 1 185 ? 21 -19.281 -13.312 1 89.62 185 ASP B CA 1
ATOM 3945 C C . ASP B 1 185 ? 20.047 -19.078 -12.141 1 89.62 185 ASP B C 1
ATOM 3947 O O . ASP B 1 185 ? 19.547 -20.047 -11.562 1 89.62 185 ASP B O 1
ATOM 3951 N N . ILE B 1 186 ? 19.75 -17.875 -11.883 1 92.31 186 ILE B N 1
ATOM 3952 C CA . ILE B 1 186 ? 18.891 -17.516 -10.758 1 92.31 186 ILE B CA 1
ATOM 3953 C C . ILE B 1 186 ? 17.453 -17.938 -11.047 1 92.31 186 ILE B C 1
ATOM 3955 O O . ILE B 1 186 ? 16.766 -18.453 -10.164 1 92.31 186 ILE B O 1
ATOM 3959 N N . LEU B 1 187 ? 17.047 -17.766 -12.258 1 93.69 187 LEU B N 1
ATOM 3960 C CA . LEU B 1 187 ? 15.648 -17.984 -12.609 1 93.69 187 LEU B CA 1
ATOM 3961 C C . LEU B 1 187 ? 15.32 -19.469 -12.648 1 93.69 187 LEU B C 1
ATOM 3963 O O . LEU B 1 187 ? 14.148 -19.844 -12.719 1 93.69 187 LEU B O 1
ATOM 3967 N N . ASN B 1 188 ? 16.328 -20.25 -12.484 1 90.12 188 ASN B N 1
ATOM 3968 C CA . ASN B 1 188 ? 16.125 -21.688 -12.43 1 90.12 188 ASN B CA 1
ATOM 3969 C C . ASN B 1 188 ? 15.922 -22.156 -10.992 1 90.12 188 ASN B C 1
ATOM 3971 O O . ASN B 1 188 ? 15.547 -23.312 -10.766 1 90.12 188 ASN B O 1
ATOM 3975 N N . GLU B 1 189 ? 16.125 -21.281 -10.094 1 89.81 189 GLU B N 1
ATOM 3976 C CA . GLU B 1 189 ? 15.922 -21.578 -8.68 1 89.81 189 GLU B CA 1
ATOM 3977 C C . GLU B 1 189 ? 14.516 -21.203 -8.227 1 89.81 189 GLU B C 1
ATOM 3979 O O . GLU B 1 189 ? 13.867 -20.344 -8.836 1 89.81 189 GLU B O 1
ATOM 3984 N N . PRO B 1 190 ? 14.047 -21.891 -7.113 1 91.94 190 PRO B N 1
ATOM 3985 C CA . PRO B 1 190 ? 12.797 -21.406 -6.531 1 91.94 190 PRO B CA 1
ATOM 3986 C C . PRO B 1 190 ? 12.906 -19.953 -6.047 1 91.94 190 PRO B C 1
ATOM 3988 O O . PRO B 1 190 ? 13.898 -19.578 -5.422 1 91.94 190 PRO B O 1
ATOM 3991 N N . LEU B 1 191 ? 11.875 -19.219 -6.438 1 95.38 191 LEU B N 1
ATOM 3992 C CA . LEU B 1 191 ? 11.953 -17.797 -6.109 1 95.38 191 LEU B CA 1
ATOM 3993 C C . 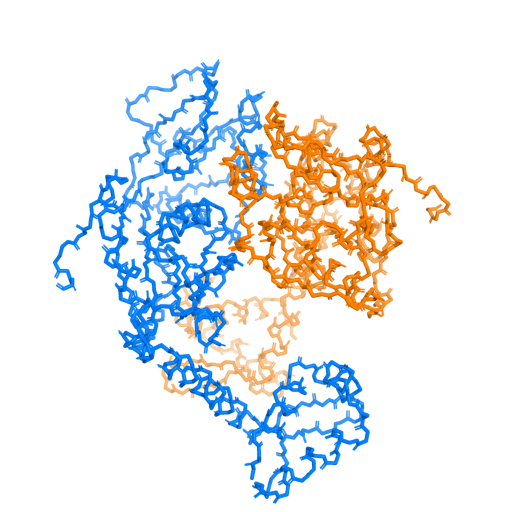LEU B 1 191 ? 10.688 -17.328 -5.406 1 95.38 191 LEU B C 1
ATOM 3995 O O . LEU B 1 191 ? 9.578 -17.734 -5.773 1 95.38 191 LEU B O 1
ATOM 3999 N N . VAL B 1 192 ? 10.883 -16.562 -4.395 1 95.75 192 VAL B N 1
ATOM 4000 C CA . VAL B 1 192 ? 9.82 -15.797 -3.762 1 95.75 192 VAL B CA 1
ATOM 4001 C C . VAL 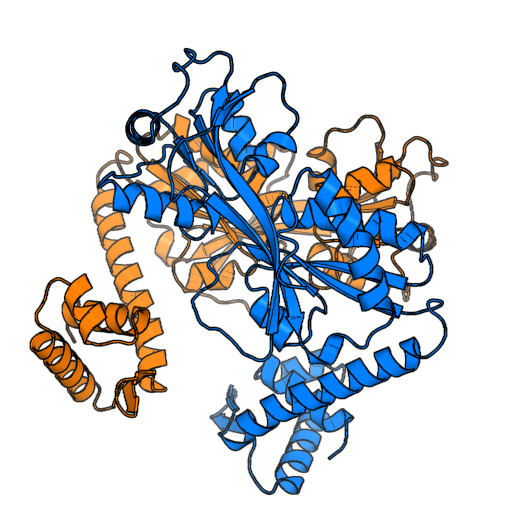B 1 192 ? 9.859 -14.352 -4.27 1 95.75 192 VAL B C 1
ATOM 4003 O O . VAL B 1 192 ? 10.797 -13.609 -3.973 1 95.75 192 VAL B O 1
ATOM 4006 N N . LEU B 1 193 ? 8.789 -13.992 -5.016 1 97.06 193 LEU B N 1
ATOM 4007 C CA . LEU B 1 193 ? 8.859 -12.719 -5.719 1 97.06 193 LEU B CA 1
ATOM 4008 C C . LEU B 1 193 ? 7.645 -11.852 -5.41 1 97.06 193 LEU B C 1
ATOM 4010 O O . LEU B 1 193 ? 6.648 -12.344 -4.867 1 97.06 193 LEU B O 1
ATOM 4014 N N . PHE B 1 194 ? 7.824 -10.57 -5.723 1 94.69 194 PHE B N 1
ATOM 4015 C CA . PHE B 1 194 ? 6.668 -9.68 -5.754 1 94.69 194 PHE B CA 1
ATOM 4016 C C . PHE B 1 194 ? 5.715 -10.07 -6.875 1 94.69 194 PHE B C 1
ATOM 4018 O O . PHE B 1 194 ? 6.133 -10.641 -7.883 1 94.69 194 PHE B O 1
ATOM 4025 N N . PRO B 1 195 ? 4.453 -9.641 -6.68 1 91.38 195 PRO B N 1
ATOM 4026 C CA . PRO B 1 195 ? 3.504 -9.883 -7.766 1 91.38 195 PRO B CA 1
ATOM 4027 C C . PRO B 1 195 ? 3.787 -9.031 -9 1 91.38 195 PRO B C 1
ATOM 4029 O O . PRO B 1 195 ? 4.52 -8.039 -8.914 1 91.38 195 PRO B O 1
ATOM 4032 N N . ASN B 1 196 ? 3.17 -9.32 -10.062 1 86.12 196 ASN B N 1
ATOM 4033 C CA . ASN B 1 196 ? 3.443 -8.727 -11.367 1 86.12 196 ASN B CA 1
ATOM 4034 C C . ASN B 1 196 ? 3.152 -7.227 -11.367 1 86.12 196 ASN B C 1
ATOM 4036 O O . ASN B 1 196 ? 3.807 -6.465 -12.078 1 86.12 196 ASN B O 1
ATOM 4040 N N . ALA B 1 197 ? 2.266 -6.855 -10.562 1 77.44 197 ALA B N 1
ATOM 4041 C CA . ALA B 1 197 ? 1.845 -5.457 -10.586 1 77.44 197 ALA B CA 1
ATOM 4042 C C . ALA B 1 197 ? 2.871 -4.57 -9.883 1 77.44 197 ALA B C 1
ATOM 4044 O O . ALA B 1 197 ? 2.859 -3.348 -10.055 1 77.44 197 ALA B O 1
ATOM 4045 N N . HIS B 1 198 ? 3.709 -5.152 -9.172 1 85.19 198 HIS B N 1
ATOM 4046 C CA . HIS B 1 198 ? 4.711 -4.395 -8.43 1 85.19 198 HIS B CA 1
ATOM 4047 C C . HIS B 1 198 ? 5.816 -3.889 -9.352 1 85.19 198 HIS B C 1
ATOM 4049 O O . HIS B 1 198 ? 6.246 -4.605 -10.258 1 85.19 198 HIS B O 1
ATOM 4055 N N . LEU B 1 199 ? 6.27 -2.748 -9.086 1 84.38 199 LEU B N 1
ATOM 4056 C CA . LEU B 1 199 ? 7.262 -2.113 -9.945 1 84.38 199 LEU B CA 1
ATOM 4057 C C . LEU B 1 199 ? 8.547 -2.932 -9.992 1 84.38 199 LEU B C 1
ATOM 4059 O O . LEU B 1 199 ? 9.133 -3.125 -11.062 1 84.38 199 LEU B O 1
ATOM 4063 N N . CYS B 1 200 ? 9.008 -3.393 -8.883 1 88.25 200 CYS B N 1
ATOM 4064 C CA . CYS B 1 200 ? 10.219 -4.199 -8.836 1 88.25 200 CYS B CA 1
ATOM 4065 C C . CYS B 1 200 ? 10.078 -5.445 -9.695 1 88.25 200 CYS B C 1
ATOM 4067 O O . CYS B 1 200 ? 11.023 -5.848 -10.375 1 88.25 200 CYS B O 1
ATOM 4069 N N . ARG B 1 201 ? 8.938 -6.012 -9.656 1 92.19 201 ARG B N 1
ATOM 4070 C CA . ARG B 1 201 ? 8.672 -7.191 -10.477 1 92.19 201 ARG B CA 1
ATOM 4071 C C . ARG B 1 201 ? 8.672 -6.844 -11.961 1 92.19 201 ARG B C 1
ATOM 4073 O O . ARG B 1 201 ? 9.156 -7.621 -12.781 1 92.19 201 ARG B O 1
ATOM 4080 N N . ARG B 1 202 ? 8.148 -5.738 -12.266 1 89.31 202 ARG B N 1
ATOM 4081 C CA . ARG B 1 202 ? 8.117 -5.301 -13.664 1 89.31 202 ARG B CA 1
ATOM 4082 C C . ARG B 1 202 ? 9.531 -5.156 -14.219 1 89.31 202 ARG B C 1
ATOM 4084 O O . ARG B 1 202 ? 9.781 -5.496 -15.375 1 89.31 202 ARG B O 1
ATOM 4091 N N . ILE B 1 203 ? 10.391 -4.676 -13.438 1 91.81 203 ILE B N 1
ATOM 4092 C CA . ILE B 1 203 ? 11.781 -4.527 -13.844 1 91.81 203 ILE B CA 1
ATOM 4093 C C . ILE B 1 203 ? 12.398 -5.898 -14.102 1 91.81 203 ILE B C 1
ATOM 4095 O O . ILE B 1 203 ? 13.07 -6.109 -15.109 1 91.81 203 ILE B O 1
ATOM 4099 N N . LEU B 1 204 ? 12.109 -6.785 -13.234 1 94.94 204 LEU B N 1
ATOM 4100 C CA . LEU B 1 204 ? 12.602 -8.148 -13.398 1 94.94 204 LEU B CA 1
ATOM 4101 C C . LEU B 1 204 ? 12.016 -8.789 -14.648 1 94.94 204 LEU B C 1
ATOM 4103 O O . LEU B 1 204 ? 12.719 -9.469 -15.398 1 94.94 204 LEU B O 1
ATOM 4107 N N . ASN B 1 205 ? 10.742 -8.539 -14.82 1 94 205 ASN B N 1
ATOM 4108 C CA . ASN B 1 205 ? 10.086 -9.078 -16 1 94 205 ASN B CA 1
ATOM 4109 C C . ASN B 1 205 ? 10.742 -8.57 -17.281 1 94 205 ASN B C 1
ATOM 4111 O O . ASN B 1 205 ? 10.938 -9.336 -18.234 1 94 205 ASN B O 1
ATOM 4115 N N . ALA B 1 206 ? 11.016 -7.352 -17.312 1 92.25 206 ALA B N 1
ATOM 4116 C CA . ALA B 1 206 ? 11.648 -6.75 -18.484 1 92.25 206 ALA B CA 1
ATOM 4117 C C . ALA B 1 206 ? 13.031 -7.352 -18.719 1 92.25 206 ALA B C 1
ATOM 4119 O O . ALA B 1 206 ? 13.398 -7.641 -19.859 1 92.25 206 ALA B O 1
ATOM 4120 N N . ALA B 1 207 ? 13.766 -7.559 -17.703 1 94.5 207 ALA B N 1
ATOM 4121 C CA . ALA B 1 207 ? 15.094 -8.148 -17.797 1 94.5 207 ALA B CA 1
ATOM 4122 C C . ALA B 1 207 ? 15.016 -9.586 -18.312 1 94.5 207 ALA B C 1
ATOM 4124 O O . ALA B 1 207 ? 15.773 -9.969 -19.219 1 94.5 207 ALA B O 1
ATOM 4125 N N . ALA B 1 208 ? 14.117 -10.305 -17.75 1 95.44 208 ALA B N 1
ATOM 4126 C CA . ALA B 1 208 ? 13.945 -11.695 -18.172 1 95.44 208 ALA B CA 1
ATOM 4127 C C . ALA B 1 208 ? 13.539 -11.773 -19.641 1 95.44 208 ALA B C 1
ATOM 4129 O O . ALA B 1 208 ? 14.055 -12.602 -20.406 1 95.44 208 ALA B O 1
ATOM 4130 N N . LYS B 1 209 ? 12.656 -10.898 -19.969 1 93.56 209 LYS B N 1
ATOM 4131 C CA . LYS B 1 209 ? 12.18 -10.859 -21.344 1 93.56 209 LYS B CA 1
ATOM 4132 C C . LYS B 1 209 ? 13.312 -10.547 -22.312 1 93.56 209 LYS B C 1
ATOM 4134 O O . LYS B 1 209 ? 13.414 -11.156 -23.375 1 93.56 209 LYS B O 1
ATOM 4139 N N . SER B 1 210 ? 14.094 -9.641 -21.969 1 93.88 210 SER B N 1
ATOM 4140 C CA . SER B 1 210 ? 15.227 -9.266 -22.812 1 93.88 210 SER B CA 1
ATOM 4141 C C . SER B 1 210 ? 16.172 -10.445 -23.047 1 93.88 210 SER B C 1
ATOM 4143 O O . SER B 1 210 ? 16.797 -10.539 -24.094 1 93.88 210 SER B O 1
ATOM 4145 N N . ASP B 1 211 ? 16.234 -11.359 -22.094 1 94.69 211 ASP B N 1
ATOM 4146 C CA . ASP B 1 211 ? 17.109 -12.516 -22.172 1 94.69 211 ASP B CA 1
ATOM 4147 C C . ASP B 1 211 ? 16.359 -13.75 -22.641 1 94.69 211 ASP B C 1
ATOM 4149 O O . ASP B 1 211 ? 16.891 -14.859 -22.641 1 94.69 211 ASP B O 1
ATOM 4153 N N . LYS B 1 212 ? 15.094 -13.555 -22.969 1 95.44 212 LYS B N 1
ATOM 4154 C CA . LYS B 1 212 ? 14.234 -14.633 -23.422 1 95.44 212 LYS B CA 1
ATOM 4155 C C . LYS B 1 212 ? 14.102 -15.727 -22.375 1 95.44 212 LYS B C 1
ATOM 4157 O O . LYS B 1 212 ? 14.211 -16.922 -22.672 1 95.44 212 LYS B O 1
ATOM 4162 N N . LEU B 1 213 ? 14.039 -15.289 -21.188 1 94.88 213 LEU B N 1
ATOM 4163 C CA . LEU B 1 213 ? 13.852 -16.188 -20.047 1 94.88 213 LEU B CA 1
ATOM 4164 C C . LEU B 1 213 ? 12.438 -16.078 -19.5 1 94.88 213 LEU B C 1
ATOM 4166 O O . LEU B 1 213 ? 11.758 -15.07 -19.719 1 94.88 213 LEU B O 1
ATOM 4170 N N . SER B 1 214 ? 12.008 -17.109 -18.844 1 93.81 214 SER B N 1
ATOM 4171 C CA . SER B 1 214 ? 10.711 -17.125 -18.156 1 93.81 214 SER B CA 1
ATOM 4172 C C . SER B 1 214 ? 10.883 -17.094 -16.641 1 93.81 214 SER B C 1
ATOM 4174 O O . SER B 1 214 ? 11.875 -17.594 -16.109 1 93.81 214 SER B O 1
ATOM 4176 N N . ILE B 1 215 ? 9.945 -16.469 -16.047 1 93.12 215 ILE B N 1
ATOM 4177 C CA . ILE B 1 215 ? 9.938 -16.391 -14.586 1 93.12 215 ILE B CA 1
ATOM 4178 C C . ILE B 1 215 ? 8.805 -17.266 -14.031 1 93.12 215 ILE B C 1
ATOM 4180 O O . ILE B 1 215 ? 7.641 -17.062 -14.367 1 93.12 215 ILE B O 1
ATOM 4184 N N . GLU B 1 216 ? 9.133 -18.188 -13.25 1 89.44 216 GLU B N 1
ATOM 4185 C CA . GLU B 1 216 ? 8.156 -19.016 -12.562 1 89.44 216 GLU B CA 1
ATOM 4186 C C . GLU B 1 216 ? 8.383 -19 -11.055 1 89.44 216 GLU B C 1
ATOM 4188 O O . GLU B 1 216 ? 9.055 -19.891 -10.516 1 89.44 216 GLU B O 1
ATOM 4193 N N . PRO B 1 217 ? 7.762 -18.125 -10.406 1 92.06 217 PRO B N 1
ATOM 4194 C CA . PRO B 1 217 ? 7.984 -18 -8.961 1 92.06 217 PRO B CA 1
ATOM 4195 C C . PRO B 1 217 ? 7.355 -19.156 -8.18 1 92.06 217 PRO B C 1
ATOM 4197 O O . PRO B 1 217 ? 6.297 -19.656 -8.555 1 92.06 217 PRO B O 1
ATOM 4200 N N . LYS B 1 218 ? 8.062 -19.469 -7.129 1 89.94 218 LYS B N 1
ATOM 4201 C CA . LYS B 1 218 ? 7.504 -20.422 -6.18 1 89.94 218 LYS B CA 1
ATOM 4202 C C . LYS B 1 218 ? 6.391 -19.797 -5.348 1 89.94 218 LYS B C 1
ATOM 4204 O O . LYS B 1 218 ? 5.422 -20.469 -4.984 1 89.94 218 LYS B O 1
ATOM 4209 N N . PHE B 1 219 ? 6.574 -18.531 -5.031 1 91.75 219 PHE B N 1
ATOM 4210 C CA . PHE B 1 219 ? 5.633 -17.766 -4.215 1 91.75 219 PHE B CA 1
ATOM 4211 C C . PHE B 1 219 ? 5.652 -16.297 -4.602 1 91.75 219 PHE B C 1
ATOM 4213 O O . PHE B 1 219 ? 6.719 -15.734 -4.875 1 91.75 219 PHE B O 1
ATOM 4220 N N . GLU B 1 220 ? 4.445 -15.695 -4.555 1 94.31 220 GLU B N 1
ATOM 4221 C CA . GLU B 1 220 ? 4.348 -14.266 -4.824 1 94.31 220 GLU B CA 1
ATOM 4222 C C . GLU B 1 220 ? 3.594 -13.547 -3.713 1 94.31 220 GLU B C 1
ATOM 4224 O O . GLU B 1 220 ? 2.5 -13.961 -3.324 1 94.31 220 GLU B O 1
ATOM 4229 N N . THR B 1 221 ? 4.219 -12.5 -3.225 1 94.12 221 THR B N 1
ATOM 4230 C CA . THR B 1 221 ? 3.578 -11.703 -2.184 1 94.12 221 THR B CA 1
ATOM 4231 C C . THR B 1 221 ? 4.094 -10.266 -2.201 1 94.12 221 THR B C 1
ATOM 4233 O O . THR B 1 221 ? 5.25 -10.023 -2.545 1 94.12 221 THR B O 1
ATOM 4236 N N . SER B 1 222 ? 3.201 -9.391 -1.789 1 92.44 222 SER B N 1
ATOM 4237 C CA . SER B 1 222 ? 3.602 -7.996 -1.684 1 92.44 222 SER B CA 1
ATOM 4238 C C . SER B 1 222 ? 4.176 -7.684 -0.306 1 92.44 222 SER B C 1
ATOM 4240 O O . SER B 1 222 ? 4.605 -6.559 -0.045 1 92.44 222 SER B O 1
ATOM 4242 N N . SER B 1 223 ? 4.203 -8.633 0.532 1 91.06 223 SER B N 1
ATOM 4243 C CA . SER B 1 223 ? 4.734 -8.445 1.878 1 91.06 223 SER B CA 1
ATOM 4244 C C . SER B 1 223 ? 6.254 -8.578 1.898 1 91.06 223 SER B C 1
ATOM 4246 O O . SER B 1 223 ? 6.781 -9.688 1.76 1 91.06 223 SER B O 1
ATOM 4248 N N . ILE B 1 224 ? 6.852 -7.469 2.215 1 91.19 224 ILE B N 1
ATOM 4249 C CA . ILE B 1 224 ? 8.312 -7.465 2.25 1 91.19 224 ILE B CA 1
ATOM 4250 C C . ILE B 1 224 ? 8.805 -8.344 3.396 1 91.19 224 ILE B C 1
ATOM 4252 O O . ILE B 1 224 ? 9.641 -9.227 3.193 1 91.19 224 ILE B O 1
ATOM 4256 N N . PRO B 1 225 ? 8.227 -8.266 4.59 1 88.75 225 PRO B N 1
ATOM 4257 C CA . PRO B 1 225 ? 8.672 -9.141 5.676 1 88.75 225 PRO B CA 1
ATOM 4258 C C . PRO B 1 225 ? 8.484 -10.625 5.348 1 88.75 225 PRO B C 1
ATOM 4260 O O . PRO B 1 225 ? 9.344 -11.445 5.672 1 88.75 225 PRO B O 1
ATOM 4263 N N . ALA B 1 226 ? 7.391 -10.922 4.688 1 91.19 226 ALA B N 1
ATOM 4264 C CA . ALA B 1 226 ? 7.129 -12.32 4.344 1 91.19 226 ALA B CA 1
ATOM 4265 C C . ALA B 1 226 ? 8.164 -12.844 3.352 1 91.19 226 ALA B C 1
ATOM 4267 O O . ALA B 1 226 ? 8.641 -13.977 3.477 1 91.19 226 ALA B O 1
ATOM 4268 N N . ILE B 1 227 ? 8.469 -12.023 2.402 1 95.06 227 ILE B N 1
ATOM 4269 C CA . ILE B 1 227 ? 9.445 -12.43 1.396 1 95.06 227 ILE B CA 1
ATOM 4270 C C . ILE B 1 227 ? 10.75 -12.836 2.076 1 95.06 227 ILE B C 1
ATOM 4272 O O . ILE B 1 227 ? 11.25 -13.945 1.862 1 95.06 227 ILE B O 1
ATOM 4276 N N . PHE B 1 228 ? 11.219 -12.023 2.922 1 94.38 228 PHE B N 1
ATOM 4277 C CA . PHE B 1 228 ? 12.508 -12.297 3.555 1 94.38 228 PHE B CA 1
ATOM 4278 C C . PHE B 1 228 ? 12.398 -13.469 4.527 1 94.38 228 PHE B C 1
ATOM 4280 O O . PHE B 1 228 ? 13.312 -14.289 4.625 1 94.38 228 PHE B O 1
ATOM 4287 N N . GLN B 1 229 ? 11.328 -13.516 5.203 1 91.5 229 GLN B N 1
ATOM 4288 C CA . GLN B 1 229 ? 11.117 -14.625 6.129 1 91.5 229 GLN B CA 1
ATOM 4289 C C . GLN B 1 229 ? 11.109 -15.961 5.391 1 91.5 229 GLN B C 1
ATOM 4291 O O . GLN B 1 229 ? 11.727 -16.922 5.848 1 91.5 229 GLN B O 1
ATOM 4296 N N . PHE B 1 230 ? 10.43 -15.992 4.293 1 93.56 230 PHE B N 1
ATOM 4297 C CA . PHE B 1 230 ? 10.32 -17.219 3.521 1 93.56 230 PHE B CA 1
ATOM 4298 C C . PHE B 1 230 ? 11.664 -17.625 2.939 1 93.56 230 PHE B C 1
ATOM 4300 O O . PHE B 1 230 ? 12 -18.812 2.887 1 93.56 230 PHE B O 1
ATOM 4307 N N . VAL B 1 231 ? 12.422 -16.656 2.529 1 94.44 231 VAL B N 1
ATOM 4308 C CA . VAL B 1 231 ? 13.773 -16.922 2.029 1 94.44 231 VAL B CA 1
ATOM 4309 C C . VAL B 1 231 ? 14.641 -17.469 3.156 1 94.44 231 VAL B C 1
ATOM 4311 O O . VAL B 1 231 ? 15.383 -18.438 2.963 1 94.44 231 VAL B O 1
ATOM 4314 N N . GLU B 1 232 ? 14.508 -16.891 4.312 1 93.5 232 GLU B N 1
ATOM 4315 C CA . GLU B 1 232 ? 15.25 -17.344 5.477 1 93.5 232 GLU B CA 1
ATOM 4316 C C . GLU B 1 232 ? 14.898 -18.797 5.82 1 93.5 232 GLU B C 1
ATOM 4318 O O . GLU B 1 232 ? 15.75 -19.562 6.277 1 93.5 232 GLU B O 1
ATOM 4323 N N . GLN B 1 233 ? 13.695 -19.141 5.539 1 89.38 233 GLN B N 1
ATOM 4324 C CA . GLN B 1 233 ? 13.188 -20.453 5.875 1 89.38 233 GLN B CA 1
ATOM 4325 C C . GLN B 1 233 ? 13.539 -21.469 4.793 1 89.38 233 GLN B C 1
ATOM 4327 O O . GLN B 1 233 ? 13.18 -22.656 4.895 1 89.38 233 GLN B O 1
ATOM 4332 N N . GLY B 1 234 ? 14.133 -21 3.748 1 89 234 GLY B N 1
ATOM 4333 C CA . GLY B 1 234 ? 14.656 -21.922 2.746 1 89 234 GLY B CA 1
ATOM 4334 C C . GLY B 1 234 ? 13.672 -22.219 1.633 1 89 234 GLY B C 1
ATOM 4335 O O . GLY B 1 234 ? 13.836 -23.188 0.894 1 89 234 GLY B O 1
ATOM 4336 N N . LEU B 1 235 ? 12.633 -21.422 1.483 1 90.56 235 LEU B N 1
ATOM 4337 C CA . LEU B 1 235 ? 11.648 -21.641 0.429 1 90.56 235 LEU B CA 1
ATOM 4338 C C . LEU B 1 235 ? 12.25 -21.359 -0.944 1 90.56 235 LEU B C 1
ATOM 4340 O O . LEU B 1 235 ? 11.781 -21.891 -1.953 1 90.56 235 LEU B O 1
ATOM 4344 N N . GLY B 1 236 ? 13.234 -20.547 -0.983 1 93.31 236 GLY B N 1
ATOM 4345 C CA . GLY B 1 236 ? 13.922 -20.109 -2.189 1 93.31 236 GLY B CA 1
ATOM 4346 C C . GLY B 1 236 ? 14.672 -18.812 -2.01 1 93.31 236 GLY B C 1
ATOM 4347 O O . GLY B 1 236 ? 14.922 -18.375 -0.882 1 93.31 236 GLY B O 1
ATOM 4348 N N . GLY B 1 237 ? 15.078 -18.312 -3.129 1 94.56 237 GLY B N 1
ATOM 4349 C CA . GLY B 1 237 ? 15.688 -16.984 -3.127 1 94.56 237 GLY B CA 1
ATOM 4350 C C . GLY B 1 237 ? 14.734 -15.891 -3.584 1 94.56 237 GLY B C 1
ATOM 4351 O O . GLY B 1 237 ? 13.57 -16.156 -3.867 1 94.56 237 GLY B O 1
ATOM 4352 N N . THR B 1 238 ? 15.219 -14.68 -3.533 1 96.62 238 THR B N 1
ATOM 4353 C CA . THR B 1 238 ? 14.445 -13.562 -4.059 1 96.62 238 THR B CA 1
ATOM 4354 C C . THR B 1 238 ? 15.352 -12.562 -4.777 1 96.62 238 THR B C 1
ATOM 4356 O O . THR B 1 238 ? 16.578 -12.68 -4.715 1 96.62 238 THR B O 1
ATOM 4359 N N . ILE B 1 239 ? 14.75 -11.742 -5.605 1 96.06 239 ILE B N 1
ATOM 4360 C CA . ILE B 1 239 ? 15.445 -10.672 -6.312 1 96.06 239 ILE B CA 1
ATOM 4361 C C . ILE B 1 239 ? 14.859 -9.32 -5.906 1 96.06 239 ILE B C 1
ATOM 4363 O O . ILE B 1 239 ? 13.68 -9.047 -6.16 1 96.06 239 ILE B O 1
ATOM 4367 N N . VAL B 1 240 ? 15.672 -8.539 -5.285 1 95.75 240 VAL B N 1
ATOM 4368 C CA . VAL B 1 240 ? 15.211 -7.246 -4.793 1 95.75 240 VAL B CA 1
ATOM 4369 C C . VAL B 1 240 ? 16.297 -6.191 -5.008 1 95.75 240 VAL B C 1
ATOM 4371 O O . VAL B 1 240 ? 17.438 -6.523 -5.328 1 95.75 240 VAL B O 1
ATOM 4374 N N . ALA B 1 241 ? 15.875 -4.93 -4.863 1 92.75 241 ALA B N 1
ATOM 4375 C CA . ALA B 1 241 ? 16.859 -3.85 -4.883 1 92.75 241 ALA B CA 1
ATOM 4376 C C . ALA B 1 241 ? 17.797 -3.943 -3.691 1 92.75 241 ALA B C 1
ATOM 4378 O O . ALA B 1 241 ? 17.391 -4.332 -2.596 1 92.75 241 ALA B O 1
ATOM 4379 N N . LYS B 1 242 ? 19 -3.568 -3.902 1 91.44 242 LYS B N 1
ATOM 4380 C CA . LYS B 1 242 ? 20.047 -3.674 -2.883 1 91.44 242 LYS B CA 1
ATOM 4381 C C . LYS B 1 242 ? 19.656 -2.902 -1.623 1 91.44 242 LYS B C 1
ATOM 4383 O O . LYS B 1 242 ? 19.891 -3.373 -0.506 1 91.44 242 LYS B O 1
ATOM 4388 N N . THR B 1 243 ? 19.047 -1.765 -1.788 1 87.81 243 THR B N 1
ATOM 4389 C CA . THR B 1 243 ? 18.656 -0.939 -0.65 1 87.81 243 THR B CA 1
ATOM 4390 C C . THR B 1 243 ? 17.641 -1.669 0.223 1 87.81 243 THR B C 1
ATOM 4392 O O . THR B 1 243 ? 17.688 -1.572 1.451 1 87.81 243 THR B O 1
ATOM 4395 N N . LEU B 1 244 ? 16.734 -2.301 -0.438 1 90.19 244 LEU B N 1
ATOM 4396 C CA . LEU B 1 244 ? 15.742 -3.047 0.32 1 90.19 244 LEU B CA 1
ATOM 4397 C C . LEU B 1 244 ? 16.406 -4.137 1.156 1 90.19 244 LEU B C 1
ATOM 4399 O O . LEU B 1 244 ? 16.047 -4.336 2.318 1 90.19 244 LEU B O 1
ATOM 4403 N N . PHE B 1 245 ? 17.344 -4.852 0.599 1 91.81 245 PHE B N 1
ATOM 4404 C CA . PHE B 1 245 ? 18.094 -5.875 1.326 1 91.81 245 PHE B CA 1
ATOM 4405 C C . PHE B 1 245 ? 18.859 -5.262 2.488 1 91.81 245 PHE B C 1
ATOM 4407 O O . PHE B 1 245 ? 18.859 -5.805 3.598 1 91.81 245 PHE B O 1
ATOM 4414 N N . ASP B 1 246 ? 19.484 -4.129 2.258 1 87.62 246 ASP B N 1
ATOM 4415 C CA . ASP B 1 246 ? 20.344 -3.494 3.256 1 87.62 246 ASP B CA 1
ATOM 4416 C C . ASP B 1 246 ? 19.531 -3.035 4.465 1 87.62 246 ASP B C 1
ATOM 4418 O O . ASP B 1 246 ? 20.031 -3.016 5.586 1 87.62 246 ASP B O 1
ATOM 4422 N N . LEU B 1 247 ? 18.312 -2.715 4.199 1 83.44 247 LEU B N 1
ATOM 4423 C CA . LEU B 1 247 ? 17.453 -2.252 5.277 1 83.44 247 LEU B CA 1
ATOM 4424 C C . LEU B 1 247 ? 16.938 -3.424 6.105 1 83.44 247 LEU B C 1
ATOM 4426 O O . LEU B 1 247 ? 16.469 -3.238 7.234 1 83.44 247 LEU B O 1
ATOM 4430 N N . HIS B 1 248 ? 16.938 -4.527 5.418 1 84.5 248 HIS B N 1
ATOM 4431 C CA . HIS B 1 248 ? 16.531 -5.723 6.152 1 84.5 248 HIS B CA 1
ATOM 4432 C C . HIS B 1 248 ? 17.703 -6.336 6.902 1 84.5 248 HIS B C 1
ATOM 4434 O O . HIS B 1 248 ? 18.609 -6.895 6.289 1 84.5 248 HIS B O 1
ATOM 4440 N N . VAL B 1 249 ? 17.797 -6.184 8.117 1 75.88 249 VAL B N 1
ATOM 4441 C CA . VAL B 1 249 ? 18.922 -6.68 8.922 1 75.88 249 VAL B CA 1
ATOM 4442 C C . VAL B 1 249 ? 18.703 -8.156 9.234 1 75.88 249 VAL B C 1
ATOM 4444 O O . VAL B 1 249 ? 17.781 -8.523 9.961 1 75.88 249 VAL B O 1
ATOM 4447 N N . SER B 1 250 ? 19.453 -8.945 8.555 1 86.31 250 SER B N 1
ATOM 4448 C CA . SER B 1 250 ? 19.406 -10.375 8.867 1 86.31 250 SER B CA 1
ATOM 4449 C C . SER B 1 250 ? 20.781 -11.016 8.734 1 86.31 250 SER B C 1
ATOM 4451 O O . SER B 1 250 ? 21.516 -10.719 7.801 1 86.31 250 SER B O 1
ATOM 4453 N N . ASP B 1 251 ? 21.094 -11.875 9.703 1 88.38 251 ASP B N 1
ATOM 4454 C CA . ASP B 1 251 ? 22.359 -12.609 9.648 1 88.38 251 ASP B CA 1
ATOM 4455 C C . ASP B 1 251 ? 22.172 -13.961 8.969 1 88.38 251 ASP B C 1
ATOM 4457 O O . ASP B 1 251 ? 23.125 -14.727 8.828 1 88.38 251 ASP B O 1
ATOM 4461 N N . LYS B 1 252 ? 21.062 -14.203 8.477 1 93.06 252 LYS B N 1
ATOM 4462 C CA . LYS B 1 252 ? 20.781 -15.516 7.902 1 93.06 252 LYS B CA 1
ATOM 4463 C C . LYS B 1 252 ? 20.703 -15.445 6.379 1 93.06 252 LYS B C 1
ATOM 4465 O O . LYS B 1 252 ? 20.5 -16.469 5.715 1 93.06 252 LYS B O 1
ATOM 4470 N N . LEU B 1 253 ? 20.922 -14.227 5.887 1 94.19 253 LEU B N 1
ATOM 4471 C CA . LEU B 1 253 ? 20.75 -14.031 4.449 1 94.19 253 LEU B CA 1
ATOM 4472 C C . LEU B 1 253 ? 22.031 -13.492 3.826 1 94.19 253 LEU B C 1
ATOM 4474 O O . LEU B 1 253 ? 22.828 -12.836 4.504 1 94.19 253 LEU B O 1
ATOM 4478 N N . HIS B 1 254 ? 22.234 -13.789 2.574 1 91.62 254 HIS B N 1
ATOM 4479 C CA . HIS B 1 254 ? 23.297 -13.234 1.754 1 91.62 254 HIS B CA 1
ATOM 4480 C C . HIS B 1 254 ? 22.75 -12.656 0.455 1 91.62 254 HIS B C 1
ATOM 4482 O O . HIS B 1 254 ? 21.766 -13.148 -0.083 1 91.62 254 HIS B O 1
ATOM 4488 N N . ALA B 1 255 ? 23.391 -11.594 0.047 1 92.75 255 ALA B N 1
ATOM 4489 C CA . ALA B 1 255 ? 22.984 -10.938 -1.196 1 92.75 255 ALA B CA 1
ATOM 4490 C C . ALA B 1 255 ? 24.109 -10.984 -2.23 1 92.75 255 ALA B C 1
ATOM 4492 O O . ALA B 1 255 ? 25.281 -10.82 -1.893 1 92.75 255 ALA B O 1
ATOM 4493 N N . HIS B 1 256 ? 23.703 -11.289 -3.469 1 92.31 256 HIS B N 1
ATOM 4494 C CA . HIS B 1 256 ? 24.594 -11.266 -4.617 1 92.31 256 HIS B CA 1
ATOM 4495 C C . HIS B 1 256 ? 24.125 -10.273 -5.672 1 92.31 256 HIS B C 1
ATOM 4497 O O . HIS B 1 256 ? 23 -10.375 -6.168 1 92.31 256 HIS B O 1
ATOM 4503 N N . ILE B 1 257 ? 25.047 -9.43 -6.039 1 91.81 257 ILE B N 1
ATOM 4504 C CA . ILE B 1 257 ? 24.688 -8.461 -7.07 1 91.81 257 ILE B CA 1
ATOM 4505 C C . ILE B 1 257 ? 24.484 -9.18 -8.398 1 91.81 257 ILE B C 1
ATOM 4507 O O . ILE B 1 257 ? 25.281 -10.047 -8.773 1 91.81 257 ILE B O 1
ATOM 4511 N N . ILE B 1 258 ? 23.375 -8.867 -9.039 1 93.25 258 ILE B N 1
ATOM 4512 C CA . ILE B 1 258 ? 23.109 -9.445 -10.352 1 93.25 258 ILE B CA 1
ATOM 4513 C C . ILE B 1 258 ? 23.688 -8.539 -11.438 1 93.25 258 ILE B C 1
ATOM 4515 O O . ILE B 1 258 ? 23.359 -7.355 -11.508 1 93.25 258 ILE B O 1
ATOM 4519 N N . GLN B 1 259 ? 24.453 -9.117 -12.188 1 89.5 259 GLN B N 1
ATOM 4520 C CA . GLN B 1 259 ? 25 -8.352 -13.297 1 89.5 259 GLN B CA 1
ATOM 4521 C C . GLN B 1 259 ? 24.062 -8.375 -14.5 1 89.5 259 GLN B C 1
ATOM 4523 O O . GLN B 1 259 ? 24.094 -9.312 -15.297 1 89.5 259 GLN B O 1
ATOM 4528 N N . HIS B 1 260 ? 23.344 -7.375 -14.617 1 93.06 260 HIS B N 1
ATOM 4529 C CA . HIS B 1 260 ? 22.406 -7.219 -15.727 1 93.06 260 HIS B CA 1
ATOM 4530 C C . HIS B 1 260 ? 22.078 -5.75 -15.969 1 93.06 260 HIS B C 1
ATOM 4532 O O . HIS B 1 260 ? 21.703 -5.035 -15.031 1 93.06 260 HIS B O 1
ATOM 4538 N N . PRO B 1 261 ? 22.141 -5.301 -17.125 1 90.31 261 PRO B N 1
ATOM 4539 C CA . PRO B 1 261 ? 21.984 -3.871 -17.422 1 90.31 261 PRO B CA 1
ATOM 4540 C C . PRO B 1 261 ? 20.578 -3.365 -17.094 1 90.31 261 PRO B C 1
ATOM 4542 O O . PRO B 1 261 ? 20.391 -2.182 -16.797 1 90.31 261 PRO B O 1
ATOM 4545 N N . LEU B 1 262 ? 19.562 -4.242 -17.141 1 92.62 262 LEU B N 1
ATOM 4546 C CA . LEU B 1 262 ? 18.188 -3.803 -16.938 1 92.62 262 LEU B CA 1
ATOM 4547 C C . LEU B 1 262 ? 17.781 -3.957 -15.477 1 92.62 262 LEU B C 1
ATOM 4549 O O . LEU B 1 262 ? 16.719 -3.488 -15.07 1 92.62 262 LEU B O 1
ATOM 4553 N N . LEU B 1 263 ? 18.609 -4.574 -14.695 1 93.25 263 LEU B N 1
ATOM 4554 C CA . LEU B 1 263 ? 18.266 -4.777 -13.289 1 93.25 263 LEU B CA 1
ATOM 4555 C C . LEU B 1 263 ? 18.859 -3.678 -12.422 1 93.25 263 LEU B C 1
ATOM 4557 O O . LEU B 1 263 ? 19.641 -3.955 -11.516 1 93.25 263 LEU B O 1
ATOM 4561 N N . GLU B 1 264 ? 18.422 -2.521 -12.758 1 91.19 264 GLU B N 1
ATOM 4562 C CA . GLU B 1 264 ? 18.766 -1.289 -12.055 1 91.19 264 GLU B CA 1
ATOM 4563 C C . GLU B 1 264 ? 17.578 -0.34 -11.992 1 91.19 264 GLU B C 1
ATOM 4565 O O . GLU B 1 264 ? 16.672 -0.407 -12.828 1 91.19 264 GLU B O 1
ATOM 4570 N N . ARG B 1 265 ? 17.547 0.389 -10.953 1 89.62 265 ARG B N 1
ATOM 4571 C CA . ARG B 1 265 ? 16.5 1.407 -10.875 1 89.62 265 ARG B CA 1
ATOM 4572 C C . ARG B 1 265 ? 17.047 2.705 -10.289 1 89.62 265 ARG B C 1
ATOM 4574 O O . ARG B 1 265 ? 18.062 2.697 -9.586 1 89.62 265 ARG B O 1
ATOM 4581 N N . GLU B 1 266 ? 16.391 3.725 -10.68 1 89.06 266 GLU B N 1
ATOM 4582 C CA . GLU B 1 266 ? 16.75 5.059 -10.203 1 89.06 266 GLU B CA 1
ATOM 4583 C C . GLU B 1 266 ? 15.648 5.652 -9.336 1 89.06 266 GLU B C 1
ATOM 4585 O O . GLU B 1 266 ? 14.469 5.625 -9.703 1 89.06 266 GLU B O 1
ATOM 4590 N N . THR B 1 267 ? 16.078 6.059 -8.203 1 89.1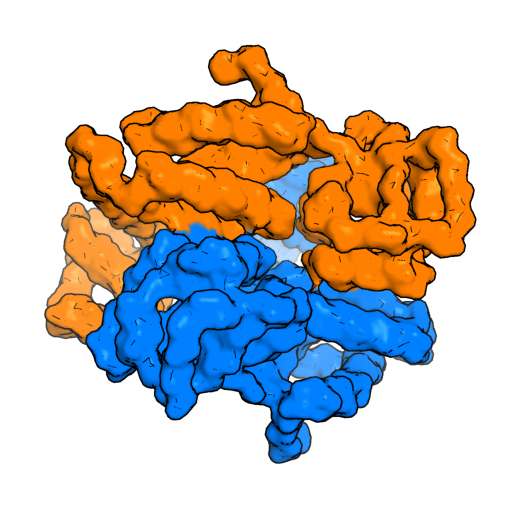9 267 THR B N 1
ATOM 4591 C CA . THR B 1 267 ? 15.141 6.77 -7.332 1 89.19 267 THR B CA 1
ATOM 4592 C C . THR B 1 267 ? 15.008 8.227 -7.758 1 89.19 267 THR B C 1
ATOM 4594 O O . THR B 1 267 ? 16.016 8.898 -8.008 1 89.19 267 THR B O 1
ATOM 4597 N N . LEU B 1 268 ? 13.734 8.656 -7.793 1 88.81 268 LEU B N 1
ATOM 4598 C CA . LEU B 1 268 ? 13.453 10.008 -8.258 1 88.81 268 LEU B CA 1
ATOM 4599 C C . LEU B 1 268 ? 12.734 10.812 -7.18 1 88.81 268 LEU B C 1
ATOM 4601 O O . LEU B 1 268 ? 11.891 10.281 -6.457 1 88.81 268 LEU B O 1
ATOM 4605 N N . LEU B 1 269 ? 13.109 12.023 -7.141 1 89.5 269 LEU B N 1
ATOM 4606 C CA . LEU B 1 269 ? 12.312 13.047 -6.469 1 89.5 269 LEU B CA 1
ATOM 4607 C C . LEU B 1 269 ? 11.484 13.836 -7.473 1 89.5 269 LEU B C 1
ATOM 4609 O O . LEU B 1 269 ? 12.016 14.312 -8.484 1 89.5 269 LEU B O 1
ATOM 4613 N N . ILE B 1 270 ? 10.203 13.906 -7.219 1 89.75 270 ILE B N 1
ATOM 4614 C CA . ILE B 1 270 ? 9.297 14.555 -8.156 1 89.75 270 ILE B CA 1
ATOM 4615 C C . ILE B 1 270 ? 8.531 15.672 -7.449 1 89.75 270 ILE B C 1
ATOM 4617 O O . ILE B 1 270 ? 8.086 15.508 -6.312 1 89.75 270 ILE B O 1
ATOM 4621 N N . TYR B 1 271 ? 8.422 16.766 -8.102 1 87.06 271 TYR B N 1
ATOM 4622 C CA . TYR B 1 271 ? 7.609 17.859 -7.582 1 87.06 271 TYR B CA 1
ATOM 4623 C C . TYR B 1 271 ? 7.055 18.719 -8.711 1 87.06 271 TYR B C 1
ATOM 4625 O O . TYR B 1 271 ? 7.516 18.625 -9.852 1 87.06 271 TYR B O 1
ATOM 4633 N N . GLN B 1 272 ? 6.02 19.422 -8.344 1 84.38 272 GLN B N 1
ATOM 4634 C CA . GLN B 1 272 ? 5.461 20.359 -9.312 1 84.38 272 GLN B CA 1
ATOM 4635 C C . GLN B 1 272 ? 6.301 21.641 -9.398 1 84.38 272 GLN B C 1
ATOM 4637 O O . GLN B 1 272 ? 6.766 22.156 -8.375 1 84.38 272 GLN B O 1
ATOM 4642 N N . LYS B 1 273 ? 6.434 22.188 -10.562 1 78.25 273 LYS B N 1
ATOM 4643 C CA . LYS B 1 273 ? 7.273 23.359 -10.805 1 78.25 273 LYS B CA 1
ATOM 4644 C C . LYS B 1 273 ? 6.82 24.547 -9.977 1 78.25 273 LYS B C 1
ATOM 4646 O O . LYS B 1 273 ? 7.645 25.312 -9.477 1 78.25 273 LYS B O 1
ATOM 4651 N N . GLU B 1 274 ? 5.562 24.641 -9.805 1 70.31 274 GLU B N 1
ATOM 4652 C CA . GLU B 1 274 ? 5.004 25.797 -9.094 1 70.31 274 GLU B CA 1
ATOM 4653 C C . GLU B 1 274 ? 5.363 25.75 -7.609 1 70.31 274 GLU B C 1
ATOM 4655 O O . GLU B 1 274 ? 5.324 26.781 -6.926 1 70.31 274 GLU B O 1
ATOM 4660 N N . ARG B 1 275 ? 5.75 24.625 -7.109 1 65.56 275 ARG B N 1
ATOM 4661 C CA . ARG B 1 275 ? 5.98 24.469 -5.676 1 65.56 275 ARG B CA 1
ATOM 4662 C C . ARG B 1 275 ? 7.387 24.906 -5.289 1 65.56 275 ARG B C 1
ATOM 4664 O O . ARG B 1 275 ? 7.684 25.094 -4.109 1 65.56 275 ARG B O 1
ATOM 4671 N N . LEU B 1 276 ? 8.211 25.109 -6.164 1 62.5 276 LEU B N 1
ATOM 4672 C CA . LEU B 1 276 ? 9.602 25.469 -5.891 1 62.5 276 LEU B CA 1
ATOM 4673 C C . LEU B 1 276 ? 9.688 26.719 -5.035 1 62.5 276 LEU B C 1
ATOM 4675 O O . LEU B 1 276 ? 10.688 26.953 -4.355 1 62.5 276 LEU B O 1
ATOM 4679 N N . GLN B 1 277 ? 8.656 27.266 -4.828 1 61.69 277 GLN B N 1
ATOM 4680 C CA . GLN B 1 277 ? 8.711 28.562 -4.145 1 61.69 277 GLN B CA 1
ATOM 4681 C C . GLN B 1 277 ? 8.438 28.406 -2.652 1 61.69 277 GLN B C 1
ATOM 4683 O O . GLN B 1 277 ? 8.648 29.344 -1.879 1 61.69 277 GLN B O 1
ATOM 4688 N N . SER B 1 278 ? 8.148 27.266 -2.156 1 69.38 278 SER B N 1
ATOM 4689 C CA . SER B 1 278 ? 7.855 27.078 -0.739 1 69.38 278 SER B CA 1
ATOM 4690 C C . SER B 1 278 ? 9.133 26.969 0.081 1 69.38 278 SER B C 1
ATOM 4692 O O . SER B 1 278 ? 10.031 26.188 -0.258 1 69.38 278 SER B O 1
ATOM 4694 N N . PRO B 1 279 ? 9.344 27.844 1.097 1 71.94 279 PRO B N 1
ATOM 4695 C CA . PRO B 1 279 ? 10.539 27.766 1.945 1 71.94 279 PRO B CA 1
ATOM 4696 C C . PRO B 1 279 ? 10.719 26.391 2.582 1 71.94 279 PRO B C 1
ATOM 4698 O O . PRO B 1 279 ? 11.844 25.891 2.676 1 71.94 279 PRO B O 1
ATOM 4701 N N . ALA B 1 280 ? 9.656 25.812 3.006 1 74.44 280 ALA B N 1
ATOM 4702 C CA . ALA B 1 280 ? 9.742 24.484 3.602 1 74.44 280 ALA B CA 1
ATOM 4703 C C . ALA B 1 280 ? 10.258 23.469 2.59 1 74.44 280 ALA B C 1
ATOM 4705 O O . ALA B 1 280 ? 11.047 22.594 2.934 1 74.44 280 ALA B O 1
ATOM 4706 N N . PHE B 1 281 ? 9.836 23.672 1.421 1 76.94 281 PHE B N 1
ATOM 4707 C CA . PHE B 1 281 ? 10.266 22.781 0.346 1 76.94 281 PHE B CA 1
ATOM 4708 C C . PHE B 1 281 ? 11.766 22.938 0.09 1 76.94 281 PHE B C 1
ATOM 4710 O O . PHE B 1 281 ? 12.492 21.953 0.006 1 76.94 281 PHE B O 1
ATOM 4717 N N . LYS B 1 282 ? 12.18 24.125 -0.028 1 75.44 282 LYS B N 1
ATOM 4718 C CA . LYS B 1 282 ? 13.586 24.391 -0.285 1 75.44 282 LYS B CA 1
ATOM 4719 C C . LYS B 1 282 ? 14.469 23.875 0.848 1 75.44 282 LYS B C 1
ATOM 4721 O O . LYS B 1 282 ? 15.531 23.297 0.602 1 75.44 282 LYS B O 1
ATOM 4726 N N . ALA B 1 283 ? 14.008 24.094 2.031 1 77.56 283 ALA B N 1
ATOM 4727 C CA . ALA B 1 283 ? 14.75 23.609 3.193 1 77.56 283 ALA B CA 1
ATOM 4728 C C . ALA B 1 283 ? 14.859 22.094 3.174 1 77.56 283 ALA B C 1
ATOM 4730 O O . ALA B 1 283 ? 15.906 21.531 3.521 1 77.56 283 ALA B O 1
ATOM 4731 N N . PHE B 1 284 ? 13.781 21.484 2.766 1 83 284 PHE B N 1
ATOM 4732 C CA . PHE B 1 284 ? 13.789 20.031 2.697 1 83 284 PHE B CA 1
ATOM 4733 C C . PHE B 1 284 ? 14.758 19.547 1.627 1 83 284 PHE B C 1
ATOM 4735 O O . PHE B 1 284 ? 15.5 18.594 1.843 1 83 284 PHE B O 1
ATOM 4742 N N . LEU B 1 285 ? 14.797 20.203 0.548 1 77.94 285 LEU B N 1
ATOM 4743 C CA . LEU B 1 285 ? 15.688 19.828 -0.542 1 77.94 285 LEU B CA 1
ATOM 4744 C C . LEU B 1 285 ? 17.156 19.984 -0.125 1 77.94 285 LEU B C 1
ATOM 4746 O O . LEU B 1 285 ? 18 19.156 -0.478 1 77.94 285 LEU B O 1
ATOM 4750 N N . ASP B 1 286 ? 17.406 20.969 0.596 1 75.44 286 ASP B N 1
ATOM 4751 C CA . ASP B 1 286 ? 18.75 21.234 1.062 1 75.44 286 ASP B CA 1
ATOM 4752 C C . ASP B 1 286 ? 19.25 20.125 1.997 1 75.44 286 ASP B C 1
ATOM 4754 O O . ASP B 1 286 ? 20.438 19.797 2.014 1 75.44 286 ASP B O 1
ATOM 4758 N N . LEU B 1 287 ? 18.328 19.578 2.789 1 75.44 287 LEU B N 1
ATOM 4759 C CA . LEU B 1 287 ? 18.672 18.5 3.719 1 75.44 287 LEU B CA 1
ATOM 4760 C C . LEU B 1 287 ? 18.844 17.188 2.984 1 75.44 287 LEU B C 1
ATOM 4762 O O . LEU B 1 287 ? 19.594 16.312 3.43 1 75.44 287 LEU B O 1
ATOM 4766 N N . LEU B 1 288 ? 18.078 17 1.978 1 76.31 288 LEU B N 1
ATOM 4767 C CA . LEU B 1 288 ? 18.062 15.742 1.244 1 76.31 288 LEU B CA 1
ATOM 4768 C C . LEU B 1 288 ? 19.422 15.5 0.573 1 76.31 288 LEU B C 1
ATOM 4770 O O . LEU B 1 288 ? 19.906 14.367 0.557 1 76.31 288 LEU B O 1
ATOM 4774 N N . GLU B 1 289 ? 20 16.531 0.081 1 65.94 289 GLU B N 1
ATOM 4775 C CA . GLU B 1 289 ? 21.203 16.406 -0.744 1 65.94 289 GLU B CA 1
ATOM 4776 C C . GLU B 1 289 ? 22.328 15.727 0.022 1 65.94 289 GLU B C 1
ATOM 4778 O O . GLU B 1 289 ? 22.875 14.719 -0.437 1 65.94 289 GLU B O 1
ATOM 4783 N N . PRO B 1 290 ? 22.594 16.094 1.231 1 62.88 290 PRO B N 1
ATOM 4784 C CA . PRO B 1 290 ? 23.672 15.438 1.976 1 62.88 290 PRO B CA 1
ATOM 4785 C C . PRO B 1 290 ? 23.266 14.055 2.484 1 62.88 290 PRO B C 1
ATOM 4787 O O . PRO B 1 290 ? 24.109 13.164 2.594 1 62.88 290 PRO B O 1
ATOM 4790 N N . ALA B 1 291 ? 22 13.836 2.777 1 64.31 291 ALA B N 1
ATOM 4791 C CA . ALA B 1 291 ? 21.531 12.594 3.369 1 64.31 291 ALA B CA 1
ATOM 4792 C C . ALA B 1 291 ? 21.562 11.453 2.352 1 64.31 291 ALA B C 1
ATOM 4794 O O . ALA B 1 291 ? 21.812 10.297 2.711 1 64.31 291 ALA B O 1
ATOM 4795 N N . LEU B 1 292 ? 21.266 11.859 1.227 1 62.28 292 LEU B N 1
ATOM 4796 C CA . LEU B 1 292 ? 21.266 10.836 0.187 1 62.28 292 LEU B CA 1
AT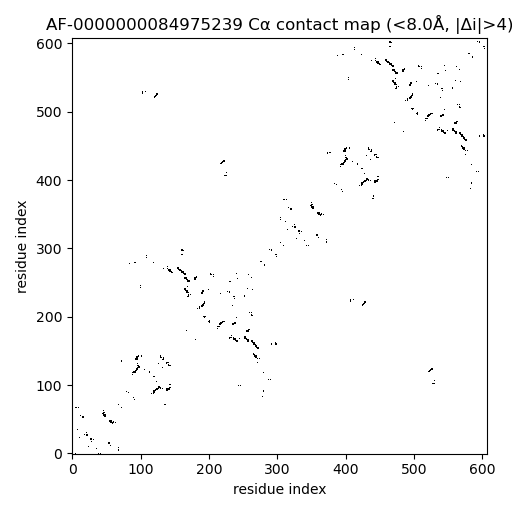OM 4797 C C . LEU B 1 292 ? 22.688 10.367 -0.107 1 62.28 292 LEU B C 1
ATOM 4799 O O . LEU B 1 292 ? 22.891 9.219 -0.497 1 62.28 292 LEU B O 1
ATOM 4803 N N . THR B 1 293 ? 23.641 11.25 0.051 1 55.22 293 THR B N 1
ATOM 4804 C CA . THR B 1 293 ? 25.047 10.852 -0.069 1 55.22 293 THR B CA 1
ATOM 4805 C C . THR B 1 293 ? 25.422 9.852 1.018 1 55.22 293 THR B C 1
ATOM 4807 O O . THR B 1 293 ? 26.188 8.914 0.769 1 55.22 293 THR B O 1
ATOM 4810 N N . ASN B 1 294 ? 24.922 10.102 2.154 1 51.53 294 ASN B N 1
ATOM 4811 C CA . ASN B 1 294 ? 25.25 9.234 3.275 1 51.53 294 ASN B CA 1
ATOM 4812 C C . ASN B 1 294 ? 24.688 7.832 3.094 1 51.53 294 ASN B C 1
ATOM 4814 O O . ASN B 1 294 ? 25.25 6.859 3.598 1 51.53 294 ASN B O 1
ATOM 4818 N N . TYR B 1 295 ? 23.484 7.867 2.672 1 50.44 295 TYR B N 1
ATOM 4819 C CA . TYR B 1 295 ? 22.984 6.523 2.396 1 50.44 295 TYR B CA 1
ATOM 4820 C C . TYR B 1 295 ? 23.75 5.879 1.255 1 50.44 295 TYR B C 1
ATOM 4822 O O . TYR B 1 295 ? 23.391 4.801 0.782 1 50.44 295 TYR B O 1
ATOM 4830 N N . GLN B 1 296 ? 25.109 6.43 0.997 1 48.16 296 GLN B N 1
ATOM 4831 C CA . GLN B 1 296 ? 25.922 5.949 -0.116 1 48.16 296 GLN B CA 1
ATOM 4832 C C . GLN B 1 296 ? 25.125 5.973 -1.423 1 48.16 296 GLN B C 1
ATOM 4834 O O . GLN B 1 296 ? 25.344 5.133 -2.297 1 48.16 296 GLN B O 1
ATOM 4839 N N . LEU B 1 297 ? 24.094 6.652 -1.413 1 47.78 297 LEU B N 1
ATOM 4840 C CA . LEU B 1 297 ? 23.281 6.844 -2.607 1 47.78 297 LEU B CA 1
ATOM 4841 C C . LEU B 1 297 ? 23.844 7.949 -3.486 1 47.78 297 LEU B C 1
ATOM 4843 O O . LEU B 1 297 ? 24.203 9.023 -2.992 1 47.78 297 LEU B O 1
ATOM 4847 N N . SER B 1 298 ? 24.797 7.758 -4.309 1 38.78 298 SER B N 1
ATOM 4848 C CA . SER B 1 298 ? 25.5 8.727 -5.148 1 38.78 298 SER B CA 1
ATOM 4849 C C . SER B 1 298 ? 24.531 9.617 -5.906 1 38.78 298 SER B C 1
ATOM 4851 O O . SER B 1 298 ? 23.656 9.117 -6.613 1 38.78 298 SER B O 1
ATOM 4853 N N . PHE B 1 299 ? 24.281 10.742 -5.426 1 36.88 299 PHE B N 1
ATOM 4854 C CA . PHE B 1 299 ? 23.609 11.797 -6.172 1 36.88 299 PHE B CA 1
ATOM 4855 C C . PHE B 1 299 ? 24.312 12.07 -7.496 1 36.88 299 PHE B C 1
ATOM 4857 O O . PHE B 1 299 ? 25.531 12.133 -7.551 1 36.88 299 PHE B O 1
ATOM 4864 N N . SER B 1 300 ? 23.797 11.742 -8.578 1 32.41 300 SER B N 1
ATOM 4865 C CA . SER B 1 300 ? 24.391 12.344 -9.773 1 32.41 300 SER B CA 1
ATOM 4866 C C . SER B 1 300 ? 24.219 13.852 -9.773 1 32.41 300 SER B C 1
ATOM 4868 O O . SER B 1 300 ? 23.094 14.352 -9.805 1 32.41 300 SER B O 1
ATOM 4870 N N . ALA B 1 301 ? 25.031 14.633 -9.164 1 29.42 301 ALA B N 1
ATOM 4871 C CA . ALA B 1 301 ? 25.188 16.078 -9.062 1 29.42 301 ALA B CA 1
ATOM 4872 C C . ALA B 1 301 ? 24.891 16.75 -10.398 1 29.42 301 ALA B C 1
ATOM 4874 O O . ALA B 1 301 ? 24.797 17.984 -10.469 1 29.42 301 ALA B O 1
ATOM 4875 N N . ASN B 1 302 ? 25.016 16.172 -11.492 1 31.25 302 ASN B N 1
ATOM 4876 C CA . ASN B 1 302 ? 25.094 17.078 -12.633 1 31.25 302 ASN B CA 1
ATOM 4877 C C . ASN B 1 302 ? 23.75 17.781 -12.875 1 31.25 302 ASN B C 1
ATOM 4879 O O . ASN B 1 302 ? 23.641 18.609 -13.781 1 31.25 302 ASN B O 1
ATOM 4883 N N . SER B 1 303 ? 22.672 17.219 -12.469 1 28.58 303 SER B N 1
ATOM 4884 C CA . SER B 1 303 ? 21.5 17.859 -13.07 1 28.58 303 SER B CA 1
ATOM 4885 C C . SER B 1 303 ? 20.906 18.906 -12.133 1 28.58 303 SER B C 1
ATOM 4887 O O . SER B 1 303 ? 19.797 19.406 -12.367 1 28.58 303 SER B O 1
ATOM 4889 N N . LEU B 1 304 ? 21.109 19.062 -10.836 1 26.98 304 LEU B N 1
ATOM 4890 C CA . LEU B 1 304 ? 20.547 20.281 -10.227 1 26.98 304 LEU B CA 1
ATOM 4891 C C . LEU B 1 304 ? 21.297 21.516 -10.719 1 26.98 304 LEU B C 1
ATOM 4893 O O . LEU B 1 304 ? 22.516 21.5 -10.852 1 26.98 304 LEU B O 1
#

Secondary structure (DSSP, 8-state):
--HHHHHHHHHHHHH--HHHHHHHHTS-HHHHHHHHHHHHHHHTS-SEEEETTEEEE-HHHHHHHHHHHHHHHHHHHHHHHHHHHS-TTSEEEEEEE-TTHHHHHHHHHHHHHHHH-TTEEEEEEE-S-HHHHHHTTS-SEEEEES---S---TTEEEEEEEEEEEEEEEETTS--PPSSBPHHHHTTS-BEE--TTSHHHHHHHHHHHHTT-----SEEES-HHHHHHHHHTTS-BEEEEHHHHHHS--SSEEEEEB--TTSEEEEEEEEEGGGGG-HHHHHHHHHHHHHHHHTT----TT--/--HHHHHHHHHHHHH--HHHHHHHHTS-HHHHHHHHHHHHHHHTS-SEEEETTEEEE-HHHHHHHHHHHHHHHHHHHHHHHHHHHS-TTSEEEEEEE-TTHHHHHHHHHHHHHHHH-TTEEEEEEE-S-HHHHHHTTS-SEEEEES---S---TTEEEEEEEEEEEEEEEETTS--PPSSBPHHHHTTS-BEE--TTSHHHHHHHHHHHHTT-----SEEES-HHHHHHHHHTTS-BEEEEHHHHHHS--SSEEEEEB--TTSEEEEEEEEEGGGGG-HHHHHHHHHHHHHHHHTT----GGG-

Nearest PDB structures (foldseek):
  1ixc-assembly1_B-2  TM=5.702E-01  e=1.916E-22  Cupriavidus necator
  6g1d-assembly1_A  TM=5.901E-01  e=3.579E-22  Corynebacterium glutamicum
  6g4r-assembly1_E  TM=5.923E-01  e=6.280E-22  Corynebacterium glutamicum
  7d98-assembly1_Q  TM=5.805E-01  e=3.186E-21  Cupriavidus necator
  8sbf-assembly1_D  TM=5.808E-01  e=2.352E-20  Acinetobacter baylyi ADP1

pLDDT: mean 80.05, std 14.85, range [24.52, 97.06]

Foldseek 3Di:
DDLVLLVLLLLCQVVQFLCVSCVVVVHDSVVSVVSQVVVCVVVVHHQWDDDDGGTDGDPVVVVSNLVSLVVVLVVVLVVQVVVLVPPLQAHEAEEEEAPDVGLVVVVVLVVVVCVVRVRYHYYYYHDDCQPVCQSSVVHAKYKDKPPDPPPPDVQKDKFWQFKFFKKKKAFPPDDDDDPPDEPQNQQVKAEEEEDCVDPLNVLNVVQCVVVVHDHDHPHYDPDLVVRVVCRLVPRIMYMDTPSNVVVDDDPGMDIHTYDTPSRMMTMIMMGGPVSVVRPSVVSSVVSSNVVSVVVVRDRPPPPD/DDLVLLVLLLLCQVVQALCVSCVVVVHDSVVSVVSQVVVCVVVVHHQWDDDDRGIDGDPVVVVSNLVSLLVVLVVVVVVQQVVQPPDLQAHEAEEEEAPDVGLVLVVVLVVVVCVVRVRYHYHYDHDDCQPVCQVSNVGAKYKDKPDDPPPDDVQKDKFWFFKFFKKKKAFPPDDDDDPADEPQVQQVKAEEEEDCVDPLNVLNVVQCVVVVHDHDHPHYDPDLVVRVVCRLVPRIMYMGTPSNVVVDDDPGMDIHTYDTPSRMMTMIMMGGPVSVVRPSVVSSVVSSNVVCVVVVRDRPPPPD

InterPro domains:
  IPR000847 LysR, HTH, N-terminal domain [PF00126] (3-62)
  IPR000847 LysR, HTH, N-terminal domain [PR00039] (18-29)
  IPR000847 LysR, HTH, N-terminal domain [PR00039] (29-39)
  IPR000847 LysR, HTH, N-terminal domain [PR00039] (39-50)
  IPR000847 LysR, HTH, N-terminal domain [PS50931] (1-58)
  IPR005119 LysR, substrate-binding [PF03466] (88-290)
  IPR036388 Winged helix-like DNA-binding domain superfamily [G3DSA:1.10.10.10] (1-91)
  IPR036390 Winged helix DNA-binding domain superfamily [SSF46785] (1-85)
  IPR050950 HTH-type LysR transcriptional regulators [PTHR30419] (1-292)